Protein AF-A0A9D4HK15-F1 (afdb_monomer)

Foldseek 3Di:
DPPPPVVVVVVVQVVDFDPDQDWFKEWEDEQAQQEDVLLVDPLLLVLLLLQPLVGQKYKYKNHFYPVCPRVVSSLCSNQVPPDLLSRWDKDKAPFFALDPRTMIMMITHGVSQQKDWDDKYFDDQADSPDPVSDQFRGTWTKIWIAGPWFLQGIEMEGEDAGDLQCLLSVLVCCVPPPCVVQVQGKYKYWYQSNDADPSQDPVNLVSRPLSPDPQKDWLQDQQQAFFLDPDRGPRTTIIIGHPSVVQFWDPPFWHFDPSCPPCPRNHHDDSVSVVSRHRGTMTMTITHTDDDPPPPPWPWDWDDDPNWTWTDTPVDIDTPDPPWWDWPDWDDDDPQGWTWTFIDTPDDPCPPVVVVVVVVVVCVVQDLPNDGWDWDKDWDDDDDDDDTGITITTHDDDPVSVVVVVVVVVVVDPDDDDDD

Structure (mmCIF, N/CA/C/O backbone):
data_AF-A0A9D4HK15-F1
#
_entry.id   AF-A0A9D4HK15-F1
#
loop_
_atom_site.group_PDB
_atom_site.id
_atom_site.type_symbol
_atom_site.label_atom_id
_atom_site.label_alt_id
_atom_site.label_comp_id
_atom_site.label_asym_id
_atom_site.label_entity_id
_atom_site.label_seq_id
_atom_site.pdbx_PDB_ins_code
_atom_site.Cartn_x
_atom_site.Cartn_y
_atom_site.Cartn_z
_atom_site.occupancy
_atom_site.B_iso_or_equiv
_atom_site.auth_seq_id
_atom_site.auth_comp_id
_atom_site.auth_asym_id
_atom_site.auth_atom_id
_atom_site.pdbx_PDB_model_num
ATOM 1 N N . MET A 1 1 ? -30.739 -6.383 52.945 1.00 38.38 1 MET A N 1
ATOM 2 C CA . MET A 1 1 ? -29.347 -6.432 52.441 1.00 38.38 1 MET A CA 1
ATOM 3 C C . MET A 1 1 ? -29.290 -7.106 51.064 1.00 38.38 1 MET A C 1
ATOM 5 O O . MET A 1 1 ? -28.618 -8.111 50.910 1.00 38.38 1 MET A O 1
ATOM 9 N N . ALA A 1 2 ? -30.008 -6.583 50.063 1.00 32.16 2 ALA A N 1
ATOM 10 C CA . ALA A 1 2 ? -30.060 -7.185 48.718 1.00 32.16 2 ALA A CA 1
ATOM 11 C C . ALA A 1 2 ? -30.116 -6.140 47.584 1.00 32.16 2 ALA A C 1
ATOM 13 O O . ALA A 1 2 ? -30.475 -6.454 46.460 1.00 32.16 2 ALA A O 1
ATOM 14 N N . THR A 1 3 ? -29.764 -4.885 47.872 1.00 30.75 3 THR A N 1
ATOM 15 C CA . THR A 1 3 ? -29.809 -3.768 46.910 1.00 30.75 3 THR A CA 1
ATOM 16 C C . THR A 1 3 ? -28.427 -3.222 46.546 1.00 30.75 3 THR A C 1
ATOM 18 O O . THR A 1 3 ? -28.321 -2.385 45.657 1.00 30.75 3 THR A O 1
ATOM 21 N N . LEU A 1 4 ? -27.353 -3.721 47.172 1.00 27.62 4 LEU A N 1
ATOM 22 C CA . LEU A 1 4 ? -25.982 -3.249 46.926 1.00 27.62 4 LEU A CA 1
ATOM 23 C C . LEU A 1 4 ? -25.218 -4.020 45.833 1.00 27.62 4 LEU A C 1
ATOM 25 O O . LEU A 1 4 ? -24.141 -3.589 45.443 1.00 27.62 4 LEU A O 1
ATOM 29 N N . TRP A 1 5 ? -25.749 -5.136 45.325 1.00 27.31 5 TRP A N 1
ATOM 30 C CA . TRP A 1 5 ? -25.026 -5.994 44.369 1.00 27.31 5 TRP A CA 1
ATOM 31 C C . TRP A 1 5 ? -25.313 -5.689 42.894 1.00 27.31 5 TRP A C 1
ATOM 33 O O . TRP A 1 5 ? -24.531 -6.076 42.037 1.00 27.31 5 TRP A O 1
ATOM 43 N N . ILE A 1 6 ? -26.383 -4.951 42.585 1.00 30.30 6 ILE A N 1
ATOM 44 C CA . ILE A 1 6 ? -26.770 -4.653 41.193 1.00 30.30 6 ILE A CA 1
ATOM 45 C C . ILE A 1 6 ? -25.958 -3.470 40.628 1.00 30.30 6 ILE A C 1
ATOM 47 O O . ILE A 1 6 ? -25.651 -3.428 39.441 1.00 30.30 6 ILE A O 1
ATOM 51 N N . TRP A 1 7 ? -25.516 -2.543 41.484 1.00 28.22 7 TRP A N 1
ATOM 52 C CA . TRP A 1 7 ? -24.749 -1.364 41.062 1.00 28.22 7 TRP A CA 1
ATOM 53 C C . TRP A 1 7 ? -23.280 -1.669 40.728 1.00 28.22 7 TRP A C 1
ATOM 55 O O . TRP A 1 7 ? -22.681 -0.965 39.917 1.00 28.22 7 TRP A O 1
ATOM 65 N N . GLY A 1 8 ? -22.707 -2.738 41.293 1.00 26.00 8 GLY A N 1
ATOM 66 C CA . GLY A 1 8 ? -21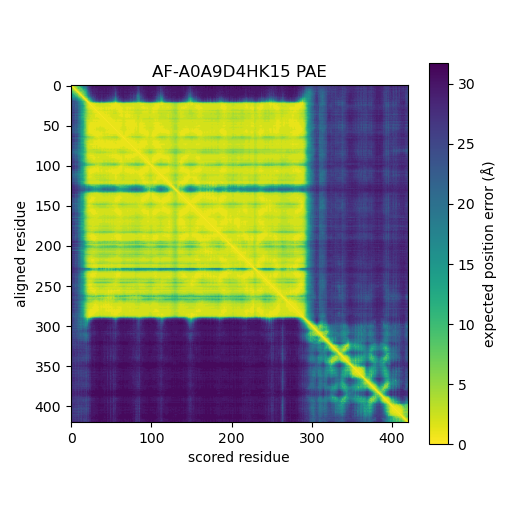.337 -3.166 40.983 1.00 26.00 8 GLY A CA 1
ATOM 67 C C . GLY A 1 8 ? -21.185 -3.735 39.568 1.00 26.00 8 GLY A C 1
ATOM 68 O O . GLY A 1 8 ? -20.152 -3.541 38.935 1.00 26.00 8 GLY A O 1
ATOM 69 N N . SER A 1 9 ? -22.228 -4.382 39.041 1.00 30.70 9 SER A N 1
ATOM 70 C CA . SER A 1 9 ? -22.219 -5.003 37.709 1.00 30.70 9 SER A CA 1
ATOM 71 C C . SER A 1 9 ? -22.412 -3.989 36.575 1.00 30.70 9 SER A C 1
ATOM 73 O O . SER A 1 9 ? -21.850 -4.157 35.497 1.00 30.70 9 SER A O 1
ATOM 75 N N . VAL A 1 10 ? -23.171 -2.914 36.820 1.00 30.55 10 VAL A N 1
ATOM 76 C CA . VAL A 1 10 ? -23.454 -1.865 35.822 1.00 30.55 10 VAL A CA 1
ATOM 77 C C . VAL A 1 10 ? -22.274 -0.896 35.670 1.00 30.55 10 VAL A C 1
ATOM 79 O O . VAL A 1 10 ? -21.970 -0.465 34.560 1.00 30.55 10 VAL A O 1
ATOM 82 N N . LEU A 1 11 ? -21.546 -0.602 36.755 1.00 29.30 11 LEU A N 1
ATOM 83 C CA . LEU A 1 11 ? -20.382 0.294 36.717 1.00 29.30 11 LEU A CA 1
ATOM 84 C C . LEU A 1 11 ? -19.181 -0.318 35.963 1.00 29.30 11 LEU A C 1
ATOM 86 O O . LEU A 1 11 ? -18.379 0.409 35.383 1.00 29.30 11 LEU A O 1
ATOM 90 N N . MET A 1 12 ? -19.080 -1.650 35.911 1.00 27.55 12 MET A N 1
ATOM 91 C CA . MET A 1 12 ? -17.969 -2.357 35.261 1.00 27.55 12 MET A CA 1
ATOM 92 C C . MET A 1 12 ? -18.069 -2.373 33.722 1.00 27.55 12 MET A C 1
ATOM 94 O O . MET A 1 12 ? -17.044 -2.477 33.054 1.00 27.55 12 MET A O 1
ATOM 98 N N . CYS A 1 13 ? -19.266 -2.177 33.149 1.00 30.77 13 CYS A N 1
ATOM 99 C CA . CYS A 1 13 ? -19.455 -2.009 31.698 1.00 30.77 13 CYS A CA 1
ATOM 100 C C . CYS A 1 13 ? -19.170 -0.584 31.190 1.00 30.77 13 CYS A C 1
ATOM 102 O O . CYS A 1 13 ? -19.001 -0.401 29.991 1.00 30.77 13 CYS A O 1
ATOM 104 N N . MET A 1 14 ? -19.089 0.434 32.059 1.00 31.14 14 MET A N 1
ATOM 105 C CA . MET A 1 14 ? -18.817 1.815 31.619 1.00 31.14 14 MET A CA 1
ATOM 106 C C . MET A 1 14 ? -17.328 2.108 31.375 1.00 31.14 14 MET A C 1
ATOM 108 O O . MET A 1 14 ? -16.997 3.144 30.805 1.00 31.14 14 MET A O 1
ATOM 112 N N . LEU A 1 15 ? -16.426 1.219 31.804 1.00 30.61 15 LEU A N 1
ATOM 113 C CA . LEU A 1 15 ? -14.974 1.420 31.697 1.00 30.61 15 LEU A CA 1
ATOM 114 C C . LEU A 1 15 ? -14.356 0.822 30.424 1.00 30.61 15 LEU A C 1
ATOM 116 O O . LEU A 1 15 ? -13.212 1.134 30.103 1.00 30.61 15 LEU A O 1
ATOM 120 N N . PHE A 1 16 ? -15.109 0.013 29.677 1.00 35.22 16 PHE A N 1
ATOM 121 C CA . PHE A 1 16 ? -14.685 -0.549 28.399 1.00 35.22 16 PHE A CA 1
ATOM 122 C C . PHE A 1 16 ? -15.801 -0.313 27.384 1.00 35.22 16 PHE A C 1
ATOM 124 O O . PHE A 1 16 ? -16.840 -0.966 27.436 1.00 35.22 16 PHE A O 1
ATOM 131 N N . GLY A 1 17 ? -15.613 0.664 26.492 1.00 33.91 17 GLY A N 1
ATOM 132 C CA . GLY A 1 17 ? -16.549 0.896 25.392 1.00 33.91 17 GLY A CA 1
ATOM 133 C C . GLY A 1 17 ? -16.729 -0.366 24.528 1.00 33.91 17 GLY A C 1
ATOM 134 O O . GLY A 1 17 ? -15.841 -1.225 24.525 1.00 33.91 17 GLY A O 1
ATOM 135 N N . PRO A 1 18 ? -17.848 -0.496 23.786 1.00 39.16 18 PRO A N 1
ATOM 136 C CA . PRO A 1 18 ? -18.072 -1.628 22.894 1.00 39.16 18 PRO A CA 1
ATOM 137 C C . PRO A 1 18 ? -16.876 -1.821 21.961 1.00 39.16 18 PRO A C 1
ATOM 139 O O . PRO A 1 18 ? -16.487 -0.886 21.256 1.00 39.16 18 PRO A O 1
ATOM 142 N N . VAL A 1 19 ? -16.324 -3.033 21.909 1.00 41.47 19 VAL A N 1
ATOM 143 C CA . VAL A 1 19 ? -15.427 -3.418 20.817 1.00 41.47 19 VAL A CA 1
ATOM 144 C C . VAL A 1 19 ? -16.308 -3.589 19.584 1.00 41.47 19 VAL A C 1
ATOM 146 O O . VAL A 1 19 ? -16.973 -4.607 19.416 1.00 41.47 19 VAL A O 1
ATOM 149 N N . VAL A 1 20 ? -16.376 -2.558 18.747 1.00 47.50 20 VAL A N 1
ATOM 150 C CA . VAL A 1 20 ? -17.032 -2.653 17.442 1.00 47.50 20 VAL A CA 1
ATOM 151 C C . VAL A 1 20 ? -16.060 -3.368 16.506 1.00 47.50 20 VAL A C 1
ATOM 153 O O . VAL A 1 20 ? -15.060 -2.783 16.093 1.00 47.50 20 VAL A O 1
ATOM 156 N N . CYS A 1 21 ? -16.325 -4.638 16.184 1.00 57.00 21 CYS A N 1
ATOM 157 C CA . CYS A 1 21 ? -15.640 -5.300 15.075 1.00 57.00 21 CYS A CA 1
ATOM 158 C C . CYS A 1 21 ? -16.103 -4.624 13.785 1.00 57.00 21 CYS A C 1
ATOM 160 O O . CYS A 1 21 ? -17.255 -4.775 13.385 1.00 57.00 21 CYS A O 1
ATOM 162 N N . ARG A 1 22 ? -15.211 -3.856 13.164 1.00 76.88 22 ARG A N 1
ATOM 163 C CA . ARG A 1 22 ? -15.406 -3.290 11.831 1.00 76.88 22 ARG A CA 1
ATOM 164 C C . ARG A 1 22 ? -14.375 -3.862 10.876 1.00 76.88 22 ARG A C 1
ATOM 166 O O . ARG A 1 22 ? -13.305 -4.295 11.311 1.00 76.88 22 ARG A O 1
ATOM 173 N N . ASP A 1 23 ? -14.706 -3.831 9.594 1.00 88.00 23 ASP A N 1
ATOM 174 C CA . ASP A 1 23 ? -13.768 -4.202 8.547 1.00 88.00 23 ASP A CA 1
ATOM 175 C C . ASP A 1 23 ? -12.533 -3.294 8.608 1.00 88.00 23 ASP A C 1
ATOM 177 O O . ASP A 1 23 ? -12.632 -2.106 8.951 1.00 88.00 23 ASP A O 1
ATOM 181 N N . LEU A 1 24 ? -11.366 -3.865 8.308 1.00 93.75 24 LEU A N 1
ATOM 182 C CA . LEU A 1 24 ? -10.109 -3.117 8.292 1.00 93.75 24 LEU A CA 1
ATOM 183 C C . LEU A 1 24 ? -9.733 -2.761 6.864 1.00 93.75 24 LEU A C 1
ATOM 185 O O . LEU A 1 24 ? -9.571 -3.652 6.032 1.00 93.75 24 LEU A O 1
ATOM 189 N N . ARG A 1 25 ? -9.538 -1.473 6.585 1.00 97.75 25 ARG A N 1
ATOM 190 C CA . ARG A 1 25 ? -9.115 -1.025 5.258 1.00 97.75 25 ARG A CA 1
ATOM 191 C C . ARG A 1 25 ? -7.604 -1.127 5.104 1.00 97.75 25 ARG A C 1
ATOM 193 O O . ARG A 1 25 ? -6.856 -0.503 5.862 1.00 97.75 25 ARG A O 1
ATOM 200 N N . ILE A 1 26 ? -7.169 -1.887 4.103 1.00 98.50 26 ILE A N 1
ATOM 201 C CA . ILE A 1 26 ? -5.763 -2.040 3.725 1.00 98.50 26 ILE A CA 1
ATOM 202 C C . ILE A 1 26 ? -5.528 -1.343 2.391 1.00 98.50 26 ILE A C 1
ATOM 204 O O . ILE A 1 26 ? -6.376 -1.423 1.506 1.00 98.50 26 ILE A O 1
ATOM 208 N N . GLY A 1 27 ? -4.388 -0.673 2.246 1.00 98.81 27 GLY A N 1
ATOM 209 C CA . GLY A 1 27 ? -4.006 -0.044 0.989 1.00 98.81 27 GLY A CA 1
ATOM 210 C C . GLY A 1 27 ? -2.514 -0.091 0.686 1.00 98.81 27 GLY A C 1
ATOM 211 O O . GLY A 1 27 ? -1.691 -0.394 1.557 1.00 98.81 27 GLY A O 1
ATOM 212 N N . ALA A 1 28 ? -2.176 0.284 -0.543 1.00 98.94 28 ALA A N 1
ATOM 213 C CA . ALA A 1 28 ? -0.829 0.671 -0.945 1.00 98.94 28 ALA A CA 1
ATOM 214 C C . ALA A 1 28 ? -0.881 1.965 -1.762 1.00 98.94 28 ALA A C 1
ATOM 216 O O . ALA A 1 28 ? -1.808 2.155 -2.550 1.00 98.94 28 ALA A O 1
ATOM 217 N N . PHE A 1 29 ? 0.086 2.855 -1.546 1.00 98.88 29 PHE A N 1
ATOM 218 C CA . PHE A 1 29 ? 0.135 4.153 -2.201 1.00 98.88 29 PHE A CA 1
ATOM 219 C C . PHE A 1 29 ? 1.574 4.596 -2.490 1.00 98.88 29 PHE A C 1
ATOM 221 O O . PHE A 1 29 ? 2.344 4.911 -1.576 1.00 98.88 29 PHE A O 1
ATOM 228 N N . ASN A 1 30 ? 1.918 4.674 -3.774 1.00 98.75 30 ASN A N 1
ATOM 229 C CA . ASN A 1 30 ? 3.069 5.435 -4.240 1.00 98.75 30 ASN A CA 1
ATOM 230 C C . ASN A 1 30 ? 2.734 6.940 -4.175 1.00 98.75 30 ASN A C 1
ATOM 232 O O . ASN A 1 30 ? 1.812 7.401 -4.844 1.00 98.75 30 ASN A O 1
ATOM 236 N N . ILE A 1 31 ? 3.438 7.710 -3.332 1.00 98.56 31 ILE A N 1
ATOM 237 C CA . ILE A 1 31 ? 3.204 9.162 -3.159 1.00 98.56 31 ILE A CA 1
ATOM 238 C C . ILE A 1 31 ? 4.063 9.998 -4.130 1.00 98.56 31 ILE A C 1
ATOM 240 O O . ILE A 1 31 ? 3.937 11.222 -4.165 1.00 98.56 31 ILE A O 1
ATOM 244 N N . GLN A 1 32 ? 4.905 9.356 -4.943 1.00 97.00 32 GLN A N 1
ATOM 245 C CA . GLN A 1 32 ? 5.794 9.975 -5.921 1.00 97.00 32 GLN A CA 1
ATOM 246 C C . GLN A 1 32 ? 6.777 10.972 -5.291 1.00 97.00 32 GLN A C 1
ATOM 248 O O . GLN A 1 32 ? 6.422 12.110 -4.965 1.00 97.00 32 GLN A O 1
ATOM 253 N N . ILE A 1 33 ? 8.048 10.584 -5.165 1.00 97.25 33 ILE A N 1
ATOM 254 C CA . ILE A 1 33 ? 9.129 11.452 -4.663 1.00 97.25 33 ILE A CA 1
ATOM 255 C C . ILE A 1 33 ? 8.715 12.163 -3.355 1.00 97.25 33 ILE A C 1
ATOM 257 O O . ILE A 1 33 ? 8.781 13.392 -3.216 1.00 97.25 33 ILE A O 1
ATOM 261 N N . PHE A 1 34 ? 8.238 11.398 -2.374 1.00 98.62 34 PHE A N 1
ATOM 262 C CA . PHE A 1 34 ? 7.799 11.964 -1.107 1.00 98.62 34 PHE A CA 1
ATOM 263 C C . PHE A 1 34 ? 9.003 12.350 -0.242 1.00 98.62 34 PHE A C 1
ATOM 265 O O . PHE A 1 34 ? 9.676 11.507 0.345 1.00 98.62 34 PHE A O 1
ATOM 272 N N . GLY A 1 35 ? 9.281 13.648 -0.154 1.00 98.19 35 GLY A N 1
ATOM 273 C CA . GLY A 1 35 ? 10.356 14.198 0.667 1.00 98.19 35 GLY A CA 1
ATOM 274 C C . GLY A 1 35 ? 10.060 15.622 1.122 1.00 98.19 35 GLY A C 1
ATOM 275 O O . GLY A 1 35 ? 8.944 16.117 0.958 1.00 98.19 35 GLY A O 1
ATOM 276 N N . SER A 1 36 ? 11.061 16.309 1.677 1.00 97.56 36 SER A N 1
ATOM 277 C CA . SER A 1 36 ? 10.866 17.601 2.353 1.00 97.56 36 SER A CA 1
ATOM 278 C C . SER A 1 36 ? 10.215 18.672 1.463 1.00 97.56 36 SER A C 1
ATOM 280 O O . SER A 1 36 ? 9.401 19.452 1.947 1.00 97.56 36 SER A O 1
ATOM 282 N N . THR A 1 37 ? 10.509 18.696 0.156 1.00 97.88 37 THR A N 1
ATOM 283 C CA . THR A 1 37 ? 9.878 19.635 -0.791 1.00 97.88 37 THR A CA 1
ATOM 284 C C . THR A 1 37 ? 8.375 19.393 -0.936 1.00 97.88 37 THR A C 1
ATOM 286 O O . THR A 1 37 ? 7.608 20.353 -0.928 1.00 97.88 37 THR A O 1
ATOM 289 N N . LYS A 1 38 ? 7.942 18.129 -1.037 1.00 98.12 38 LYS A N 1
ATOM 290 C CA . LYS A 1 38 ? 6.517 17.775 -1.106 1.00 98.12 38 LYS A CA 1
ATOM 291 C C . LYS A 1 38 ? 5.838 18.001 0.250 1.00 98.12 38 LYS A C 1
ATOM 293 O O . LYS A 1 38 ? 4.762 18.584 0.294 1.00 98.12 38 LYS A O 1
ATOM 298 N N . ALA A 1 39 ? 6.502 17.660 1.355 1.00 98.12 39 ALA A N 1
ATOM 299 C CA . ALA A 1 39 ? 5.986 17.885 2.709 1.00 98.12 39 ALA A CA 1
ATOM 300 C C . ALA A 1 39 ? 5.843 19.374 3.093 1.00 98.12 39 ALA A C 1
ATOM 302 O O . ALA A 1 39 ? 5.021 19.722 3.938 1.00 98.12 39 ALA A O 1
ATOM 303 N N . ALA A 1 40 ? 6.593 20.276 2.451 1.00 98.06 40 ALA A N 1
ATOM 304 C CA . ALA A 1 40 ? 6.445 21.721 2.640 1.00 98.06 40 ALA A CA 1
ATOM 305 C C . ALA A 1 40 ? 5.179 22.304 1.975 1.00 98.06 40 ALA A C 1
ATOM 307 O O . ALA A 1 40 ? 4.808 23.447 2.248 1.00 98.06 40 ALA A O 1
ATOM 308 N N . ARG A 1 41 ? 4.512 21.543 1.098 1.00 98.25 41 ARG A N 1
ATOM 309 C CA . ARG A 1 41 ? 3.290 21.961 0.406 1.00 98.25 41 ARG A CA 1
ATOM 310 C C . ARG A 1 41 ? 2.052 21.632 1.237 1.00 98.25 41 ARG A C 1
ATOM 312 O O . ARG A 1 41 ? 1.635 20.479 1.335 1.00 98.25 41 ARG A O 1
ATOM 319 N N . THR A 1 42 ? 1.452 22.654 1.843 1.00 96.94 42 THR A N 1
ATOM 320 C CA . THR A 1 42 ? 0.316 22.500 2.769 1.00 96.94 42 THR A CA 1
ATOM 321 C C . THR A 1 42 ? -0.955 21.981 2.096 1.00 96.94 42 THR A C 1
ATOM 323 O O . THR A 1 42 ? -1.699 21.214 2.706 1.00 96.94 42 THR A O 1
ATOM 326 N N . ASP A 1 43 ? -1.196 22.358 0.841 1.00 95.19 43 ASP A N 1
ATOM 327 C CA . ASP A 1 43 ? -2.280 21.853 -0.006 1.00 95.19 43 ASP A CA 1
ATOM 328 C C . ASP A 1 43 ? -2.156 20.339 -0.238 1.00 95.19 43 ASP A C 1
ATOM 330 O O . ASP A 1 43 ? -3.111 19.596 0.002 1.00 95.19 43 ASP A O 1
ATOM 334 N N . VAL A 1 44 ? -0.957 19.874 -0.602 1.00 98.06 44 VAL A N 1
ATOM 335 C CA . VAL A 1 44 ? -0.645 18.452 -0.808 1.00 98.06 44 VAL A CA 1
ATOM 336 C C . VAL A 1 44 ? -0.752 17.667 0.498 1.00 98.06 44 VAL A C 1
ATOM 338 O O . VAL A 1 44 ? -1.457 16.659 0.552 1.00 98.06 44 VAL A O 1
ATOM 341 N N . MET A 1 45 ? -0.121 18.142 1.575 1.00 97.94 45 MET A N 1
ATOM 342 C CA . MET A 1 45 ? -0.156 17.468 2.879 1.00 97.94 45 MET A CA 1
ATOM 343 C C . MET A 1 45 ? -1.576 17.355 3.439 1.00 97.94 45 MET A C 1
ATOM 345 O O . MET A 1 45 ? -1.936 16.317 3.990 1.00 97.94 45 MET A O 1
ATOM 349 N N . THR A 1 46 ? -2.422 18.372 3.241 1.00 96.69 46 THR A N 1
ATOM 350 C CA . THR A 1 46 ? -3.836 18.317 3.649 1.00 96.69 46 THR A CA 1
ATOM 351 C C . THR A 1 46 ? -4.577 17.173 2.953 1.00 96.69 46 THR A C 1
ATOM 353 O O . THR A 1 46 ? -5.355 16.462 3.591 1.00 96.69 46 THR A O 1
ATOM 356 N N . ILE A 1 47 ? -4.332 16.968 1.656 1.00 97.06 47 ILE A N 1
ATOM 357 C CA . ILE A 1 47 ? -4.943 15.874 0.892 1.00 97.06 47 ILE A CA 1
ATOM 358 C C . ILE A 1 47 ? -4.360 14.526 1.323 1.00 97.06 47 ILE A C 1
ATOM 360 O O . ILE A 1 47 ? -5.130 13.608 1.598 1.00 97.06 47 ILE A O 1
ATOM 364 N N . LEU A 1 48 ? -3.034 14.414 1.465 1.00 98.62 48 LEU A N 1
ATOM 365 C CA . LEU A 1 48 ? -2.376 13.189 1.934 1.00 98.62 48 LEU A CA 1
ATOM 366 C C . LEU A 1 48 ? -2.906 12.744 3.298 1.00 98.62 48 LEU A C 1
ATOM 368 O O . LEU A 1 48 ? -3.250 11.577 3.467 1.00 98.62 48 LEU A O 1
ATOM 372 N N . VAL A 1 49 ? -3.062 13.668 4.250 1.00 97.94 49 VAL A N 1
ATOM 373 C CA . VAL A 1 49 ? -3.644 13.371 5.566 1.00 97.94 49 VAL A CA 1
ATOM 374 C C . VAL A 1 49 ? -5.051 12.793 5.433 1.00 97.94 49 VAL A C 1
ATOM 376 O O . VAL A 1 49 ? -5.369 11.795 6.083 1.00 97.94 49 VAL A O 1
ATOM 379 N N . LYS A 1 50 ? -5.901 13.384 4.584 1.00 95.44 50 LYS A N 1
ATOM 380 C CA . LYS A 1 50 ? -7.252 12.865 4.341 1.00 95.44 50 LYS A CA 1
ATOM 381 C C . LYS A 1 50 ? -7.219 11.481 3.687 1.00 95.44 50 LYS A C 1
ATOM 383 O O . LYS A 1 50 ? -7.920 10.587 4.150 1.00 95.44 50 LYS A O 1
ATOM 388 N N . ILE A 1 51 ? -6.398 11.277 2.658 1.00 97.38 51 ILE A N 1
ATOM 389 C CA . ILE A 1 51 ? -6.243 9.968 2.009 1.00 97.38 51 ILE A CA 1
ATOM 390 C C . ILE A 1 51 ? -5.841 8.924 3.057 1.00 97.38 51 ILE A C 1
ATOM 392 O O . ILE A 1 51 ? -6.559 7.949 3.256 1.00 97.38 51 ILE A O 1
ATOM 396 N N . ILE A 1 52 ? -4.762 9.169 3.804 1.00 98.38 52 ILE A N 1
ATOM 397 C CA . ILE A 1 52 ? -4.196 8.209 4.759 1.00 98.38 52 ILE A CA 1
ATOM 398 C C . ILE A 1 52 ? -5.184 7.872 5.881 1.00 98.38 52 ILE A C 1
ATOM 400 O O . ILE A 1 52 ? -5.304 6.712 6.270 1.00 98.38 52 ILE A O 1
ATOM 404 N N . ARG A 1 53 ? -5.956 8.849 6.374 1.00 96.81 53 ARG A N 1
ATOM 405 C CA . ARG A 1 53 ? -6.943 8.622 7.445 1.00 96.81 53 ARG A CA 1
ATOM 406 C C . ARG A 1 53 ? -8.058 7.640 7.071 1.00 96.81 53 ARG A C 1
ATOM 408 O O . ARG A 1 53 ? -8.695 7.118 7.985 1.00 96.81 53 ARG A O 1
ATOM 415 N N . ARG A 1 54 ? -8.268 7.341 5.785 1.00 96.19 54 ARG A N 1
ATOM 416 C CA . ARG A 1 54 ? -9.208 6.300 5.335 1.00 96.19 54 ARG A CA 1
ATOM 417 C C . ARG A 1 54 ? -8.772 4.885 5.710 1.00 96.19 54 ARG A C 1
ATOM 419 O O . ARG A 1 54 ? -9.631 4.013 5.786 1.00 96.19 54 ARG A O 1
ATOM 426 N N . TYR A 1 55 ? -7.472 4.656 5.880 1.00 98.38 55 TYR A N 1
ATOM 427 C CA . TYR A 1 55 ? -6.892 3.324 6.028 1.00 98.38 55 TYR A CA 1
ATOM 428 C C . TYR A 1 55 ? -6.722 2.927 7.489 1.00 98.38 55 TYR A C 1
ATOM 430 O O . TYR A 1 55 ? -6.625 3.769 8.382 1.00 98.38 55 TYR A O 1
ATOM 438 N N . ASP A 1 56 ? -6.634 1.623 7.719 1.00 98.12 56 ASP A N 1
ATOM 439 C CA . ASP A 1 56 ? -6.193 1.031 8.981 1.00 98.12 56 ASP A CA 1
ATOM 440 C C . ASP A 1 56 ? -4.763 0.496 8.883 1.00 98.12 56 ASP A C 1
ATOM 442 O O . ASP A 1 56 ? -4.046 0.484 9.884 1.00 98.12 56 ASP A O 1
ATOM 446 N N . LEU A 1 57 ? -4.346 0.097 7.678 1.00 98.81 57 LEU A N 1
ATOM 447 C CA . LEU A 1 57 ? -2.988 -0.304 7.324 1.00 98.81 57 LEU A CA 1
ATOM 448 C C . LEU A 1 57 ? -2.685 0.145 5.891 1.00 98.81 57 LEU A C 1
ATOM 450 O O . LEU A 1 57 ? -3.374 -0.254 4.960 1.00 98.81 57 LEU A O 1
ATOM 454 N N . LEU A 1 58 ? -1.659 0.964 5.703 1.00 98.94 58 LEU A N 1
ATOM 455 C CA . LEU A 1 58 ? -1.288 1.524 4.407 1.00 98.94 58 LEU A CA 1
ATOM 456 C C . LEU A 1 58 ? 0.212 1.353 4.179 1.00 98.94 58 LEU A C 1
ATOM 458 O O . LEU A 1 58 ? 1.010 1.805 5.001 1.00 98.94 58 LEU A O 1
ATOM 462 N N . LEU A 1 59 ? 0.583 0.729 3.061 1.00 98.94 59 LEU A N 1
ATOM 463 C CA . LEU A 1 59 ? 1.938 0.811 2.523 1.00 98.94 59 LEU A CA 1
ATOM 464 C C . LEU A 1 59 ? 2.116 2.154 1.806 1.00 98.94 59 LEU A C 1
ATOM 466 O O . LEU A 1 59 ? 1.324 2.496 0.935 1.00 98.94 59 LEU A O 1
ATOM 470 N N . ILE A 1 60 ? 3.174 2.880 2.143 1.00 98.94 60 ILE A N 1
ATOM 471 C CA . ILE A 1 60 ? 3.609 4.112 1.486 1.00 98.94 60 ILE A CA 1
ATOM 472 C C . ILE A 1 60 ? 4.945 3.842 0.794 1.00 98.94 60 ILE A C 1
ATOM 474 O O . ILE A 1 60 ? 5.841 3.243 1.397 1.00 98.94 60 ILE A O 1
ATOM 478 N N . GLN A 1 61 ? 5.074 4.284 -0.456 1.00 98.88 61 GLN A N 1
ATOM 479 C CA . GLN A 1 61 ? 6.253 4.068 -1.303 1.00 98.88 61 GLN A CA 1
ATOM 480 C C . GLN A 1 61 ? 6.829 5.399 -1.806 1.00 98.88 61 GLN A C 1
ATOM 482 O O . GLN A 1 61 ? 6.216 6.456 -1.634 1.00 98.88 61 GLN A O 1
ATOM 487 N N . GLU A 1 62 ? 8.021 5.335 -2.406 1.00 98.44 62 GLU A N 1
ATOM 488 C CA . GLU A 1 62 ? 8.781 6.489 -2.904 1.00 98.44 62 GLU A CA 1
ATOM 489 C C . GLU A 1 62 ? 9.127 7.552 -1.847 1.00 98.44 62 GLU A C 1
ATOM 491 O O . GLU A 1 62 ? 9.213 8.751 -2.130 1.00 98.44 62 GLU A O 1
ATOM 496 N N . ILE A 1 63 ? 9.390 7.136 -0.608 1.00 98.69 63 ILE A N 1
ATOM 497 C CA . ILE A 1 63 ? 9.878 8.058 0.420 1.00 98.69 63 ILE A CA 1
ATOM 498 C C . ILE A 1 63 ? 11.343 8.396 0.114 1.00 98.69 63 ILE A C 1
ATOM 500 O O . ILE A 1 63 ? 12.232 7.556 0.234 1.00 98.69 63 ILE A O 1
ATOM 504 N N . ARG A 1 64 ? 11.617 9.639 -0.281 1.00 97.50 64 ARG A N 1
ATOM 505 C CA . ARG A 1 64 ? 12.938 10.141 -0.685 1.00 97.50 64 ARG A CA 1
ATOM 506 C C . ARG A 1 64 ? 13.410 11.253 0.254 1.00 97.50 64 ARG A C 1
ATOM 508 O O . ARG A 1 64 ? 13.667 12.379 -0.169 1.00 97.50 64 ARG A O 1
ATOM 515 N N . ASP A 1 65 ? 13.562 10.929 1.538 1.00 95.44 65 ASP A N 1
ATOM 516 C CA . ASP A 1 65 ? 14.072 11.852 2.560 1.00 95.44 65 ASP A CA 1
ATOM 517 C C . ASP A 1 65 ? 15.085 11.169 3.488 1.00 95.44 65 ASP A C 1
ATOM 519 O O . ASP A 1 65 ? 14.727 10.361 4.334 1.00 95.44 65 ASP A O 1
ATOM 523 N N . LYS A 1 66 ? 16.364 11.550 3.369 1.00 94.00 66 LYS A N 1
ATOM 524 C CA . LYS A 1 66 ? 17.461 11.015 4.198 1.00 94.00 66 LYS A CA 1
ATOM 525 C C . LYS A 1 66 ? 17.279 11.251 5.697 1.00 94.00 66 LYS A C 1
ATOM 527 O O . LYS A 1 66 ? 17.886 10.534 6.482 1.00 94.00 66 LYS A O 1
ATOM 532 N N . SER A 1 67 ? 16.556 12.303 6.072 1.00 95.88 67 SER A N 1
ATOM 533 C CA . SER A 1 67 ? 16.368 12.698 7.469 1.00 95.88 67 SER A CA 1
ATOM 534 C C . SER A 1 67 ? 15.144 12.056 8.114 1.00 95.88 67 SER A C 1
ATOM 536 O O . SER A 1 67 ? 14.954 12.220 9.315 1.00 95.88 67 SER A O 1
ATOM 538 N N . GLU A 1 68 ? 14.296 11.398 7.312 1.00 97.44 68 GLU A N 1
ATOM 539 C CA . GLU A 1 68 ? 12.969 10.906 7.705 1.00 97.44 68 GLU A CA 1
ATOM 540 C C . GLU A 1 68 ? 12.041 11.997 8.284 1.00 97.44 68 GLU A C 1
ATOM 54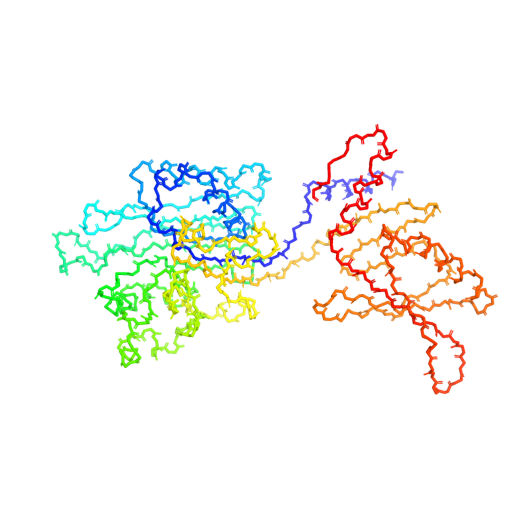2 O O . GLU A 1 68 ? 10.991 11.704 8.864 1.00 97.44 68 GLU A O 1
ATOM 547 N N . GLY A 1 69 ? 12.385 13.276 8.102 1.00 98.31 69 GLY A N 1
ATOM 548 C CA . GLY A 1 69 ? 11.617 14.406 8.612 1.00 98.31 69 GLY A CA 1
ATOM 549 C C . GLY A 1 69 ? 10.242 14.513 7.957 1.00 98.31 69 GLY A C 1
ATOM 550 O O . GLY A 1 69 ? 9.245 14.687 8.654 1.00 98.31 69 GLY A O 1
ATOM 551 N N . ALA A 1 70 ? 10.167 14.342 6.635 1.00 98.50 70 ALA A N 1
ATOM 552 C CA . ALA A 1 70 ? 8.927 14.427 5.866 1.00 98.50 70 ALA A CA 1
ATOM 553 C C . ALA A 1 70 ? 7.910 13.350 6.273 1.00 98.50 70 ALA A C 1
ATOM 555 O O . ALA A 1 70 ? 6.736 13.651 6.489 1.00 98.50 70 ALA A O 1
ATOM 556 N N . ILE A 1 71 ? 8.349 12.096 6.412 1.00 98.69 71 ILE A N 1
ATOM 557 C CA . ILE A 1 71 ? 7.459 10.984 6.780 1.00 98.69 71 ILE A CA 1
ATOM 558 C C . ILE A 1 71 ? 7.047 11.046 8.251 1.00 98.69 71 ILE A C 1
ATOM 560 O O . ILE A 1 71 ? 5.889 10.786 8.577 1.00 98.69 71 ILE A O 1
ATOM 564 N N . THR A 1 72 ? 7.944 11.502 9.129 1.00 98.69 72 THR A N 1
ATOM 565 C CA . THR A 1 72 ? 7.618 11.768 10.535 1.00 98.69 72 THR A CA 1
ATOM 566 C C . THR A 1 72 ? 6.607 12.908 10.666 1.00 98.69 72 THR A C 1
ATOM 568 O O . THR A 1 72 ? 5.647 12.795 11.428 1.00 98.69 72 THR A O 1
ATOM 571 N N . GLN A 1 73 ? 6.772 13.991 9.898 1.00 98.62 73 GLN A N 1
ATOM 572 C CA . GLN A 1 73 ? 5.796 15.079 9.835 1.00 98.62 73 GLN A CA 1
ATOM 573 C C . GLN A 1 73 ? 4.433 14.562 9.363 1.00 98.62 73 GLN A C 1
ATOM 575 O O . GLN A 1 73 ? 3.428 14.833 10.013 1.00 98.62 73 GLN A O 1
ATOM 580 N N . LEU A 1 74 ? 4.395 13.761 8.294 1.00 98.88 74 LEU A N 1
ATOM 581 C CA . LEU A 1 74 ? 3.151 13.188 7.783 1.00 98.88 74 LEU A CA 1
ATOM 582 C C . LEU A 1 74 ? 2.436 12.317 8.820 1.00 98.88 74 LEU A C 1
ATOM 584 O O . LEU A 1 74 ? 1.225 12.445 8.988 1.00 98.88 74 LEU A O 1
ATOM 588 N N . LEU A 1 75 ? 3.168 11.472 9.551 1.00 98.88 75 LEU A N 1
ATOM 589 C CA . LEU A 1 75 ? 2.603 10.676 10.643 1.00 98.88 75 LEU A CA 1
ATOM 590 C C . LEU A 1 75 ? 1.993 11.567 11.735 1.00 98.88 75 LEU A C 1
ATOM 592 O O . LEU A 1 75 ? 0.878 11.310 12.198 1.00 98.88 75 LEU A O 1
ATOM 596 N N . ASN A 1 76 ? 2.702 12.627 12.128 1.00 98.62 76 ASN A N 1
ATOM 597 C CA . ASN A 1 76 ? 2.226 13.579 13.130 1.00 98.62 76 ASN A CA 1
ATOM 598 C C . ASN A 1 76 ? 0.959 14.305 12.662 1.00 98.62 76 ASN A C 1
ATOM 600 O O . ASN A 1 76 ? -0.011 14.375 13.417 1.00 98.62 76 ASN A O 1
ATOM 604 N N . ASP A 1 77 ? 0.930 14.779 11.417 1.00 97.88 77 ASP A N 1
ATOM 605 C CA . ASP A 1 77 ? -0.220 15.477 10.835 1.00 97.88 77 ASP A CA 1
ATOM 606 C C . ASP A 1 77 ? -1.438 14.545 10.719 1.00 97.88 77 ASP A C 1
ATOM 608 O O . ASP A 1 77 ? -2.566 14.917 11.058 1.00 97.88 77 ASP A O 1
ATOM 612 N N . VAL A 1 78 ? -1.219 13.286 10.325 1.00 97.62 78 VAL A N 1
ATOM 613 C CA . VAL A 1 78 ? -2.262 12.253 10.292 1.00 97.62 78 VAL A CA 1
ATOM 614 C C . VAL A 1 78 ? -2.827 11.988 11.690 1.00 97.62 78 VAL A C 1
ATOM 616 O O . VAL A 1 78 ? -4.046 11.857 11.828 1.00 97.62 78 VAL A O 1
ATOM 619 N N . ASN A 1 79 ? -1.991 11.980 12.727 1.00 95.81 79 ASN A N 1
ATOM 620 C CA . ASN A 1 79 ? -2.405 11.744 14.113 1.00 95.81 79 ASN A CA 1
ATOM 621 C C . ASN A 1 79 ? -2.963 12.983 14.825 1.00 95.81 79 ASN A C 1
ATOM 623 O O . ASN A 1 79 ? -3.620 12.852 15.861 1.00 95.81 79 ASN A O 1
ATOM 627 N N . LEU A 1 80 ? -2.741 14.182 14.286 1.00 92.62 80 LEU A N 1
ATOM 628 C CA . LEU A 1 80 ? -3.127 15.428 14.934 1.00 92.62 80 LEU A CA 1
ATOM 629 C C . LEU A 1 80 ? -4.644 15.499 15.168 1.00 92.62 80 LEU A C 1
ATOM 631 O O . LEU A 1 80 ? -5.448 15.435 14.234 1.00 92.62 80 LEU A O 1
ATOM 635 N N . GLY A 1 81 ? -5.032 15.643 16.437 1.00 85.56 81 GLY A N 1
ATOM 636 C CA . GLY A 1 81 ? -6.433 15.704 16.859 1.00 85.56 81 GLY A CA 1
ATOM 637 C C . GLY A 1 81 ? -7.186 14.373 16.759 1.00 85.56 81 GLY A C 1
ATOM 638 O O . GLY A 1 81 ? -8.401 14.365 16.938 1.00 85.56 81 GLY A O 1
ATOM 639 N N . GLN A 1 82 ? -6.504 13.260 16.467 1.00 83.69 82 GLN A N 1
ATOM 640 C CA . GLN A 1 82 ? -7.115 11.933 16.490 1.00 83.69 82 GLN A CA 1
ATOM 641 C C . GLN A 1 82 ? -7.109 11.359 17.914 1.00 83.69 82 GLN A C 1
ATOM 643 O O . GLN A 1 82 ? -6.102 11.483 18.626 1.00 83.69 82 GLN A O 1
ATOM 648 N N . PRO A 1 83 ? -8.200 10.699 18.330 1.00 80.75 83 PRO A N 1
ATOM 649 C CA . PRO A 1 83 ? -8.220 9.951 19.579 1.00 80.75 83 PRO A CA 1
ATOM 650 C C . PRO A 1 83 ? -7.269 8.742 19.484 1.00 80.75 83 PRO A C 1
ATOM 652 O O . PRO A 1 83 ? -6.919 8.304 18.385 1.00 80.75 83 PRO A O 1
ATOM 655 N N . SER A 1 84 ? -6.782 8.235 20.620 1.00 81.44 84 SER A N 1
ATOM 656 C CA . SER A 1 84 ? -5.648 7.293 20.660 1.00 81.44 84 SER A CA 1
ATOM 657 C C . SER A 1 84 ? -5.909 5.981 19.911 1.00 81.44 84 SER A C 1
ATOM 659 O O . SER A 1 84 ? -4.996 5.411 19.318 1.00 81.44 84 SER A O 1
ATOM 661 N N . GLU A 1 85 ? -7.157 5.523 19.866 1.00 83.50 85 GLU A N 1
ATOM 662 C CA . GLU A 1 85 ? -7.597 4.343 19.124 1.00 83.50 85 GLU A CA 1
ATOM 663 C C . GLU A 1 85 ? -7.560 4.524 17.597 1.00 83.50 85 GLU A C 1
ATOM 665 O O . GLU A 1 85 ? -7.515 3.540 16.850 1.00 83.50 85 GLU A O 1
ATOM 670 N N . LEU A 1 86 ? -7.551 5.778 17.139 1.00 85.88 86 LEU A N 1
ATOM 671 C CA . LEU A 1 86 ? -7.407 6.204 15.749 1.00 85.88 86 LEU A CA 1
ATOM 672 C C . LEU A 1 86 ? -6.042 6.865 15.504 1.00 85.88 86 LEU A C 1
ATOM 674 O O . LEU A 1 86 ? -5.887 7.619 14.546 1.00 85.88 86 LEU A O 1
ATOM 678 N N . GLN A 1 87 ? -5.031 6.613 16.329 1.00 93.25 87 GLN A N 1
ATOM 679 C CA . GLN A 1 87 ? -3.669 7.028 15.999 1.00 93.25 87 GLN A CA 1
ATOM 680 C C . GLN A 1 87 ? -2.941 5.921 15.239 1.00 93.25 87 GLN A C 1
ATOM 682 O O . GLN A 1 87 ? -3.082 4.728 15.521 1.00 93.25 87 GLN A O 1
ATOM 687 N N . PHE A 1 88 ? -2.169 6.335 14.245 1.00 98.56 88 PHE A N 1
ATOM 688 C CA . PHE A 1 88 ? -1.252 5.493 13.507 1.00 98.56 88 PHE A CA 1
ATOM 689 C C . PHE A 1 88 ? 0.077 5.358 14.242 1.00 98.56 88 PHE A C 1
ATOM 691 O O . PHE A 1 88 ? 0.582 6.291 14.866 1.00 98.56 88 PHE A O 1
ATOM 698 N N . SER A 1 89 ? 0.667 4.183 14.105 1.00 98.81 89 SER A N 1
ATOM 699 C CA . SER A 1 89 ? 2.086 3.913 14.292 1.00 98.81 89 SER A CA 1
ATOM 700 C C . SER A 1 89 ? 2.723 3.639 12.930 1.00 98.81 89 SER A C 1
ATOM 702 O O . SER A 1 89 ? 2.021 3.396 11.946 1.00 98.81 89 SER A O 1
ATOM 704 N N . MET A 1 90 ? 4.050 3.679 12.877 1.00 98.81 90 MET A N 1
ATOM 705 C CA . MET A 1 90 ? 4.816 3.540 11.643 1.00 98.81 90 MET A CA 1
ATOM 706 C C . MET A 1 90 ? 5.869 2.444 11.786 1.00 98.81 90 MET A C 1
ATOM 708 O O . MET A 1 90 ? 6.582 2.393 12.786 1.00 98.81 90 MET A O 1
ATOM 712 N N . LEU A 1 91 ? 5.974 1.595 10.766 1.00 98.88 91 LEU A N 1
ATOM 713 C CA . LEU A 1 91 ? 7.180 0.824 10.468 1.00 98.88 91 LEU A CA 1
ATOM 714 C C . LEU A 1 91 ? 7.828 1.467 9.245 1.00 98.88 91 LEU A C 1
ATOM 716 O O . LEU A 1 91 ? 7.114 1.736 8.283 1.00 98.88 91 LEU A O 1
ATOM 720 N N . ILE A 1 92 ? 9.132 1.714 9.271 1.00 98.62 92 ILE A N 1
ATOM 721 C CA . ILE A 1 92 ? 9.877 2.300 8.152 1.00 98.62 92 ILE A CA 1
ATOM 722 C C . ILE A 1 92 ? 11.064 1.399 7.797 1.00 98.62 92 ILE A C 1
ATOM 724 O O . ILE A 1 92 ? 11.643 0.764 8.683 1.00 98.62 92 ILE A O 1
ATOM 728 N N . SER A 1 93 ? 11.362 1.262 6.504 1.00 98.56 93 SER A N 1
ATOM 729 C CA . SER A 1 93 ? 12.499 0.481 6.008 1.00 98.56 93 SER A CA 1
ATOM 730 C C . SER A 1 93 ? 13.791 1.296 5.999 1.00 98.56 93 SER A C 1
ATOM 732 O O . SER A 1 93 ? 13.756 2.526 6.035 1.00 98.56 93 SER A O 1
ATOM 734 N N . ASP A 1 94 ? 14.925 0.618 5.824 1.00 96.38 94 ASP A N 1
ATOM 735 C CA . ASP A 1 94 ? 16.160 1.269 5.379 1.00 96.38 94 ASP A CA 1
ATOM 736 C C . ASP A 1 94 ? 15.986 1.910 3.990 1.00 96.38 94 ASP A C 1
ATOM 738 O O . ASP A 1 94 ? 14.995 1.670 3.292 1.00 96.38 94 ASP A O 1
ATOM 742 N N . ARG A 1 95 ? 16.954 2.746 3.591 1.00 96.75 95 ARG A N 1
ATOM 743 C CA . ARG A 1 95 ? 16.996 3.391 2.268 1.00 96.75 95 ARG A CA 1
ATOM 744 C C . ARG A 1 95 ? 17.538 2.425 1.208 1.00 96.75 95 ARG A C 1
ATOM 746 O O . ARG A 1 95 ? 18.727 2.104 1.227 1.00 96.75 95 ARG A O 1
ATOM 753 N N . LEU A 1 96 ? 16.702 2.073 0.238 1.00 96.12 96 LEU A N 1
ATOM 754 C CA . LEU A 1 96 ? 16.936 1.053 -0.791 1.00 96.12 96 LEU A CA 1
ATOM 755 C C . LEU A 1 96 ? 17.094 1.689 -2.177 1.00 96.12 96 LEU A C 1
ATOM 757 O O . LEU A 1 96 ? 16.583 2.786 -2.415 1.00 96.12 96 LEU A O 1
ATOM 761 N N . GLY A 1 97 ? 17.845 1.053 -3.072 1.00 93.50 97 GLY A N 1
ATOM 762 C CA . GLY A 1 97 ? 18.239 1.634 -4.361 1.00 93.50 97 GLY A CA 1
ATOM 763 C C . GLY A 1 97 ? 19.712 1.398 -4.665 1.00 93.50 97 GLY A C 1
ATOM 764 O O . GLY A 1 97 ? 20.560 1.690 -3.810 1.00 93.50 97 GLY A O 1
ATOM 765 N N . ARG A 1 98 ? 20.026 0.980 -5.894 1.00 90.19 98 ARG A N 1
ATOM 766 C CA . ARG A 1 98 ? 21.408 0.786 -6.378 1.00 90.19 98 ARG A CA 1
ATOM 767 C C . ARG A 1 98 ? 22.188 2.082 -6.452 1.00 90.19 98 ARG A C 1
ATOM 769 O O . ARG A 1 98 ? 23.400 2.138 -6.241 1.00 90.19 98 ARG A O 1
ATOM 776 N N . SER A 1 99 ? 21.481 3.154 -6.790 1.00 88.44 99 SER A N 1
ATOM 777 C CA . SER A 1 99 ? 22.068 4.474 -6.980 1.00 88.44 99 SER A CA 1
ATOM 778 C C . SER A 1 99 ? 22.107 5.298 -5.683 1.00 88.44 99 SER A C 1
ATOM 780 O O . SER A 1 99 ? 21.651 4.897 -4.613 1.00 88.44 99 SER A O 1
ATOM 782 N N . ASN A 1 100 ? 22.623 6.527 -5.776 1.00 88.06 100 ASN A N 1
ATOM 783 C CA . ASN A 1 100 ? 22.531 7.504 -4.683 1.00 88.06 100 ASN A CA 1
ATOM 784 C C . ASN A 1 100 ? 21.096 8.020 -4.451 1.00 88.06 100 ASN A C 1
ATOM 786 O O . ASN A 1 100 ? 20.808 8.608 -3.399 1.00 88.06 100 ASN A O 1
ATOM 790 N N . ILE A 1 101 ? 20.210 7.827 -5.432 1.00 89.62 101 ILE A N 1
ATOM 791 C CA . ILE A 1 101 ? 18.780 8.107 -5.336 1.00 89.62 101 ILE A CA 1
ATOM 792 C C . ILE A 1 101 ? 18.141 6.855 -4.745 1.00 89.62 101 ILE A C 1
ATOM 794 O O . ILE A 1 101 ? 17.924 5.870 -5.438 1.00 89.62 101 ILE A O 1
ATOM 798 N N . LYS A 1 102 ? 17.905 6.910 -3.434 1.00 95.81 102 LYS A N 1
ATOM 799 C CA . LYS A 1 102 ? 17.326 5.816 -2.655 1.00 95.81 102 LYS A CA 1
ATOM 800 C C . LYS A 1 102 ? 15.954 6.192 -2.121 1.00 95.81 102 LYS A C 1
ATOM 802 O O . LYS A 1 102 ? 15.737 7.359 -1.761 1.00 95.81 102 LYS A O 1
ATOM 807 N N . GLU A 1 103 ? 15.108 5.186 -2.001 1.00 97.94 103 GLU A N 1
ATOM 808 C CA . GLU A 1 103 ? 13.730 5.252 -1.524 1.00 97.94 103 GLU A CA 1
ATOM 809 C C . GLU A 1 103 ? 13.557 4.461 -0.226 1.00 97.94 103 GLU A C 1
ATOM 811 O O . GLU A 1 103 ? 14.385 3.619 0.110 1.00 97.94 103 GLU A O 1
ATOM 816 N N . GLN A 1 104 ? 12.483 4.729 0.509 1.00 98.44 104 GLN A N 1
ATOM 817 C CA . GLN A 1 104 ? 12.047 3.924 1.646 1.00 98.44 104 GLN A CA 1
ATOM 818 C C . GLN A 1 104 ? 10.587 3.525 1.467 1.00 98.44 104 GLN A C 1
ATOM 820 O O . GLN A 1 104 ? 9.809 4.191 0.775 1.00 98.44 104 GLN A O 1
ATOM 825 N N . TYR A 1 105 ? 10.229 2.458 2.166 1.00 98.88 105 TYR A N 1
ATOM 826 C CA . TYR A 1 105 ? 8.864 2.026 2.384 1.00 98.88 105 TYR A CA 1
ATOM 827 C C . TYR A 1 105 ? 8.444 2.362 3.812 1.00 98.88 105 TYR A C 1
ATOM 829 O O . TYR A 1 105 ? 9.249 2.271 4.742 1.00 98.88 105 TYR A O 1
ATOM 837 N N . ALA A 1 106 ? 7.166 2.677 4.009 1.00 98.88 106 ALA A N 1
ATOM 838 C CA . ALA A 1 106 ? 6.588 2.747 5.344 1.00 98.88 106 ALA A CA 1
ATOM 839 C C . ALA A 1 106 ? 5.240 2.030 5.412 1.00 98.88 106 ALA A C 1
ATOM 841 O O . ALA A 1 106 ? 4.410 2.171 4.521 1.00 98.88 106 ALA A O 1
ATOM 842 N N . TYR A 1 107 ? 4.997 1.303 6.500 1.00 98.94 107 TYR A N 1
ATOM 843 C CA . TYR A 1 107 ? 3.661 0.852 6.871 1.00 98.94 107 TYR A CA 1
ATOM 844 C C . TYR A 1 107 ? 3.105 1.778 7.940 1.00 98.94 107 TYR A C 1
ATOM 846 O O . TYR A 1 107 ? 3.577 1.770 9.079 1.00 98.94 107 TYR A O 1
ATOM 854 N N . PHE A 1 108 ? 2.075 2.542 7.594 1.00 98.94 108 PHE A N 1
ATOM 855 C CA . PHE A 1 108 ? 1.258 3.251 8.573 1.00 98.94 108 PHE A CA 1
ATOM 856 C C . PHE A 1 108 ? 0.138 2.314 8.998 1.00 98.94 108 PHE A C 1
ATOM 858 O O . PHE A 1 108 ? -0.625 1.846 8.160 1.00 98.94 108 PHE A O 1
ATOM 865 N N . TYR A 1 109 ? 0.027 2.021 10.289 1.00 98.81 109 TYR A N 1
ATOM 866 C CA . TYR A 1 109 ? -0.987 1.100 10.804 1.00 98.81 109 TYR A CA 1
ATOM 867 C C . TYR A 1 109 ? -1.623 1.617 12.088 1.00 98.81 109 TYR A C 1
ATOM 869 O O . TYR A 1 109 ? -0.976 2.342 12.834 1.00 98.81 109 TYR A O 1
ATOM 877 N N . ARG A 1 110 ? -2.870 1.237 12.382 1.00 97.62 110 ARG A N 1
ATOM 878 C CA . ARG A 1 110 ? -3.587 1.657 13.601 1.00 97.62 110 ARG A CA 1
ATOM 879 C C . ARG A 1 110 ? -3.581 0.559 14.674 1.00 97.62 110 ARG A C 1
ATOM 881 O O . ARG A 1 110 ? -4.409 -0.355 14.600 1.00 97.62 110 ARG A O 1
ATOM 888 N N . PRO A 1 111 ? -2.735 0.639 15.722 1.00 95.94 111 PRO A N 1
ATOM 889 C CA . PRO A 1 111 ? -2.729 -0.364 16.788 1.00 95.94 111 PRO A CA 1
ATOM 890 C C . PRO A 1 111 ? -4.072 -0.462 17.520 1.00 95.94 111 PRO A C 1
ATOM 892 O O . PRO A 1 111 ? -4.514 -1.557 17.865 1.00 95.94 111 PRO A O 1
ATOM 895 N N . GLY A 1 112 ? -4.751 0.678 17.704 1.00 89.25 112 GLY A N 1
ATOM 896 C CA . GLY A 1 112 ? -6.063 0.755 18.351 1.00 89.25 112 GLY A CA 1
ATOM 897 C C . GLY A 1 112 ? -7.183 0.022 17.607 1.00 89.25 112 GLY A C 1
ATOM 898 O O . GLY A 1 112 ? -8.203 -0.297 18.206 1.00 89.25 112 GLY A O 1
ATOM 899 N N . GLN A 1 113 ? -6.972 -0.317 16.332 1.00 87.88 113 GLN A N 1
ATOM 900 C CA . GLN A 1 113 ? -7.896 -1.120 15.526 1.00 87.88 113 GLN A CA 1
ATOM 901 C C . GLN A 1 113 ? -7.558 -2.619 15.557 1.00 87.88 113 GLN A C 1
ATOM 903 O O . GLN A 1 113 ? -8.059 -3.392 14.743 1.00 87.88 113 GLN A O 1
ATOM 908 N N . GLY A 1 114 ? -6.720 -3.051 16.506 1.00 91.19 114 GLY A N 1
ATOM 909 C CA . GLY A 1 114 ? -6.387 -4.459 16.718 1.00 91.19 114 GLY A CA 1
ATOM 910 C C . GLY A 1 114 ? -5.237 -4.978 15.855 1.00 91.19 114 GLY A C 1
ATOM 911 O O . GLY A 1 114 ? -4.983 -6.185 15.854 1.00 91.19 114 GLY A O 1
ATOM 912 N N . LEU A 1 115 ? -4.532 -4.095 15.138 1.00 96.75 115 LEU A N 1
ATOM 913 C CA . LEU A 1 115 ? -3.367 -4.440 14.325 1.00 96.75 115 LEU A CA 1
ATOM 914 C C . LEU A 1 115 ? -2.097 -4.456 15.172 1.00 96.75 115 LEU A C 1
ATOM 916 O O . LEU A 1 115 ? -1.701 -3.457 15.768 1.00 96.75 115 LEU A O 1
ATOM 920 N N . LYS A 1 116 ? -1.413 -5.597 15.187 1.00 98.19 116 LYS A N 1
ATOM 921 C CA . LYS A 1 116 ? -0.128 -5.759 15.863 1.00 98.19 116 LYS A CA 1
ATOM 922 C C . LYS A 1 116 ? 0.919 -6.299 14.889 1.00 98.19 116 LYS A C 1
ATOM 924 O O . LYS A 1 116 ? 0.753 -7.433 14.431 1.00 98.19 116 LYS A O 1
ATOM 929 N N . PRO A 1 117 ? 2.013 -5.571 14.616 1.00 98.50 117 PRO A N 1
ATOM 930 C CA . PRO A 1 117 ? 3.132 -6.138 13.881 1.00 98.50 117 PRO A CA 1
ATOM 931 C C . PRO A 1 117 ? 3.801 -7.230 14.724 1.00 98.50 117 PRO A C 1
ATOM 933 O O . PRO A 1 117 ? 3.989 -7.088 15.935 1.00 98.50 117 PRO A O 1
ATOM 936 N N . LEU A 1 118 ? 4.106 -8.357 14.089 1.00 98.44 118 LEU A N 1
ATOM 937 C CA . LEU A 1 118 ? 4.781 -9.498 14.706 1.00 98.44 118 LEU A CA 1
ATOM 938 C C . LEU A 1 118 ? 6.258 -9.564 14.324 1.00 98.44 118 LEU A C 1
ATOM 940 O O . LEU A 1 118 ? 7.077 -9.958 15.146 1.00 98.44 118 LEU A O 1
ATOM 944 N N . ASN A 1 119 ? 6.570 -9.230 13.075 1.00 97.94 119 ASN A N 1
ATOM 945 C CA . ASN A 1 119 ? 7.920 -9.205 12.526 1.00 97.94 119 ASN A CA 1
ATOM 946 C C . ASN A 1 119 ? 7.929 -8.322 11.275 1.00 97.94 119 ASN A C 1
ATOM 948 O O . ASN A 1 119 ? 6.951 -8.353 10.524 1.00 97.94 119 ASN A O 1
ATOM 952 N N . TRP A 1 120 ? 9.008 -7.584 11.038 1.00 98.62 120 TRP A N 1
ATOM 953 C CA . TRP A 1 120 ? 9.201 -6.794 9.825 1.00 98.62 120 TRP A CA 1
ATOM 954 C C . TRP A 1 120 ? 10.687 -6.672 9.496 1.00 98.62 120 TRP A C 1
ATOM 956 O O . TRP A 1 120 ? 11.512 -6.579 10.401 1.00 98.62 120 TRP A O 1
ATOM 966 N N . TYR A 1 121 ? 11.025 -6.722 8.213 1.00 98.62 121 TYR A N 1
ATOM 967 C CA . TYR A 1 121 ? 12.402 -6.675 7.728 1.00 98.62 121 TYR A CA 1
ATOM 968 C C . TYR A 1 121 ? 12.429 -6.380 6.225 1.00 98.62 121 TYR A C 1
ATOM 970 O O . TYR A 1 121 ? 11.453 -6.632 5.515 1.00 98.62 121 TYR A O 1
ATOM 978 N N . VAL A 1 122 ? 13.553 -5.858 5.741 1.00 98.31 122 VAL A N 1
ATOM 979 C CA . VAL A 1 122 ? 13.859 -5.799 4.307 1.00 98.31 122 VAL A CA 1
ATOM 980 C C . VAL A 1 122 ? 14.402 -7.160 3.882 1.00 98.31 122 VAL A C 1
ATOM 982 O O . VAL A 1 122 ? 15.208 -7.754 4.599 1.00 98.31 122 VAL A O 1
ATOM 985 N N . PHE A 1 123 ? 13.906 -7.703 2.771 1.00 97.50 123 PHE A N 1
ATOM 986 C CA . PHE A 1 123 ? 14.402 -8.966 2.241 1.00 97.50 123 PHE A CA 1
ATOM 987 C C . PHE A 1 123 ? 15.869 -8.827 1.830 1.00 97.50 123 PHE A C 1
ATOM 989 O O . PHE A 1 123 ? 16.177 -8.081 0.919 1.00 97.50 123 PHE A O 1
ATOM 996 N N . ASP A 1 124 ? 16.741 -9.587 2.479 1.00 93.38 124 ASP A N 1
ATOM 997 C CA . ASP A 1 124 ? 18.144 -9.718 2.088 1.00 93.38 124 ASP A CA 1
ATOM 998 C C . ASP A 1 124 ? 18.253 -10.676 0.889 1.00 93.38 124 ASP A C 1
ATOM 1000 O O . ASP A 1 124 ? 17.891 -11.863 1.000 1.00 93.38 124 ASP A O 1
ATOM 1004 N N . ASP A 1 125 ? 18.672 -10.145 -0.261 1.00 87.62 125 ASP A N 1
ATOM 1005 C CA . ASP A 1 125 ? 18.840 -10.892 -1.507 1.00 87.62 125 ASP A CA 1
ATOM 1006 C C . ASP A 1 125 ? 20.292 -11.318 -1.792 1.00 87.62 125 ASP A C 1
ATOM 1008 O O . ASP A 1 125 ? 20.509 -12.158 -2.678 1.00 87.62 125 ASP A O 1
ATOM 1012 N N . GLY A 1 126 ? 21.245 -10.889 -0.958 1.00 85.12 126 GLY A N 1
ATOM 1013 C CA . GLY A 1 126 ? 22.648 -11.259 -1.052 1.00 85.12 126 GLY A CA 1
ATOM 1014 C C . GLY A 1 126 ? 23.608 -10.090 -0.845 1.00 85.12 126 GLY A C 1
ATOM 1015 O O . GLY A 1 126 ? 23.394 -9.190 -0.042 1.00 85.12 126 GLY A O 1
ATOM 1016 N N . GLU A 1 127 ? 24.759 -10.163 -1.515 1.00 81.38 127 GLU A N 1
ATOM 1017 C CA . GLU A 1 127 ? 25.744 -9.085 -1.461 1.00 81.38 127 GLU A CA 1
ATOM 1018 C C . GLU A 1 127 ? 25.362 -7.943 -2.408 1.00 81.38 127 GLU A C 1
ATOM 1020 O O . GLU A 1 127 ? 25.221 -8.148 -3.607 1.00 81.38 127 GLU A O 1
ATOM 1025 N N . GLU A 1 128 ? 25.361 -6.716 -1.896 1.00 80.12 128 GLU A N 1
ATOM 1026 C CA . GLU A 1 128 ? 25.090 -5.487 -2.664 1.00 80.12 128 GLU A CA 1
ATOM 1027 C C . GLU A 1 128 ? 26.327 -4.951 -3.420 1.00 80.12 128 GLU A C 1
ATOM 1029 O O . GLU A 1 128 ? 26.487 -3.747 -3.639 1.00 80.12 128 GLU A O 1
ATOM 1034 N N . THR A 1 129 ? 27.302 -5.816 -3.723 1.00 72.94 129 THR A N 1
ATOM 1035 C CA . THR A 1 129 ? 28.619 -5.394 -4.229 1.00 72.94 129 THR A CA 1
ATOM 1036 C C . THR A 1 129 ? 28.630 -5.127 -5.733 1.00 72.94 129 THR A C 1
ATOM 1038 O O . THR A 1 129 ? 29.404 -4.278 -6.188 1.00 72.94 129 THR A O 1
ATOM 1041 N N . ASP A 1 130 ? 27.772 -5.799 -6.508 1.00 71.12 130 ASP A N 1
ATOM 1042 C CA . ASP A 1 130 ? 27.535 -5.504 -7.918 1.00 71.12 130 ASP A CA 1
ATOM 1043 C C . ASP A 1 130 ? 26.114 -5.886 -8.384 1.00 71.12 130 ASP A C 1
ATOM 1045 O O . ASP A 1 130 ? 25.385 -6.622 -7.726 1.00 71.12 130 ASP A O 1
ATOM 1049 N N . ALA A 1 131 ? 25.724 -5.396 -9.566 1.00 66.81 131 ALA A N 1
ATOM 1050 C CA . ALA A 1 131 ? 24.393 -5.615 -10.147 1.00 66.81 131 ALA A CA 1
ATOM 1051 C C . ALA A 1 131 ? 24.104 -7.072 -10.579 1.00 66.81 131 ALA A C 1
ATOM 1053 O O . ALA A 1 131 ? 23.073 -7.334 -11.194 1.00 66.81 131 ALA A O 1
ATOM 1054 N N . LYS A 1 132 ? 25.032 -8.019 -10.374 1.00 69.00 132 LYS A N 1
ATOM 1055 C CA . LYS A 1 132 ? 24.772 -9.453 -10.583 1.00 69.00 132 LYS A CA 1
ATOM 1056 C C . LYS A 1 132 ? 24.366 -10.146 -9.290 1.00 69.00 132 LYS A C 1
ATOM 1058 O O . LYS A 1 132 ? 23.760 -11.216 -9.368 1.00 69.00 132 LYS A O 1
ATOM 1063 N N . THR A 1 133 ? 24.768 -9.605 -8.144 1.00 78.06 133 THR A N 1
ATOM 1064 C CA . THR A 1 133 ? 24.472 -10.163 -6.824 1.00 78.06 133 THR A CA 1
ATOM 1065 C C . THR A 1 133 ? 23.292 -9.466 -6.159 1.00 78.06 133 THR A C 1
ATOM 1067 O O . THR A 1 133 ? 22.503 -10.168 -5.537 1.00 78.06 133 THR A O 1
ATOM 1070 N N . ASP A 1 134 ? 23.128 -8.163 -6.392 1.00 85.50 134 ASP A N 1
ATOM 1071 C CA . ASP A 1 134 ? 21.918 -7.394 -6.087 1.00 85.50 134 ASP A CA 1
ATOM 1072 C C . ASP A 1 134 ? 20.819 -7.762 -7.104 1.00 85.50 134 ASP A C 1
ATOM 1074 O O . ASP A 1 134 ? 20.976 -7.568 -8.318 1.00 85.50 134 ASP A O 1
ATOM 1078 N N . LEU A 1 135 ? 19.718 -8.343 -6.622 1.00 91.75 135 LEU A N 1
ATOM 1079 C CA . LEU A 1 135 ? 18.638 -8.862 -7.463 1.00 91.75 135 LEU A CA 1
ATOM 1080 C C . LEU A 1 135 ? 17.504 -7.847 -7.649 1.00 91.75 135 LEU A C 1
ATOM 1082 O O . LEU A 1 135 ? 16.889 -7.823 -8.719 1.00 91.75 135 LEU A O 1
ATOM 1086 N N . PHE A 1 136 ? 17.218 -7.017 -6.646 1.00 95.62 136 PHE A N 1
ATOM 1087 C CA . PHE A 1 136 ? 16.137 -6.029 -6.674 1.00 95.62 136 PHE A CA 1
ATOM 1088 C C . PHE A 1 136 ? 16.675 -4.601 -6.624 1.00 95.62 136 PHE A C 1
ATOM 1090 O O . PHE A 1 136 ? 17.446 -4.261 -5.745 1.00 95.62 136 PHE A O 1
ATOM 1097 N N . GLU A 1 137 ? 16.172 -3.707 -7.482 1.00 95.06 137 GLU A N 1
ATOM 1098 C CA . GLU A 1 137 ? 16.504 -2.278 -7.367 1.00 95.06 137 GLU A CA 1
ATOM 1099 C C . GLU A 1 137 ? 16.130 -1.734 -5.985 1.00 95.06 137 GLU A C 1
ATOM 1101 O O . GLU A 1 137 ? 16.831 -0.896 -5.423 1.00 95.06 137 GLU A O 1
ATOM 1106 N N . ARG A 1 138 ? 14.997 -2.201 -5.450 1.00 96.81 138 ARG A N 1
ATOM 1107 C CA . ARG A 1 138 ? 14.538 -1.926 -4.089 1.00 96.81 138 ARG A CA 1
ATOM 1108 C C . ARG A 1 138 ? 13.952 -3.199 -3.504 1.00 96.81 138 ARG A C 1
ATOM 1110 O O . ARG A 1 138 ? 12.843 -3.609 -3.856 1.00 96.81 138 ARG A O 1
ATOM 1117 N N . GLU A 1 139 ? 14.683 -3.793 -2.585 1.00 97.75 139 GLU A N 1
ATOM 1118 C CA . GLU A 1 139 ? 14.367 -5.065 -1.965 1.00 97.75 139 GLU A CA 1
ATOM 1119 C C . GLU A 1 139 ? 12.998 -5.020 -1.251 1.00 97.75 139 GLU A C 1
ATOM 1121 O O . GLU A 1 139 ? 12.628 -4.008 -0.643 1.00 97.75 139 GLU A O 1
ATOM 1126 N N . PRO A 1 140 ? 12.201 -6.105 -1.297 1.00 98.62 140 PRO A N 1
ATOM 1127 C CA . PRO A 1 140 ? 10.870 -6.106 -0.701 1.00 98.62 140 PRO A CA 1
ATOM 1128 C C . PRO A 1 140 ? 10.880 -5.805 0.806 1.00 98.62 140 PRO A C 1
ATOM 1130 O O . PRO A 1 140 ? 11.585 -6.462 1.578 1.00 98.62 140 PRO A O 1
ATOM 1133 N N . TYR A 1 141 ? 10.010 -4.895 1.254 1.00 98.81 141 TYR A N 1
ATOM 1134 C CA . TYR A 1 141 ? 9.793 -4.619 2.674 1.00 98.81 141 TYR A CA 1
ATOM 1135 C C . TYR A 1 141 ? 8.648 -5.456 3.235 1.00 98.81 141 TYR A C 1
ATOM 1137 O O . TYR A 1 141 ? 7.462 -5.248 2.954 1.00 98.81 141 TYR A O 1
ATOM 1145 N N . ILE A 1 142 ? 9.017 -6.436 4.051 1.00 98.88 142 ILE A N 1
ATOM 1146 C CA . ILE A 1 142 ? 8.126 -7.488 4.514 1.00 98.88 142 ILE A CA 1
ATOM 1147 C C . ILE A 1 142 ? 7.662 -7.166 5.927 1.00 98.88 142 ILE A C 1
ATOM 1149 O O . ILE A 1 142 ? 8.482 -6.951 6.813 1.00 98.88 142 ILE A O 1
ATOM 1153 N N . ALA A 1 143 ? 6.353 -7.213 6.169 1.00 98.88 143 ALA A N 1
ATOM 1154 C CA . ALA A 1 143 ? 5.779 -7.073 7.503 1.00 98.88 143 ALA A CA 1
ATOM 1155 C C . ALA A 1 143 ? 4.669 -8.101 7.737 1.00 98.88 143 ALA A C 1
ATOM 1157 O O . ALA A 1 143 ? 3.725 -8.228 6.964 1.00 98.88 143 ALA A O 1
ATOM 1158 N N . THR A 1 144 ? 4.766 -8.851 8.832 1.00 98.88 144 THR A N 1
ATOM 1159 C CA . THR A 1 144 ? 3.720 -9.780 9.271 1.00 98.88 144 THR A CA 1
ATOM 1160 C C . THR A 1 144 ? 2.891 -9.136 10.363 1.00 98.88 144 THR A C 1
ATOM 1162 O O . THR A 1 144 ? 3.420 -8.791 11.421 1.00 98.88 144 THR A O 1
ATOM 1165 N N . PHE A 1 145 ? 1.586 -9.041 10.141 1.00 98.75 145 PHE A N 1
ATOM 1166 C CA . PHE A 1 145 ? 0.632 -8.500 11.096 1.00 98.75 145 PHE A CA 1
ATOM 1167 C C . PHE A 1 145 ? -0.230 -9.602 11.697 1.00 98.75 145 PHE A C 1
ATOM 1169 O O . PHE A 1 145 ? -0.544 -10.617 11.072 1.00 98.75 145 PHE A O 1
ATOM 1176 N N . ARG A 1 146 ? -0.636 -9.372 12.943 1.00 98.00 146 ARG A N 1
ATOM 1177 C CA . ARG A 1 146 ? -1.756 -10.046 13.582 1.00 98.00 146 ARG A CA 1
ATOM 1178 C C . ARG A 1 146 ? -2.893 -9.051 13.737 1.00 98.00 146 ARG A C 1
ATOM 1180 O O . ARG A 1 146 ? -2.661 -7.952 14.234 1.00 98.00 146 ARG A O 1
ATOM 1187 N N . SER A 1 147 ? -4.100 -9.467 13.390 1.00 94.81 147 SER A N 1
ATOM 1188 C CA . SER A 1 147 ? -5.325 -8.714 13.635 1.00 94.81 147 SER A CA 1
ATOM 1189 C C . SER A 1 147 ? -6.192 -9.452 14.649 1.00 94.81 147 SER A C 1
ATOM 1191 O O . SER A 1 147 ? -6.462 -10.646 14.497 1.00 94.81 147 SER A O 1
ATOM 1193 N N . SER A 1 148 ? -6.634 -8.762 15.701 1.00 90.75 148 SER A N 1
ATOM 1194 C CA . SER A 1 148 ? -7.638 -9.310 16.625 1.00 90.75 148 SER A CA 1
ATOM 1195 C C . SER A 1 148 ? -9.054 -9.248 16.052 1.00 90.75 148 SER A C 1
ATOM 1197 O O . SER A 1 148 ? -9.885 -10.082 16.411 1.00 90.75 148 SER A O 1
ATOM 1199 N N . ASN A 1 149 ? -9.310 -8.322 15.124 1.00 85.69 149 ASN A N 1
ATOM 1200 C CA . ASN A 1 149 ? -10.661 -7.885 14.771 1.00 85.69 149 ASN A CA 1
ATOM 1201 C C . ASN A 1 149 ? -11.175 -8.440 13.437 1.00 85.69 149 ASN A C 1
ATOM 1203 O O . ASN A 1 149 ? -12.365 -8.331 13.179 1.00 85.69 149 ASN A O 1
ATOM 1207 N N . THR A 1 150 ? -10.329 -9.065 12.613 1.00 90.12 150 THR A N 1
ATOM 1208 C CA . THR A 1 150 ? -10.700 -9.611 11.287 1.00 90.12 150 THR A CA 1
ATOM 1209 C C . THR A 1 150 ? -10.803 -11.135 11.296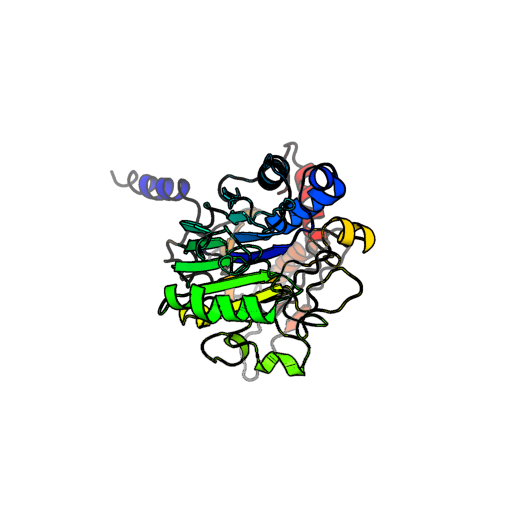 1.00 90.12 150 THR A C 1
ATOM 1211 O O . THR A 1 150 ? -10.308 -11.776 12.225 1.00 90.12 150 THR A O 1
ATOM 1214 N N . LEU A 1 151 ? -11.428 -11.742 10.282 1.00 90.06 151 LEU A N 1
ATOM 1215 C CA . LEU A 1 151 ? -11.398 -13.200 10.078 1.00 90.06 151 LEU A CA 1
ATOM 1216 C C . LEU A 1 151 ? -9.973 -13.689 9.801 1.00 90.06 151 LEU A C 1
ATOM 1218 O O . LEU A 1 151 ? -9.504 -14.644 10.421 1.00 90.06 151 LEU A O 1
ATOM 1222 N N . LEU A 1 152 ? -9.247 -12.973 8.940 1.00 94.00 152 LEU A N 1
ATOM 1223 C CA . LEU A 1 152 ? -7.836 -13.221 8.676 1.00 94.00 152 LEU A CA 1
ATOM 1224 C C . LEU A 1 152 ? -6.981 -12.735 9.856 1.00 94.00 152 LEU A C 1
ATOM 1226 O O . LEU A 1 152 ? -6.669 -11.550 9.972 1.00 94.00 152 LEU A O 1
ATOM 1230 N N . LYS A 1 153 ? -6.631 -13.652 10.766 1.00 94.44 153 LYS A N 1
ATOM 1231 C CA . LYS A 1 153 ? -5.957 -13.317 12.035 1.00 94.44 153 LYS A CA 1
ATOM 1232 C C . LYS A 1 153 ? -4.472 -13.013 11.898 1.00 94.44 153 LYS A C 1
ATOM 1234 O O . LYS A 1 153 ? -3.942 -12.262 12.715 1.00 94.44 153 LYS A O 1
ATOM 1239 N N . LYS A 1 154 ? -3.782 -13.605 10.927 1.00 97.75 154 LYS A N 1
ATOM 1240 C CA . LYS A 1 154 ? -2.348 -13.408 10.698 1.00 97.75 154 LYS A CA 1
ATOM 1241 C C . LYS A 1 154 ? -2.087 -13.394 9.202 1.00 97.75 154 LYS A C 1
ATOM 1243 O O . LYS A 1 154 ? -2.486 -14.328 8.522 1.00 97.75 154 LYS A O 1
ATOM 1248 N N . PHE A 1 155 ? -1.398 -12.369 8.728 1.00 98.62 155 PHE A N 1
ATOM 1249 C CA . PHE A 1 155 ? -1.065 -12.220 7.318 1.00 98.62 155 PHE A CA 1
ATOM 1250 C C . PHE A 1 155 ? 0.266 -11.491 7.153 1.00 98.62 155 PHE A C 1
ATOM 1252 O O . PHE A 1 155 ? 0.677 -10.716 8.022 1.00 98.62 155 PHE A O 1
ATOM 1259 N N . THR A 1 156 ? 0.945 -11.756 6.045 1.00 98.88 156 THR A N 1
ATOM 1260 C CA . THR A 1 156 ? 2.210 -11.115 5.684 1.00 98.88 156 THR A CA 1
ATOM 1261 C C . THR A 1 156 ? 2.013 -10.222 4.471 1.00 98.88 156 THR A C 1
ATOM 1263 O O . THR A 1 156 ? 1.460 -10.652 3.464 1.00 98.88 156 THR A O 1
ATOM 1266 N N . LEU A 1 157 ? 2.491 -8.987 4.566 1.00 98.94 157 LEU A N 1
ATOM 1267 C CA . LEU A 1 157 ? 2.574 -8.036 3.470 1.00 98.94 157 LEU A CA 1
ATOM 1268 C C . LEU A 1 157 ? 4.008 -8.006 2.939 1.00 98.94 157 LEU A C 1
ATOM 1270 O O . LEU A 1 157 ? 4.953 -7.907 3.722 1.00 98.94 157 LEU A O 1
ATOM 1274 N N . VAL A 1 158 ? 4.157 -8.115 1.623 1.00 98.94 158 VAL A N 1
ATOM 1275 C CA . VAL A 1 158 ? 5.409 -7.980 0.875 1.00 98.94 158 VAL A CA 1
ATOM 1276 C C . VAL A 1 158 ? 5.283 -6.705 0.049 1.00 98.94 158 VAL A C 1
ATOM 1278 O O . VAL A 1 158 ? 4.757 -6.726 -1.063 1.00 98.94 158 VAL A O 1
ATOM 1281 N N . GLY A 1 159 ? 5.690 -5.588 0.647 1.00 98.88 159 GLY A N 1
ATOM 1282 C CA . GLY A 1 159 ? 5.644 -4.271 0.024 1.00 98.88 159 GLY A CA 1
ATOM 1283 C C . GLY A 1 159 ? 6.790 -4.108 -0.958 1.00 98.88 159 GLY A C 1
ATOM 1284 O O . GLY A 1 159 ? 7.938 -4.347 -0.586 1.00 98.88 159 GLY A O 1
ATOM 1285 N N . ILE A 1 160 ? 6.493 -3.734 -2.200 1.00 98.81 160 ILE A N 1
ATOM 1286 C CA . ILE A 1 160 ? 7.521 -3.591 -3.234 1.00 98.81 160 ILE A CA 1
ATOM 1287 C C . ILE A 1 160 ? 7.141 -2.551 -4.287 1.00 98.81 160 ILE A C 1
ATOM 1289 O O . ILE A 1 160 ? 5.995 -2.493 -4.728 1.00 98.81 160 ILE A O 1
ATOM 1293 N N . HIS A 1 161 ? 8.119 -1.725 -4.657 1.00 98.69 161 HIS A N 1
ATOM 1294 C CA . HIS A 1 161 ? 8.090 -0.810 -5.793 1.00 98.69 161 HIS A CA 1
ATOM 1295 C C . HIS A 1 161 ? 9.047 -1.346 -6.861 1.00 98.69 161 HIS A C 1
ATOM 1297 O O . HIS A 1 161 ? 10.262 -1.192 -6.723 1.00 98.69 161 HIS A O 1
ATOM 1303 N N . ILE A 1 162 ? 8.506 -1.983 -7.895 1.00 98.19 162 ILE A N 1
ATOM 1304 C CA . ILE A 1 162 ? 9.290 -2.702 -8.911 1.00 98.19 162 ILE A CA 1
ATOM 1305 C C . ILE A 1 162 ? 9.945 -1.736 -9.896 1.00 98.19 162 ILE A C 1
ATOM 1307 O O . ILE A 1 162 ? 9.319 -0.761 -10.303 1.00 98.19 162 ILE A O 1
ATOM 1311 N N . ASP A 1 163 ? 11.182 -2.009 -10.308 1.00 97.06 163 ASP A N 1
ATOM 1312 C CA . ASP A 1 163 ? 11.838 -1.248 -11.375 1.00 97.06 163 ASP A CA 1
ATOM 1313 C C . ASP A 1 163 ? 11.104 -1.444 -12.722 1.00 97.06 163 ASP A C 1
ATOM 1315 O O . ASP A 1 163 ? 11.030 -2.576 -13.225 1.00 97.06 163 ASP A O 1
ATOM 1319 N N . PRO A 1 164 ? 10.560 -0.372 -13.335 1.00 96.19 164 PRO A N 1
ATOM 1320 C CA . PRO A 1 164 ? 9.848 -0.471 -14.606 1.00 96.19 164 PRO A CA 1
ATOM 1321 C C . PRO A 1 164 ? 10.698 -1.049 -15.748 1.00 96.19 164 PRO A C 1
ATOM 1323 O O . PRO A 1 164 ? 10.147 -1.729 -16.620 1.00 96.19 164 PRO A O 1
ATOM 1326 N N . ASP A 1 165 ? 12.019 -0.837 -15.748 1.00 95.31 165 ASP A N 1
ATOM 1327 C CA . ASP A 1 165 ? 12.905 -1.296 -16.826 1.00 95.31 165 ASP A CA 1
ATOM 1328 C C . ASP A 1 165 ? 13.082 -2.824 -16.825 1.00 95.31 165 ASP A C 1
ATOM 1330 O O . ASP A 1 165 ? 13.361 -3.437 -17.863 1.00 95.31 165 ASP A O 1
ATOM 1334 N N . VAL A 1 166 ? 12.872 -3.463 -15.670 1.00 95.38 166 VAL A N 1
ATOM 1335 C CA . VAL A 1 166 ? 13.051 -4.908 -15.468 1.00 95.38 166 VAL A CA 1
ATOM 13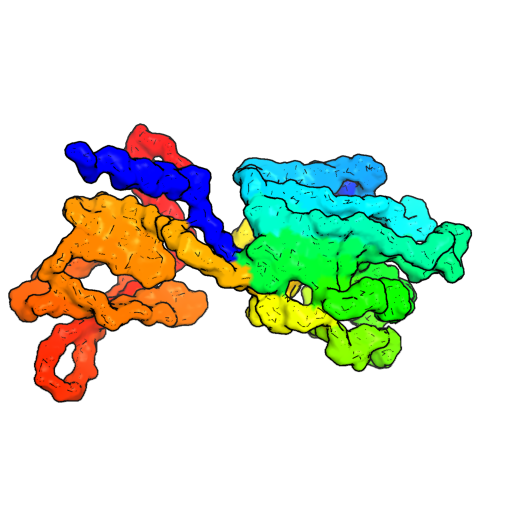36 C C . VAL A 1 166 ? 11.857 -5.562 -14.764 1.00 95.38 166 VAL A C 1
ATOM 1338 O O . VAL A 1 166 ? 12.001 -6.609 -14.132 1.00 95.38 166 VAL A O 1
ATOM 1341 N N . ALA A 1 167 ? 10.647 -5.019 -14.936 1.00 97.38 167 ALA A N 1
ATOM 1342 C CA . ALA A 1 167 ? 9.470 -5.418 -14.159 1.00 97.38 167 ALA A CA 1
ATOM 1343 C C . ALA A 1 167 ? 9.173 -6.932 -14.164 1.00 97.38 167 ALA A C 1
ATOM 1345 O O . ALA A 1 167 ? 8.915 -7.540 -13.124 1.00 97.38 167 ALA A O 1
ATOM 1346 N N . ILE A 1 168 ? 9.270 -7.587 -15.327 1.00 97.62 168 ILE A N 1
ATOM 1347 C CA . ILE A 1 168 ? 9.070 -9.046 -15.451 1.00 97.62 168 ILE A CA 1
ATOM 1348 C C . ILE A 1 168 ? 10.130 -9.825 -14.658 1.00 97.62 168 ILE A C 1
ATOM 1350 O O . ILE A 1 168 ? 9.829 -10.877 -14.087 1.00 97.62 168 ILE A O 1
ATOM 1354 N N . HIS A 1 169 ? 11.370 -9.333 -14.628 1.00 96.88 169 HIS A N 1
ATOM 1355 C CA . HIS A 1 169 ? 12.464 -9.976 -13.912 1.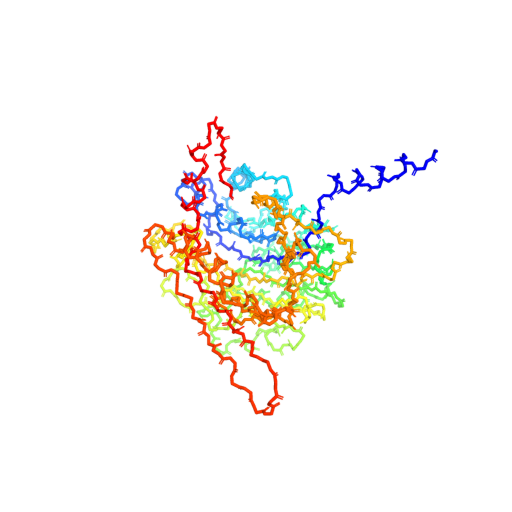00 96.88 169 HIS A CA 1
ATOM 1356 C C . HIS A 1 169 ? 12.220 -9.946 -12.401 1.00 96.88 169 HIS A C 1
ATOM 1358 O O . HIS A 1 169 ? 12.191 -11.009 -11.781 1.00 96.88 169 HIS A O 1
ATOM 1364 N N . GLU A 1 170 ? 11.945 -8.774 -11.825 1.00 97.94 170 GLU A N 1
ATOM 1365 C CA . GLU A 1 170 ? 11.696 -8.635 -10.384 1.00 97.94 170 GLU A CA 1
ATOM 1366 C C . GLU A 1 170 ? 10.422 -9.365 -9.931 1.00 97.94 170 GLU A C 1
ATOM 1368 O O . GLU A 1 170 ? 10.434 -10.047 -8.904 1.00 97.94 170 GLU A O 1
ATOM 1373 N N . LEU A 1 171 ? 9.347 -9.358 -10.732 1.00 98.38 171 LEU A N 1
ATOM 1374 C CA . LEU A 1 171 ? 8.159 -10.185 -10.462 1.00 98.38 171 LEU A CA 1
ATOM 1375 C C . LEU A 1 171 ? 8.500 -11.684 -10.393 1.00 98.38 171 LEU A C 1
ATOM 1377 O O . LEU A 1 171 ? 7.980 -12.426 -9.554 1.00 98.38 171 LEU A O 1
ATOM 1381 N N . ASN A 1 172 ? 9.393 -12.154 -11.262 1.00 98.12 172 ASN A N 1
ATOM 1382 C CA . ASN A 1 172 ? 9.842 -13.544 -11.256 1.00 98.12 172 ASN A CA 1
ATOM 1383 C C . ASN A 1 172 ? 10.827 -13.845 -10.111 1.00 98.12 172 ASN A C 1
ATOM 1385 O O . ASN A 1 172 ? 10.871 -14.980 -9.619 1.00 98.12 172 ASN A O 1
ATOM 1389 N N . LEU A 1 173 ? 11.571 -12.851 -9.627 1.00 97.69 173 LEU A N 1
ATOM 1390 C CA . LEU A 1 173 ? 12.367 -12.962 -8.404 1.00 97.69 173 LEU A CA 1
ATOM 1391 C C . LEU A 1 173 ? 11.477 -13.059 -7.160 1.00 97.69 173 LEU A C 1
ATOM 1393 O O . LEU A 1 173 ? 11.729 -13.916 -6.311 1.00 97.69 173 LEU A O 1
ATOM 1397 N N . LEU A 1 174 ? 10.381 -12.295 -7.077 1.00 98.25 174 LEU A N 1
ATOM 1398 C CA . LEU A 1 174 ? 9.385 -12.460 -6.009 1.00 98.25 174 LEU A CA 1
ATOM 1399 C C . LEU A 1 174 ? 8.871 -13.905 -5.952 1.00 98.25 174 LEU A C 1
ATOM 1401 O O . LEU A 1 174 ? 8.873 -14.521 -4.882 1.00 98.25 174 LEU A O 1
ATOM 1405 N N . HIS A 1 175 ? 8.493 -14.471 -7.106 1.00 97.88 175 HIS A N 1
ATOM 1406 C CA . HIS A 1 175 ? 8.026 -15.861 -7.224 1.00 97.88 175 HIS A CA 1
ATOM 1407 C C . HIS A 1 175 ? 9.053 -16.886 -6.739 1.00 97.88 175 HIS A C 1
ATOM 1409 O O . HIS A 1 175 ? 8.696 -17.824 -6.027 1.00 97.88 175 HIS A O 1
ATOM 1415 N N . SER A 1 176 ? 10.318 -16.715 -7.124 1.00 96.81 176 SER A N 1
ATOM 1416 C CA . SER A 1 176 ? 11.354 -17.741 -6.962 1.00 96.81 176 SER A CA 1
ATOM 1417 C C . SER A 1 176 ? 12.200 -17.602 -5.693 1.00 96.81 176 SER A C 1
ATOM 1419 O O . SER A 1 176 ? 12.745 -18.600 -5.219 1.00 96.81 176 SER A O 1
ATOM 1421 N N . ARG A 1 177 ? 12.318 -16.396 -5.125 1.00 96.31 177 ARG A N 1
ATOM 1422 C CA . ARG A 1 177 ? 13.210 -16.095 -3.989 1.00 96.31 177 ARG A CA 1
ATOM 1423 C C . ARG A 1 177 ? 12.469 -15.701 -2.716 1.00 96.31 177 ARG A C 1
ATOM 1425 O O . ARG A 1 177 ? 12.892 -16.079 -1.622 1.00 96.31 177 ARG A O 1
ATOM 1432 N N . VAL A 1 178 ? 11.365 -14.966 -2.851 1.00 97.69 178 VAL A N 1
ATOM 1433 C CA . VAL A 1 178 ? 10.677 -14.337 -1.714 1.00 97.69 178 VAL A CA 1
ATOM 1434 C C . VAL A 1 178 ? 9.498 -15.187 -1.252 1.00 97.69 178 VAL A C 1
ATOM 1436 O O . VAL A 1 178 ? 9.471 -15.673 -0.122 1.00 97.69 178 VAL A O 1
ATOM 1439 N N . LEU A 1 179 ? 8.544 -15.442 -2.146 1.00 97.69 179 LEU A N 1
ATOM 1440 C CA . LEU A 1 179 ? 7.286 -16.126 -1.837 1.00 97.69 179 LEU A CA 1
ATOM 1441 C C . LEU A 1 179 ? 7.418 -17.583 -1.351 1.00 97.69 179 LEU A C 1
ATOM 1443 O O . LEU A 1 179 ? 6.580 -17.996 -0.541 1.00 97.69 179 LEU A O 1
ATOM 1447 N N . PRO A 1 180 ? 8.450 -18.373 -1.723 1.00 96.75 180 PRO A N 1
ATOM 1448 C CA . PRO A 1 180 ? 8.644 -19.709 -1.159 1.00 96.75 180 PRO A CA 1
ATOM 1449 C C . PRO A 1 180 ? 8.831 -19.705 0.365 1.00 96.75 180 PRO A C 1
ATOM 1451 O O . PRO A 1 180 ? 8.426 -20.670 1.020 1.00 96.75 180 PRO A O 1
ATOM 1454 N N . LYS A 1 181 ? 9.349 -18.607 0.944 1.00 96.44 181 LYS A N 1
ATOM 1455 C CA . LYS A 1 181 ? 9.517 -18.430 2.400 1.00 96.44 181 LYS A CA 1
ATOM 1456 C C . LYS A 1 181 ? 8.181 -18.356 3.157 1.00 96.44 181 LYS A C 1
ATOM 1458 O O . LYS A 1 181 ? 8.161 -18.555 4.367 1.00 96.44 181 LYS A O 1
ATOM 1463 N N . PHE A 1 182 ? 7.069 -18.132 2.452 1.00 96.56 182 PHE A N 1
ATOM 1464 C CA . PHE A 1 182 ? 5.717 -18.012 3.014 1.00 96.56 182 PHE A CA 1
ATOM 1465 C C . PHE A 1 182 ? 4.795 -19.166 2.600 1.00 96.56 182 PHE A C 1
ATOM 1467 O O . PHE A 1 182 ? 3.570 -19.048 2.635 1.00 96.56 182 PHE A O 1
ATOM 1474 N N . THR A 1 183 ? 5.362 -20.306 2.195 1.00 93.75 183 THR A N 1
ATOM 1475 C CA . THR A 1 183 ? 4.572 -21.488 1.829 1.00 93.75 183 THR A CA 1
ATOM 1476 C C . THR A 1 183 ? 3.683 -21.930 2.995 1.00 93.75 183 THR A C 1
ATOM 1478 O O . THR A 1 183 ? 4.158 -22.146 4.106 1.00 93.75 183 THR A O 1
ATOM 1481 N N . GLY A 1 184 ? 2.377 -22.057 2.739 1.00 92.38 184 GLY A N 1
ATOM 1482 C CA . GLY A 1 184 ? 1.383 -22.418 3.756 1.00 92.38 184 GLY A CA 1
ATOM 1483 C C . GLY A 1 184 ? 0.920 -21.261 4.650 1.00 92.38 184 GLY A C 1
ATOM 1484 O O . GLY A 1 184 ? 0.143 -21.503 5.568 1.00 92.38 184 GLY A O 1
ATOM 1485 N N . SER A 1 185 ? 1.371 -20.030 4.391 1.00 96.50 185 SER A N 1
ATOM 1486 C CA . SER A 1 185 ? 0.929 -18.815 5.086 1.00 96.50 185 SER A CA 1
ATOM 1487 C C . SER A 1 185 ? 0.090 -17.923 4.167 1.00 96.50 185 SER A C 1
ATOM 1489 O O . SER A 1 185 ? 0.164 -18.040 2.942 1.00 96.50 185 SER A O 1
ATOM 1491 N N . ASP A 1 186 ? -0.678 -17.014 4.765 1.00 98.44 186 ASP A N 1
ATOM 1492 C CA . ASP A 1 186 ? -1.427 -15.985 4.047 1.00 98.44 186 ASP A CA 1
ATOM 1493 C C . ASP A 1 186 ? -0.516 -14.784 3.774 1.00 98.44 186 ASP A C 1
ATOM 1495 O O . ASP A 1 186 ? -0.118 -14.057 4.687 1.00 98.44 186 ASP A O 1
ATOM 1499 N N . VAL A 1 187 ? -0.153 -14.604 2.506 1.00 98.69 187 VAL A N 1
ATOM 1500 C CA . VAL A 1 187 ? 0.764 -13.560 2.039 1.00 98.69 187 VAL A CA 1
ATOM 1501 C C . VAL A 1 187 ? 0.122 -12.722 0.939 1.00 98.69 187 VAL A C 1
ATOM 1503 O O . VAL A 1 187 ? -0.594 -13.250 0.090 1.00 98.69 187 VAL A O 1
ATOM 1506 N N . MET A 1 188 ? 0.394 -11.423 0.959 1.00 98.88 188 MET A N 1
ATOM 1507 C CA . MET A 1 188 ? -0.001 -10.460 -0.059 1.00 98.88 188 MET A CA 1
ATOM 1508 C C . MET A 1 188 ? 1.229 -9.689 -0.526 1.00 98.88 188 MET A C 1
ATOM 1510 O O . MET A 1 188 ? 1.920 -9.082 0.288 1.00 98.88 188 MET A O 1
ATOM 1514 N N . VAL A 1 189 ? 1.483 -9.691 -1.831 1.00 98.94 189 VAL A N 1
ATOM 1515 C CA . VAL A 1 189 ? 2.356 -8.714 -2.488 1.00 98.94 189 VAL A CA 1
ATOM 1516 C C . VAL A 1 189 ? 1.514 -7.487 -2.811 1.00 98.94 189 VAL A C 1
ATOM 1518 O O . VAL A 1 189 ? 0.411 -7.634 -3.343 1.00 98.94 189 VAL A O 1
ATOM 1521 N N . LEU A 1 190 ? 2.008 -6.302 -2.461 1.00 98.88 190 LEU A N 1
ATOM 1522 C CA . LEU A 1 190 ? 1.298 -5.043 -2.671 1.00 98.88 190 LEU A CA 1
ATOM 1523 C C . LEU A 1 190 ? 2.244 -3.881 -2.984 1.00 98.88 190 LEU A C 1
ATOM 1525 O O . LEU A 1 190 ? 3.361 -3.835 -2.468 1.00 98.88 190 LEU A O 1
ATOM 1529 N N . GLY A 1 191 ? 1.762 -2.933 -3.783 1.00 98.75 191 GLY A N 1
ATOM 1530 C CA . GLY A 1 191 ? 2.481 -1.711 -4.145 1.00 98.75 191 GLY A CA 1
ATOM 1531 C C . GLY A 1 191 ? 2.406 -1.401 -5.634 1.00 98.75 191 GLY A C 1
ATOM 1532 O O . GLY A 1 191 ? 1.655 -2.048 -6.367 1.00 98.75 191 GLY A O 1
ATOM 1533 N N . ASP A 1 192 ? 3.211 -0.437 -6.060 1.00 98.75 192 ASP A N 1
ATOM 1534 C CA . ASP A 1 192 ? 3.503 -0.143 -7.458 1.00 98.75 192 ASP A CA 1
ATOM 1535 C C . ASP A 1 192 ? 4.409 -1.228 -8.061 1.00 98.75 192 ASP A C 1
ATOM 1537 O O . ASP A 1 192 ? 5.628 -1.260 -7.874 1.00 98.75 192 ASP A O 1
ATOM 1541 N N . LEU A 1 193 ? 3.795 -2.173 -8.768 1.00 98.56 193 LEU A N 1
ATOM 1542 C CA . LEU A 1 193 ? 4.501 -3.295 -9.376 1.00 98.56 193 LEU A CA 1
ATOM 1543 C C . LEU A 1 193 ? 4.931 -2.990 -10.818 1.00 98.56 193 LEU A C 1
ATOM 1545 O O . LEU A 1 193 ? 5.465 -3.886 -11.478 1.00 98.56 193 LEU A O 1
ATOM 1549 N N . ASN A 1 194 ? 4.652 -1.785 -11.337 1.00 97.88 194 ASN A N 1
ATOM 1550 C CA . ASN A 1 194 ? 4.823 -1.444 -12.751 1.00 97.88 194 ASN A CA 1
ATOM 1551 C C . ASN A 1 194 ? 4.235 -2.518 -13.699 1.00 97.88 194 ASN A C 1
ATOM 1553 O O . ASN A 1 194 ? 4.704 -2.748 -14.815 1.00 97.88 194 ASN A O 1
ATOM 1557 N N . ALA A 1 195 ? 3.177 -3.210 -13.258 1.00 93.06 195 ALA A N 1
ATOM 1558 C CA . ALA A 1 195 ? 2.698 -4.440 -13.877 1.00 93.06 195 ALA A CA 1
ATOM 1559 C C . ALA A 1 195 ? 1.611 -4.184 -14.930 1.00 93.06 195 ALA A C 1
ATOM 1561 O O . ALA A 1 195 ? 0.475 -4.640 -14.803 1.00 93.06 195 ALA A O 1
ATOM 1562 N N . GLY A 1 196 ? 1.947 -3.457 -15.994 1.00 91.69 196 GLY A N 1
ATOM 1563 C CA . GLY A 1 196 ? 1.007 -3.171 -17.077 1.00 91.69 196 GLY A CA 1
ATOM 1564 C C . GLY A 1 196 ? 1.595 -2.320 -18.196 1.00 91.69 196 GLY A C 1
ATOM 1565 O O . GLY A 1 196 ? 2.788 -2.015 -18.210 1.00 91.69 196 GLY A O 1
ATOM 1566 N N . CYS A 1 197 ? 0.738 -1.929 -19.141 1.00 92.75 197 CYS A N 1
ATOM 1567 C CA . CYS A 1 197 ? 1.052 -0.982 -20.213 1.00 92.75 197 CYS A CA 1
ATOM 1568 C C . CYS A 1 197 ? 2.389 -1.252 -20.933 1.00 92.75 197 CYS A C 1
ATOM 1570 O O . CYS A 1 197 ? 2.606 -2.341 -21.466 1.00 92.75 197 CYS A O 1
ATOM 1572 N N . GLY A 1 198 ? 3.258 -0.238 -21.014 1.00 91.69 198 GLY A N 1
ATOM 1573 C CA . GLY A 1 198 ? 4.522 -0.298 -21.744 1.00 91.69 198 GLY A CA 1
ATOM 1574 C C . GLY A 1 198 ? 5.564 -1.196 -21.082 1.00 91.69 198 GLY A C 1
ATOM 1575 O O . GLY A 1 198 ? 6.416 -1.737 -21.784 1.00 91.69 198 GLY A O 1
ATOM 1576 N N . TYR A 1 199 ? 5.469 -1.401 -19.766 1.00 92.44 199 TYR A N 1
ATOM 1577 C CA . TYR A 1 199 ? 6.416 -2.214 -19.002 1.00 92.44 199 TYR A CA 1
ATOM 1578 C C . TYR A 1 199 ? 6.124 -3.711 -19.168 1.00 92.44 199 TYR A C 1
ATOM 1580 O O . TYR A 1 199 ? 7.034 -4.504 -19.422 1.00 92.44 199 TYR A O 1
ATOM 1588 N N . ILE A 1 200 ? 4.842 -4.104 -19.149 1.00 94.00 200 ILE A N 1
ATOM 1589 C CA . ILE A 1 200 ? 4.401 -5.479 -19.432 1.00 94.00 200 ILE A CA 1
ATOM 1590 C C . ILE A 1 200 ? 3.313 -5.473 -20.508 1.00 94.00 200 ILE A C 1
ATOM 1592 O O . ILE A 1 200 ? 2.113 -5.417 -20.234 1.00 94.00 200 ILE A O 1
ATOM 1596 N N . GLY A 1 201 ? 3.750 -5.569 -21.765 1.00 88.81 201 GLY A N 1
ATOM 1597 C CA . GLY A 1 201 ? 2.845 -5.689 -22.906 1.00 88.81 201 GLY A CA 1
ATOM 1598 C C . GLY A 1 201 ? 2.032 -6.990 -22.887 1.00 88.81 201 GLY A C 1
ATOM 1599 O O . GLY A 1 201 ? 2.466 -8.003 -22.338 1.00 88.81 201 GLY A O 1
ATOM 1600 N N . VAL A 1 202 ? 0.874 -6.986 -23.561 1.00 88.19 202 VAL A N 1
ATOM 1601 C CA . VAL A 1 202 ? -0.109 -8.094 -23.580 1.00 88.19 202 VAL A CA 1
ATOM 1602 C C . VAL A 1 202 ? 0.529 -9.467 -23.847 1.00 88.19 202 VAL A C 1
ATOM 1604 O O . VAL A 1 202 ? 0.181 -10.451 -23.202 1.00 88.19 202 VAL A O 1
ATOM 1607 N N . THR A 1 203 ? 1.501 -9.542 -24.759 1.00 90.44 203 THR A N 1
ATOM 1608 C CA . THR A 1 203 ? 2.171 -10.799 -25.132 1.00 90.44 203 THR A CA 1
ATOM 1609 C C . THR A 1 203 ? 3.199 -11.283 -24.111 1.00 90.44 203 THR A C 1
ATOM 1611 O O . THR A 1 203 ? 3.530 -12.465 -24.107 1.00 90.44 203 THR A O 1
ATOM 1614 N N . LYS A 1 204 ? 3.717 -10.393 -23.257 1.00 94.12 204 LYS A N 1
ATOM 1615 C CA . LYS A 1 204 ? 4.768 -10.704 -22.279 1.00 94.12 204 LYS A CA 1
ATOM 1616 C C . LYS A 1 204 ? 4.221 -11.206 -20.942 1.00 94.12 204 LYS A C 1
ATOM 1618 O O . LYS A 1 204 ? 4.975 -11.754 -20.147 1.00 94.12 204 LYS A O 1
ATOM 1623 N N . TRP A 1 205 ? 2.913 -11.099 -20.696 1.00 94.38 205 TRP A N 1
ATOM 1624 C CA . TRP A 1 205 ? 2.293 -11.622 -19.471 1.00 94.38 205 TRP A CA 1
ATOM 1625 C C . TRP A 1 205 ? 2.516 -13.123 -19.253 1.00 94.38 205 TRP A C 1
ATOM 1627 O O . TRP A 1 205 ? 2.586 -13.564 -18.109 1.00 94.38 205 TRP A O 1
ATOM 1637 N N . ALA A 1 206 ? 2.692 -13.901 -20.326 1.00 94.25 206 ALA A N 1
ATOM 1638 C CA . ALA A 1 206 ? 3.049 -15.319 -20.247 1.00 94.25 206 ALA A CA 1
ATOM 1639 C C . ALA A 1 206 ? 4.428 -15.579 -19.599 1.00 94.25 206 ALA A C 1
ATOM 1641 O O . ALA A 1 206 ? 4.694 -16.697 -19.158 1.00 94.25 206 ALA A O 1
ATOM 1642 N N . GLU A 1 207 ? 5.299 -14.570 -19.520 1.00 96.44 207 GLU A N 1
ATOM 1643 C CA . GLU A 1 207 ? 6.612 -14.662 -18.873 1.00 96.44 207 GLU A CA 1
ATOM 1644 C C . GLU A 1 207 ? 6.540 -14.423 -17.356 1.00 96.44 207 GLU A C 1
ATOM 1646 O O . GLU A 1 207 ? 7.457 -14.812 -16.629 1.00 96.44 207 GLU A O 1
ATOM 1651 N N . VAL A 1 208 ? 5.454 -13.821 -16.857 1.00 97.38 208 VAL A N 1
ATOM 1652 C CA . VAL A 1 208 ? 5.253 -13.531 -15.431 1.00 97.38 208 VAL A CA 1
ATOM 1653 C C . VAL A 1 208 ? 4.734 -14.783 -14.724 1.00 97.38 208 VAL A C 1
ATOM 1655 O O . VAL A 1 208 ? 3.555 -15.134 -14.809 1.00 97.38 208 VAL A O 1
ATOM 1658 N N . ARG A 1 209 ? 5.604 -15.461 -13.967 1.00 97.31 209 ARG A N 1
ATOM 1659 C CA . ARG A 1 209 ? 5.292 -16.749 -13.319 1.00 97.31 209 ARG A CA 1
ATOM 1660 C C . ARG A 1 209 ? 4.085 -16.663 -12.391 1.00 97.31 209 ARG A C 1
ATOM 1662 O O . ARG A 1 209 ? 3.198 -17.511 -12.477 1.00 97.31 209 ARG A O 1
ATOM 1669 N N . MET A 1 210 ? 4.003 -15.604 -11.583 1.00 96.25 210 MET A N 1
ATOM 1670 C CA . MET A 1 210 ? 2.873 -15.359 -10.674 1.00 96.25 210 MET A CA 1
ATOM 1671 C C . MET A 1 210 ? 1.540 -15.124 -11.390 1.00 96.25 210 MET A C 1
ATOM 1673 O O . MET A 1 210 ? 0.501 -15.256 -10.759 1.00 96.25 210 MET A O 1
ATOM 1677 N N . LYS A 1 211 ? 1.534 -14.744 -12.674 1.00 95.50 211 LYS A N 1
ATOM 1678 C CA . LYS A 1 211 ? 0.293 -14.563 -13.444 1.00 95.50 211 LYS A CA 1
ATOM 1679 C C . LYS A 1 211 ? -0.265 -15.903 -13.929 1.00 95.50 211 LYS A C 1
ATOM 1681 O O . LYS A 1 211 ? -1.474 -16.082 -13.982 1.00 95.50 211 LYS A O 1
ATOM 1686 N N . SER A 1 212 ? 0.620 -16.842 -14.272 1.00 92.69 212 SER A N 1
ATOM 1687 C CA . SER A 1 212 ? 0.257 -18.181 -14.761 1.00 92.69 212 SER A CA 1
ATOM 1688 C C . SER A 1 212 ? 0.002 -19.218 -13.661 1.00 92.69 212 SER A C 1
ATOM 1690 O O . SER A 1 212 ? -0.614 -20.250 -13.917 1.00 92.69 212 SER A O 1
ATOM 1692 N N . ASP A 1 213 ? 0.511 -18.980 -12.453 1.00 95.44 213 ASP A N 1
ATOM 1693 C CA . ASP A 1 213 ? 0.433 -19.919 -11.336 1.00 95.44 213 ASP A CA 1
ATOM 1694 C C . ASP A 1 213 ? -0.877 -19.700 -10.547 1.00 95.44 213 ASP A C 1
ATOM 1696 O O . ASP A 1 213 ? -1.039 -18.649 -9.923 1.00 95.44 213 ASP A O 1
ATOM 1700 N N . PRO A 1 214 ? -1.813 -20.676 -10.534 1.00 94.12 214 PRO A N 1
ATOM 1701 C CA . PRO A 1 214 ? -3.147 -20.521 -9.940 1.00 94.12 214 PRO A CA 1
ATOM 1702 C C . PRO A 1 214 ? -3.127 -20.368 -8.415 1.00 94.12 214 PRO A C 1
ATOM 1704 O O . PRO A 1 214 ? -4.163 -20.104 -7.806 1.00 94.12 214 PRO A O 1
ATOM 1707 N N . LYS A 1 215 ? -1.964 -20.547 -7.778 1.00 94.69 215 LYS A N 1
ATOM 1708 C CA . LYS A 1 215 ? -1.763 -20.242 -6.360 1.00 94.69 215 LYS A CA 1
ATOM 1709 C C . LYS A 1 215 ? -1.928 -18.748 -6.057 1.00 94.69 215 LYS A C 1
ATOM 1711 O O . LYS A 1 215 ? -2.238 -18.408 -4.914 1.00 94.69 215 LYS A O 1
ATOM 1716 N N . TYR A 1 216 ? -1.685 -17.878 -7.037 1.00 97.31 216 TYR A N 1
ATOM 1717 C CA . TYR A 1 216 ? -1.711 -16.431 -6.856 1.00 97.31 216 TYR A CA 1
ATOM 1718 C C . TYR A 1 216 ? -2.963 -15.822 -7.481 1.00 97.31 216 TYR A C 1
ATOM 1720 O O . TYR A 1 216 ? -3.225 -15.993 -8.670 1.00 97.31 216 TYR A O 1
ATOM 1728 N N . ALA A 1 217 ? -3.711 -15.061 -6.687 1.00 97.00 217 ALA A N 1
ATOM 1729 C CA . ALA A 1 217 ? -4.837 -14.275 -7.169 1.00 97.00 217 ALA A CA 1
ATOM 1730 C C . ALA A 1 217 ? -4.425 -12.805 -7.289 1.00 97.00 217 ALA A C 1
ATOM 1732 O O . ALA A 1 217 ? -4.029 -12.183 -6.304 1.00 97.00 217 ALA A O 1
ATOM 1733 N N . TRP A 1 218 ? -4.518 -12.259 -8.500 1.00 97.81 218 TRP A N 1
ATOM 1734 C CA . TRP A 1 218 ? -4.322 -10.837 -8.779 1.00 97.81 218 TRP A CA 1
ATOM 1735 C C . TRP A 1 218 ? -5.659 -10.131 -8.579 1.00 97.81 218 TRP A C 1
ATOM 1737 O O . TRP A 1 218 ? -6.590 -10.373 -9.343 1.00 97.81 218 TRP A O 1
ATOM 1747 N N . LEU A 1 219 ? -5.769 -9.316 -7.532 1.00 97.44 219 LEU A N 1
ATOM 1748 C CA . LEU A 1 219 ? -7.055 -8.742 -7.127 1.00 97.44 219 LEU A CA 1
ATOM 1749 C C . LEU A 1 219 ? -7.373 -7.431 -7.855 1.00 97.44 219 LEU A C 1
ATOM 1751 O O . LEU A 1 219 ? -8.537 -7.142 -8.103 1.00 97.44 219 LEU A O 1
ATOM 1755 N N . ILE A 1 220 ? -6.347 -6.660 -8.224 1.00 97.12 220 ILE A N 1
ATOM 1756 C CA . ILE A 1 220 ? -6.498 -5.504 -9.115 1.00 97.12 220 ILE A CA 1
ATOM 1757 C C . ILE A 1 220 ? -6.422 -6.011 -10.556 1.00 97.12 220 ILE A C 1
ATOM 1759 O O . ILE A 1 220 ? -5.408 -6.601 -10.950 1.00 97.12 220 ILE A O 1
ATOM 1763 N N . GLY A 1 221 ? -7.501 -5.806 -11.317 1.00 93.56 221 GLY A N 1
ATOM 1764 C CA . GLY A 1 221 ? -7.632 -6.222 -12.715 1.00 93.56 221 GLY A CA 1
ATOM 1765 C C . GLY A 1 221 ? -6.646 -5.520 -13.653 1.00 93.56 221 GLY A C 1
ATOM 1766 O O . GLY A 1 221 ? -6.115 -4.459 -13.339 1.00 93.56 221 GLY A O 1
ATOM 1767 N N . ASP A 1 222 ? -6.381 -6.124 -14.815 1.00 93.06 222 ASP A N 1
ATOM 1768 C CA . ASP A 1 222 ? -5.486 -5.540 -15.832 1.00 93.06 222 ASP A CA 1
ATOM 1769 C C . ASP A 1 222 ? -6.103 -4.318 -16.541 1.00 93.06 222 ASP A C 1
ATOM 1771 O O . ASP A 1 222 ? -5.394 -3.579 -17.218 1.00 93.06 222 ASP A O 1
ATOM 1775 N N . ASP A 1 223 ? -7.414 -4.126 -16.395 1.00 91.94 223 ASP A N 1
ATOM 1776 C CA . ASP A 1 223 ? -8.218 -3.018 -16.912 1.00 91.94 223 ASP A CA 1
ATOM 1777 C C . ASP A 1 223 ? -8.362 -1.846 -15.927 1.00 91.94 223 ASP A C 1
ATOM 1779 O O . ASP A 1 223 ? -8.955 -0.823 -16.275 1.00 91.94 223 ASP A O 1
ATOM 1783 N N . ALA A 1 224 ? -7.829 -1.979 -14.709 1.00 95.44 224 ALA A N 1
ATOM 1784 C CA . ALA A 1 224 ? -7.826 -0.906 -13.726 1.00 95.44 224 ALA A CA 1
ATOM 1785 C C . ALA A 1 224 ? -6.896 0.245 -14.150 1.00 95.44 224 ALA A C 1
ATOM 1787 O O . ALA A 1 224 ? -5.815 0.028 -14.695 1.00 95.44 224 ALA A O 1
ATOM 1788 N N . ASP A 1 225 ? -7.290 1.474 -13.824 1.00 96.31 225 ASP A N 1
ATOM 1789 C CA . ASP A 1 225 ? -6.442 2.658 -13.970 1.00 96.31 225 ASP A CA 1
ATOM 1790 C C . ASP A 1 225 ? -5.935 3.097 -12.596 1.00 96.31 225 ASP A C 1
ATOM 1792 O O . ASP A 1 225 ? -6.685 3.717 -11.837 1.00 96.31 225 ASP A O 1
ATOM 1796 N N . THR A 1 226 ? -4.678 2.782 -12.279 1.00 97.50 226 THR A N 1
ATOM 1797 C CA . THR A 1 226 ? -4.036 3.174 -11.016 1.00 97.50 226 THR A CA 1
ATOM 1798 C C . THR A 1 226 ? -3.222 4.461 -11.147 1.00 97.50 226 THR A C 1
ATOM 1800 O O . THR A 1 226 ? -2.534 4.843 -10.208 1.00 97.50 226 THR A O 1
ATOM 1803 N N . THR A 1 227 ? -3.329 5.179 -12.274 1.00 96.56 227 THR A N 1
ATOM 1804 C CA . THR A 1 227 ? -2.519 6.370 -12.566 1.00 96.56 227 THR A CA 1
ATOM 1805 C C . THR A 1 227 ? -3.344 7.655 -12.593 1.00 96.56 227 THR A C 1
ATOM 1807 O O . THR A 1 227 ? -4.367 7.741 -13.260 1.00 96.56 227 THR A O 1
ATOM 1810 N N . VAL A 1 228 ? -2.871 8.705 -11.924 1.00 93.31 228 VAL A N 1
ATOM 1811 C CA . VAL A 1 228 ? -3.459 10.062 -11.968 1.00 93.31 228 VAL A CA 1
ATOM 1812 C C . VAL A 1 228 ? -3.115 10.776 -13.282 1.00 93.31 228 VAL A C 1
ATOM 1814 O O . VAL A 1 228 ? -3.806 11.710 -13.702 1.00 93.31 228 VAL A O 1
ATOM 1817 N N . ALA A 1 229 ? -2.045 10.343 -13.955 1.00 77.38 229 ALA A N 1
ATOM 1818 C CA . ALA A 1 229 ? -1.582 10.878 -15.231 1.00 77.38 229 ALA A CA 1
ATOM 1819 C C . ALA A 1 229 ? -2.611 10.702 -16.379 1.00 77.38 229 ALA A C 1
ATOM 1821 O O . ALA A 1 229 ? -3.779 10.372 -16.191 1.00 77.38 229 ALA A O 1
ATOM 1822 N N . ASN A 1 230 ? -2.228 11.032 -17.615 1.00 76.06 230 ASN A N 1
ATOM 1823 C CA . ASN A 1 230 ? -3.082 10.800 -18.796 1.00 76.06 230 ASN A CA 1
ATOM 1824 C C . ASN A 1 230 ? -2.968 9.362 -19.343 1.00 76.06 230 ASN A C 1
ATOM 1826 O O . ASN A 1 230 ? -3.487 9.076 -20.421 1.00 76.06 230 ASN A O 1
ATOM 1830 N N . SER A 1 231 ? -2.266 8.481 -18.633 1.00 83.25 231 SER A N 1
ATOM 1831 C CA . SER A 1 231 ? -2.230 7.046 -18.896 1.00 83.25 231 SER A CA 1
ATOM 1832 C C . SER A 1 231 ? -3.480 6.346 -18.352 1.00 83.25 231 SER A C 1
ATOM 1834 O O . SER A 1 231 ? -4.247 6.928 -17.597 1.00 83.25 231 SER A O 1
ATOM 1836 N N . ASN A 1 232 ? -3.685 5.100 -18.775 1.00 91.25 232 ASN A N 1
ATOM 1837 C CA . ASN A 1 232 ? -4.650 4.176 -18.186 1.00 91.25 232 ASN A CA 1
ATOM 1838 C C . ASN A 1 232 ? -3.911 2.853 -17.976 1.00 91.25 232 ASN A C 1
ATOM 1840 O O . ASN A 1 232 ? -3.781 2.069 -18.921 1.00 91.25 232 ASN A O 1
ATOM 1844 N N . CYS A 1 233 ? -3.318 2.691 -16.793 1.00 95.50 233 CYS A N 1
ATOM 1845 C CA . CYS A 1 233 ? -2.392 1.601 -16.504 1.00 95.50 233 CYS A CA 1
ATOM 1846 C C . CYS A 1 233 ? -2.628 1.007 -15.118 1.00 95.50 233 CYS A C 1
ATOM 1848 O O . CYS A 1 233 ? -2.678 1.734 -14.131 1.00 95.50 233 CYS A O 1
ATOM 1850 N N . ALA A 1 234 ? -2.697 -0.323 -15.050 1.00 96.12 234 ALA A N 1
ATOM 1851 C CA . ALA A 1 234 ? -2.790 -1.087 -13.809 1.00 96.12 234 ALA A CA 1
ATOM 1852 C C . ALA A 1 234 ? -1.389 -1.385 -13.244 1.00 96.12 234 ALA A C 1
ATOM 1854 O O . ALA A 1 234 ? -0.946 -2.539 -13.257 1.00 96.12 234 ALA A O 1
ATOM 1855 N N . TYR A 1 235 ? -0.651 -0.357 -12.822 1.00 98.12 235 TYR A N 1
ATOM 1856 C CA . TYR A 1 235 ? 0.702 -0.539 -12.281 1.00 98.12 235 TYR A CA 1
ATOM 1857 C C . TYR A 1 235 ? 0.684 -1.069 -10.850 1.00 98.12 235 TYR A C 1
ATOM 1859 O O . TYR A 1 235 ? 1.402 -2.024 -10.537 1.00 98.12 235 TYR A O 1
ATOM 1867 N N . ASP A 1 236 ? -0.197 -0.519 -10.022 1.00 98.69 236 ASP A N 1
ATOM 1868 C CA . ASP A 1 236 ? -0.340 -0.873 -8.617 1.00 98.69 236 ASP A CA 1
ATOM 1869 C C . ASP A 1 236 ? -1.204 -2.125 -8.466 1.00 98.69 236 ASP A C 1
ATOM 1871 O O . ASP A 1 236 ? -2.293 -2.225 -9.038 1.00 98.69 236 ASP A O 1
ATOM 1875 N N . ARG A 1 237 ? -0.734 -3.116 -7.702 1.00 98.62 237 ARG A N 1
ATOM 1876 C CA . ARG A 1 237 ? -1.397 -4.426 -7.617 1.00 98.62 237 ARG A CA 1
ATOM 1877 C C . ARG A 1 237 ? -1.484 -4.959 -6.200 1.00 98.62 237 ARG A C 1
ATOM 1879 O O . ARG A 1 237 ? -0.573 -4.786 -5.402 1.00 98.62 237 ARG A O 1
ATOM 1886 N N . PHE A 1 238 ? -2.545 -5.724 -5.949 1.00 98.75 238 PHE A N 1
ATOM 1887 C CA . PHE A 1 238 ? -2.594 -6.720 -4.881 1.00 98.75 238 PHE A CA 1
ATOM 1888 C C . PHE A 1 238 ? -2.495 -8.115 -5.486 1.00 98.75 238 PHE A C 1
ATOM 1890 O O . PHE A 1 238 ? -3.299 -8.473 -6.352 1.00 98.75 238 PHE A O 1
ATOM 1897 N N . ILE A 1 239 ? -1.548 -8.917 -5.004 1.00 98.62 239 ILE A N 1
ATOM 1898 C CA . ILE A 1 239 ? -1.425 -10.325 -5.379 1.00 98.62 239 ILE A CA 1
ATOM 1899 C C . ILE A 1 239 ? -1.386 -11.171 -4.117 1.00 98.62 239 ILE A C 1
ATOM 1901 O O . ILE A 1 239 ? -0.449 -11.071 -3.327 1.00 98.62 239 ILE A O 1
ATOM 1905 N N . VAL A 1 240 ? -2.391 -12.019 -3.922 1.00 98.50 240 VAL A N 1
ATOM 1906 C CA . VAL A 1 240 ? -2.534 -12.823 -2.703 1.00 98.50 240 VAL A CA 1
ATOM 1907 C C . VAL A 1 240 ? -2.265 -14.299 -2.954 1.00 98.50 240 VAL A C 1
ATOM 1909 O O . VAL A 1 240 ? -2.555 -14.834 -4.021 1.00 98.50 240 VAL A O 1
ATOM 1912 N N . SER A 1 241 ? -1.720 -14.968 -1.943 1.00 97.50 241 SER A N 1
ATOM 1913 C CA . SER A 1 241 ? -1.594 -16.423 -1.861 1.00 97.50 241 SER A CA 1
ATOM 1914 C C . SER A 1 241 ? -1.896 -16.861 -0.432 1.00 97.50 241 SER A C 1
ATOM 1916 O O . SER A 1 241 ? -1.375 -16.282 0.520 1.00 97.50 241 SER A O 1
ATOM 1918 N N . GLY A 1 242 ? -2.678 -17.927 -0.284 1.00 96.44 242 GLY A N 1
ATOM 1919 C CA . GLY A 1 242 ? -3.111 -18.452 1.013 1.00 96.44 242 GLY A CA 1
ATOM 1920 C C . GLY A 1 242 ? -4.633 -18.485 1.119 1.00 96.44 242 GLY A C 1
ATOM 1921 O O . GLY A 1 242 ? -5.327 -17.650 0.547 1.00 96.44 242 GLY A O 1
ATOM 1922 N N . LYS A 1 243 ? -5.163 -19.502 1.803 1.00 92.94 243 LYS A N 1
ATOM 1923 C CA . LYS A 1 243 ? -6.611 -19.759 1.850 1.00 92.94 243 LYS A CA 1
ATOM 1924 C C . LYS A 1 243 ? -7.364 -18.746 2.709 1.00 92.94 243 LYS A C 1
ATOM 1926 O O . LYS A 1 243 ? -8.554 -18.559 2.489 1.00 92.94 243 LYS A O 1
ATOM 1931 N N . GLY A 1 244 ? -6.694 -18.107 3.666 1.00 93.81 244 GLY A N 1
ATOM 1932 C CA . GLY A 1 244 ? -7.303 -17.119 4.547 1.00 93.81 244 GLY A CA 1
ATOM 1933 C C . GLY A 1 244 ? -7.773 -15.866 3.809 1.00 93.81 244 GLY A C 1
ATOM 1934 O O . GLY A 1 244 ? -8.665 -15.183 4.300 1.00 93.81 244 GLY A O 1
ATOM 1935 N N . TRP A 1 245 ? -7.240 -15.588 2.615 1.00 94.25 245 TRP A N 1
ATOM 1936 C CA . TRP A 1 245 ? -7.692 -14.476 1.775 1.00 94.25 245 TRP A CA 1
ATOM 1937 C C . TRP A 1 245 ? -9.052 -14.715 1.113 1.00 94.25 245 TRP A C 1
ATOM 1939 O O . TRP A 1 245 ? -9.745 -13.742 0.840 1.00 94.25 245 TRP A O 1
ATOM 1949 N N . ASN A 1 246 ? -9.455 -15.974 0.900 1.00 87.62 246 ASN A N 1
ATOM 1950 C CA . ASN A 1 246 ? -10.714 -16.305 0.219 1.00 87.62 246 ASN A CA 1
ATOM 1951 C C . ASN A 1 246 ? -11.937 -15.768 0.973 1.00 87.62 246 ASN A C 1
ATOM 1953 O O . ASN A 1 246 ? -12.829 -15.199 0.357 1.00 87.62 246 ASN A O 1
ATOM 1957 N N . ASP A 1 247 ? -11.939 -15.922 2.300 1.00 85.31 247 ASP A N 1
ATOM 1958 C CA . ASP A 1 247 ? -13.020 -15.454 3.179 1.00 85.31 247 ASP A CA 1
ATOM 1959 C C . ASP A 1 247 ? -12.604 -14.211 3.988 1.00 85.31 247 ASP A C 1
ATOM 1961 O O . ASP A 1 247 ? -13.391 -13.640 4.741 1.00 85.31 247 ASP A O 1
ATOM 1965 N N . GLY A 1 248 ? -11.333 -13.814 3.887 1.00 90.38 248 GLY A N 1
ATOM 1966 C CA . GLY A 1 248 ? -10.758 -12.707 4.643 1.00 90.38 248 GLY A CA 1
ATOM 1967 C C . GLY A 1 248 ? -10.972 -11.340 4.005 1.00 90.38 248 GLY A C 1
ATOM 1968 O O . GLY A 1 248 ? -10.804 -10.342 4.700 1.00 90.38 248 GLY A O 1
ATOM 1969 N N . ILE A 1 249 ? -11.324 -11.283 2.720 1.00 91.19 249 ILE A N 1
ATOM 1970 C CA . ILE A 1 249 ? -11.562 -10.046 1.969 1.00 91.19 249 ILE A CA 1
ATOM 1971 C C . ILE A 1 249 ? -13.070 -9.851 1.815 1.00 91.19 249 ILE A C 1
ATOM 1973 O O . ILE A 1 249 ? -13.776 -10.775 1.417 1.00 91.19 249 ILE A O 1
ATOM 1977 N N . VAL A 1 250 ? -13.562 -8.645 2.101 1.00 88.38 250 VAL A N 1
ATOM 1978 C CA . VAL A 1 250 ? -14.964 -8.293 1.843 1.00 88.38 250 VAL A CA 1
ATOM 1979 C C . VAL A 1 250 ? -15.198 -8.332 0.325 1.00 88.38 250 VAL A C 1
ATOM 1981 O O . VAL A 1 250 ? -14.451 -7.667 -0.408 1.00 88.38 250 VAL A O 1
ATOM 1984 N N . PRO A 1 251 ? -16.202 -9.074 -0.176 1.00 84.56 251 PRO A N 1
ATOM 1985 C CA . PRO A 1 251 ? -16.510 -9.118 -1.602 1.00 84.56 251 PRO A CA 1
ATOM 1986 C C . PRO A 1 251 ? -16.678 -7.717 -2.196 1.00 84.56 251 PRO A C 1
ATOM 1988 O O . PRO A 1 251 ? -17.240 -6.838 -1.551 1.00 84.56 251 PRO A O 1
ATOM 1991 N N . GLU A 1 252 ? -16.174 -7.518 -3.416 1.00 86.69 252 GLU A N 1
ATOM 1992 C CA . GLU A 1 252 ? -16.272 -6.251 -4.167 1.00 86.69 252 GLU A CA 1
ATOM 1993 C C . GLU A 1 252 ? -15.583 -5.036 -3.512 1.00 86.69 252 GLU A C 1
ATOM 1995 O O . GLU A 1 252 ? -15.687 -3.928 -4.024 1.00 86.69 252 GLU A O 1
ATOM 2000 N N . SER A 1 253 ? -14.830 -5.223 -2.422 1.00 93.44 253 SER A N 1
ATOM 2001 C CA . SER A 1 253 ? -14.124 -4.118 -1.752 1.00 93.44 253 SER A CA 1
ATOM 2002 C C . SER A 1 253 ? -12.798 -3.719 -2.396 1.00 93.44 253 SER A C 1
ATOM 2004 O O . SER A 1 253 ? -12.222 -2.710 -2.003 1.00 93.44 253 SER A O 1
ATOM 2006 N N . VAL A 1 254 ? -12.278 -4.526 -3.324 1.00 95.06 254 VAL A N 1
ATOM 2007 C CA . VAL A 1 254 ? -10.994 -4.265 -3.980 1.00 95.06 254 VAL A CA 1
ATOM 2008 C C . VAL A 1 254 ? -11.190 -3.185 -5.039 1.00 95.06 254 VAL A C 1
ATOM 2010 O O . VAL A 1 254 ? -11.858 -3.420 -6.044 1.00 95.06 254 VAL A O 1
ATOM 2013 N N . GLU A 1 255 ? -10.592 -2.016 -4.832 1.00 95.25 255 GLU A N 1
ATOM 2014 C CA . GLU A 1 255 ? -10.807 -0.850 -5.687 1.00 95.25 255 GLU A CA 1
ATOM 2015 C C . GLU A 1 255 ? -9.559 0.034 -5.825 1.00 95.25 255 GLU A C 1
ATOM 2017 O O . GLU A 1 255 ? -8.581 -0.084 -5.083 1.00 95.25 255 GLU A O 1
ATOM 2022 N N . VAL A 1 256 ? -9.604 0.941 -6.803 1.00 97.81 256 VAL A N 1
ATOM 2023 C CA . VAL A 1 256 ? -8.658 2.054 -6.926 1.00 97.81 256 VAL A CA 1
ATOM 2024 C C . VAL A 1 256 ? -9.311 3.298 -6.340 1.00 97.81 256 VAL A C 1
ATOM 2026 O O . VAL A 1 256 ? -10.367 3.730 -6.809 1.00 97.81 256 VAL A O 1
ATOM 2029 N N . TYR A 1 257 ? -8.674 3.923 -5.355 1.00 96.94 257 TYR A N 1
ATOM 2030 C CA . TYR A 1 257 ? -9.214 5.123 -4.737 1.00 96.94 257 TYR A CA 1
ATOM 2031 C C . TYR A 1 257 ? -8.880 6.385 -5.541 1.00 96.94 257 TYR A C 1
ATOM 2033 O O . TYR A 1 257 ? -7.828 7.011 -5.394 1.00 96.94 257 TYR A O 1
ATOM 2041 N N . ARG A 1 258 ? -9.837 6.797 -6.375 1.00 95.25 258 ARG A N 1
ATOM 2042 C CA . ARG A 1 258 ? -9.795 8.016 -7.197 1.00 95.25 258 ARG A CA 1
ATOM 2043 C C . ARG A 1 258 ? -10.033 9.270 -6.354 1.00 95.25 258 ARG A C 1
ATOM 2045 O O . ARG A 1 258 ? -11.102 9.877 -6.397 1.00 95.25 258 ARG A O 1
ATOM 2052 N N . TYR A 1 259 ? -9.035 9.655 -5.559 1.00 92.75 259 TYR A N 1
ATOM 2053 C CA . TYR A 1 259 ? -9.133 10.789 -4.630 1.00 92.75 259 TYR A CA 1
ATOM 2054 C C . TYR A 1 259 ? -9.402 12.139 -5.316 1.00 92.75 259 TYR A C 1
ATOM 2056 O O . TYR A 1 259 ? -9.889 13.068 -4.677 1.00 92.75 259 TYR A O 1
ATOM 2064 N N . ASP A 1 260 ? -9.121 12.255 -6.613 1.00 92.00 260 ASP A N 1
ATOM 2065 C CA . ASP A 1 260 ? -9.435 13.426 -7.429 1.00 92.00 260 ASP A CA 1
ATOM 2066 C C . ASP A 1 260 ? -10.928 13.566 -7.759 1.00 92.00 260 ASP A C 1
ATOM 2068 O O . ASP A 1 260 ? -11.425 14.675 -7.977 1.00 92.00 260 ASP A O 1
ATOM 2072 N N . ALA A 1 261 ? -11.652 12.447 -7.747 1.00 88.00 261 ALA A N 1
ATOM 2073 C CA . ALA A 1 261 ? -13.082 12.358 -8.009 1.00 88.00 261 ALA A CA 1
ATOM 2074 C C . ALA A 1 261 ? -13.931 12.176 -6.733 1.00 88.00 261 ALA A C 1
ATOM 2076 O O . ALA A 1 261 ? -15.153 12.047 -6.837 1.00 88.00 261 ALA A O 1
ATOM 2077 N N . ASP A 1 262 ? -13.323 12.182 -5.540 1.00 82.38 262 ASP A N 1
ATOM 2078 C CA . ASP A 1 262 ? -14.052 12.055 -4.274 1.00 82.38 262 ASP A CA 1
ATOM 2079 C C . ASP A 1 262 ? -14.891 13.312 -3.991 1.00 82.38 262 ASP A C 1
ATOM 2081 O O . ASP A 1 262 ? -14.385 14.359 -3.593 1.00 82.38 262 ASP A O 1
ATOM 2085 N N . ASN A 1 263 ? -16.208 13.202 -4.166 1.00 75.25 263 ASN A N 1
ATOM 2086 C CA . ASN A 1 263 ? -17.152 14.292 -3.912 1.00 75.25 263 ASN A CA 1
ATOM 2087 C C . ASN A 1 263 ? -17.551 14.423 -2.429 1.00 75.25 263 ASN A C 1
ATOM 2089 O O . ASN A 1 263 ? -18.382 15.272 -2.107 1.00 75.25 263 ASN A O 1
ATOM 2093 N N . GLY A 1 264 ? -16.998 13.588 -1.544 1.00 78.31 264 GLY A N 1
ATOM 2094 C CA . GLY A 1 264 ? -17.297 13.586 -0.117 1.00 78.31 264 GLY A CA 1
ATOM 2095 C C . GLY A 1 264 ? -16.167 14.167 0.727 1.00 78.31 264 GLY A C 1
ATOM 2096 O O . GLY A 1 264 ? -16.105 15.368 0.983 1.00 78.31 264 GLY A O 1
ATOM 2097 N N . TYR A 1 265 ? -15.297 13.291 1.225 1.00 75.81 265 TYR A N 1
ATOM 2098 C CA . TYR A 1 265 ? -14.380 13.594 2.326 1.00 75.81 265 TYR A CA 1
ATOM 2099 C C . TYR A 1 265 ? -13.237 14.541 1.922 1.00 75.81 265 TYR A C 1
ATOM 2101 O O . TYR A 1 265 ? -12.885 15.489 2.641 1.00 75.81 265 TYR A O 1
ATOM 2109 N N . ILE A 1 266 ? -12.651 14.301 0.753 1.00 76.81 266 ILE A N 1
ATOM 2110 C CA . ILE A 1 266 ? -11.615 15.147 0.162 1.00 76.81 266 ILE A CA 1
ATOM 2111 C C . ILE A 1 266 ? -12.264 16.356 -0.507 1.00 76.81 266 ILE A C 1
ATOM 2113 O O . ILE A 1 266 ? -11.798 17.478 -0.280 1.00 76.81 266 ILE A O 1
ATOM 2117 N N . GLY A 1 267 ? -13.379 16.132 -1.207 1.00 73.81 267 GLY A N 1
ATOM 2118 C CA . GLY A 1 267 ? -13.984 17.089 -2.124 1.00 73.81 267 GLY A CA 1
ATOM 2119 C C . GLY A 1 267 ? -13.256 17.059 -3.468 1.00 73.81 267 GLY A C 1
ATOM 2120 O O . GLY A 1 267 ? -12.049 16.833 -3.521 1.00 73.81 267 GLY A O 1
ATOM 2121 N N . ARG A 1 268 ? -13.983 17.288 -4.566 1.00 81.38 268 ARG A N 1
ATOM 2122 C CA . ARG A 1 268 ? -13.410 17.192 -5.913 1.00 81.38 268 ARG A CA 1
ATOM 2123 C C . ARG A 1 268 ? -12.238 18.160 -6.074 1.00 81.38 268 ARG A C 1
ATOM 2125 O O . ARG A 1 268 ? -12.418 19.375 -5.956 1.00 81.38 268 ARG A O 1
ATOM 2132 N N . ILE A 1 269 ? -11.063 17.631 -6.403 1.00 90.19 269 ILE A N 1
ATOM 2133 C CA . ILE A 1 269 ? -9.865 18.432 -6.673 1.00 90.19 269 ILE A CA 1
ATOM 2134 C C . ILE A 1 269 ? -9.564 18.467 -8.169 1.00 90.19 269 ILE A C 1
ATOM 2136 O O . ILE A 1 269 ? -10.001 17.621 -8.949 1.00 90.19 269 ILE A O 1
ATOM 2140 N N . LYS A 1 270 ? -8.841 19.504 -8.593 1.00 92.19 270 LYS A N 1
ATOM 2141 C CA . LYS A 1 270 ? -8.405 19.628 -9.985 1.00 92.19 270 LYS A CA 1
ATOM 2142 C C . LYS A 1 270 ? -7.286 18.633 -10.280 1.00 92.19 270 LYS A C 1
ATOM 2144 O O . LYS A 1 270 ? -6.500 18.312 -9.390 1.00 92.19 270 LYS A O 1
ATOM 2149 N N . LYS A 1 271 ? -7.182 18.211 -11.542 1.00 91.44 271 LYS A N 1
ATOM 2150 C CA . LYS A 1 271 ? -6.192 17.223 -11.986 1.00 91.44 271 LYS A CA 1
ATOM 2151 C C . LYS A 1 271 ? -4.752 17.668 -11.709 1.00 91.44 271 LYS A C 1
ATOM 2153 O O . LYS A 1 271 ? -3.923 16.838 -11.369 1.00 91.44 271 LYS A O 1
ATOM 2158 N N . GLU A 1 272 ? -4.467 18.966 -11.794 1.00 94.50 272 GLU A N 1
ATOM 2159 C CA . GLU A 1 272 ? -3.135 19.513 -11.516 1.00 94.50 272 GLU A CA 1
ATOM 2160 C C . GLU A 1 272 ? -2.751 19.331 -10.043 1.00 94.50 272 GLU A C 1
ATOM 2162 O O . GLU A 1 272 ? -1.659 18.864 -9.744 1.00 94.50 272 GLU A O 1
ATOM 2167 N N . LEU A 1 273 ? -3.681 19.620 -9.127 1.00 95.06 273 LEU A N 1
ATOM 2168 C CA . LEU A 1 273 ? -3.457 19.414 -7.696 1.00 95.06 273 LEU A CA 1
ATOM 2169 C C . LEU A 1 273 ? -3.398 17.923 -7.345 1.00 95.06 273 LEU A C 1
ATOM 2171 O O . LEU A 1 273 ? -2.658 17.538 -6.448 1.00 95.06 273 LEU A O 1
ATOM 2175 N N . ALA A 1 274 ? -4.150 17.073 -8.049 1.00 96.12 274 ALA A N 1
ATOM 2176 C CA . ALA A 1 274 ? -4.027 15.631 -7.881 1.00 96.12 274 ALA A CA 1
ATOM 2177 C C . ALA A 1 274 ? -2.627 15.142 -8.287 1.00 96.12 274 ALA A C 1
ATOM 2179 O O . ALA A 1 274 ? -1.977 14.461 -7.506 1.00 96.12 274 ALA A O 1
ATOM 2180 N N . ALA A 1 275 ? -2.122 15.580 -9.444 1.00 96.38 275 ALA A N 1
ATOM 2181 C CA . ALA A 1 275 ? -0.773 15.248 -9.905 1.00 96.38 275 ALA A CA 1
ATOM 2182 C C . ALA A 1 275 ? 0.334 15.784 -8.976 1.00 96.38 275 ALA A C 1
ATOM 2184 O O . ALA A 1 275 ? 1.399 15.185 -8.874 1.00 96.38 275 ALA A O 1
ATOM 2185 N N . ASP A 1 276 ? 0.087 16.892 -8.272 1.00 96.94 276 ASP A N 1
ATOM 2186 C CA . ASP A 1 276 ? 0.988 17.392 -7.229 1.00 96.94 276 ASP A CA 1
ATOM 2187 C C . ASP A 1 276 ? 1.036 16.480 -5.987 1.00 96.94 276 ASP A C 1
ATOM 2189 O O . ASP A 1 276 ? 2.064 16.410 -5.302 1.00 96.94 276 ASP A O 1
ATOM 2193 N N . VAL A 1 277 ? -0.072 15.792 -5.684 1.00 97.81 277 VAL A N 1
ATOM 2194 C CA . VAL A 1 277 ? -0.156 14.807 -4.598 1.00 97.81 277 VAL A CA 1
ATOM 2195 C C . VAL A 1 277 ? 0.611 13.551 -4.987 1.00 97.81 277 VAL A C 1
ATOM 2197 O O . VAL A 1 277 ? 1.558 13.199 -4.284 1.00 97.81 277 VAL A O 1
ATOM 2200 N N . SER A 1 278 ? 0.249 12.918 -6.101 1.00 97.88 278 SER A N 1
ATOM 2201 C CA . SER A 1 278 ? 0.960 11.779 -6.688 1.00 97.88 278 SER A CA 1
ATOM 2202 C C . SER A 1 278 ? 0.527 11.575 -8.144 1.00 97.88 278 SER A C 1
ATOM 2204 O O . SER A 1 278 ? -0.573 11.967 -8.530 1.00 97.88 278 SER A O 1
ATOM 2206 N N . ASP A 1 279 ? 1.356 10.919 -8.952 1.00 97.25 279 ASP A N 1
ATOM 2207 C CA . ASP A 1 279 ? 0.972 10.372 -10.257 1.00 97.25 279 ASP A CA 1
ATOM 2208 C C . ASP A 1 279 ? 0.298 8.990 -10.172 1.00 97.25 279 ASP A C 1
ATOM 2210 O O . ASP A 1 279 ? -0.205 8.507 -11.189 1.00 97.25 279 ASP A O 1
ATOM 2214 N N . HIS A 1 280 ? 0.182 8.408 -8.976 1.00 98.25 280 HIS A N 1
ATOM 2215 C CA . HIS A 1 280 ? -0.556 7.173 -8.702 1.00 98.25 280 HIS A CA 1
ATOM 2216 C C . HIS A 1 280 ? -1.810 7.428 -7.856 1.00 98.25 280 HIS A C 1
ATOM 2218 O O . HIS A 1 280 ? -1.903 8.392 -7.089 1.00 98.25 280 HIS A O 1
ATOM 2224 N N . TYR A 1 281 ? -2.788 6.535 -7.980 1.00 98.56 281 TYR A N 1
ATOM 2225 C CA . TYR A 1 281 ? -3.890 6.400 -7.035 1.00 98.56 281 TYR A CA 1
ATOM 2226 C C . TYR A 1 281 ? -3.581 5.289 -6.027 1.00 98.56 281 TYR A C 1
ATOM 2228 O O . TYR A 1 281 ? -3.012 4.268 -6.409 1.00 98.56 281 TYR A O 1
ATOM 2236 N N . PRO A 1 282 ? -4.001 5.424 -4.758 1.00 98.69 282 PRO A N 1
ATOM 2237 C CA . PRO A 1 282 ? -3.987 4.299 -3.841 1.00 98.69 282 PRO A CA 1
ATOM 2238 C C . PRO A 1 282 ? -4.852 3.150 -4.367 1.00 98.69 282 PRO A C 1
ATOM 2240 O O . PRO A 1 282 ? -5.964 3.372 -4.852 1.00 98.69 282 PRO A O 1
ATOM 2243 N N . ILE A 1 283 ? -4.383 1.922 -4.188 1.00 98.81 283 ILE A N 1
ATOM 2244 C CA . ILE A 1 283 ? -5.222 0.722 -4.283 1.00 98.81 283 ILE A CA 1
ATOM 2245 C C . ILE A 1 283 ? -5.681 0.326 -2.885 1.00 98.81 283 ILE A C 1
ATOM 2247 O O . ILE A 1 283 ? -4.917 0.448 -1.923 1.00 98.81 283 ILE A O 1
ATOM 2251 N N . GLU A 1 284 ? -6.922 -0.138 -2.749 1.00 98.56 284 GLU A N 1
ATOM 2252 C CA . GLU A 1 284 ? -7.502 -0.466 -1.449 1.00 98.56 284 GLU A CA 1
ATOM 2253 C C . GLU A 1 284 ? -8.392 -1.705 -1.455 1.00 98.56 284 GLU A C 1
ATOM 2255 O O . GLU A 1 284 ? -8.889 -2.130 -2.493 1.00 98.56 284 GLU A O 1
ATOM 2260 N N . LEU A 1 285 ? -8.537 -2.316 -0.280 1.00 97.88 285 LEU A N 1
ATOM 2261 C CA . LEU A 1 285 ? -9.502 -3.378 -0.007 1.00 97.88 285 LEU A CA 1
ATOM 2262 C C . LEU A 1 285 ? -9.922 -3.372 1.460 1.00 97.88 285 LEU A C 1
ATOM 2264 O O . LEU A 1 285 ? -9.264 -2.766 2.313 1.00 97.88 285 LEU A O 1
ATOM 2268 N N . LEU A 1 286 ? -10.999 -4.088 1.772 1.00 96.00 286 LEU A N 1
ATOM 2269 C CA . LEU A 1 286 ? -11.459 -4.303 3.139 1.00 96.00 286 LEU A CA 1
ATOM 2270 C C . LEU A 1 286 ? -11.192 -5.746 3.573 1.00 96.00 286 LEU A C 1
ATOM 2272 O O . LEU A 1 286 ? -11.571 -6.700 2.894 1.00 96.00 286 LEU A O 1
ATOM 2276 N N . LEU A 1 287 ? -10.577 -5.908 4.743 1.00 94.56 287 LEU A N 1
ATOM 2277 C CA . LEU A 1 287 ? -10.555 -7.179 5.451 1.00 94.56 287 LEU A CA 1
ATOM 2278 C C . LEU A 1 287 ? -11.837 -7.360 6.248 1.00 94.56 287 LEU A C 1
ATOM 2280 O O . LEU A 1 287 ? -12.165 -6.521 7.087 1.00 94.56 287 LEU A O 1
ATOM 2284 N N . GLN A 1 288 ? -12.478 -8.506 6.052 1.00 87.88 288 GLN A N 1
ATOM 2285 C CA . GLN A 1 288 ? -13.707 -8.890 6.724 1.00 87.88 288 GLN A CA 1
ATOM 2286 C C . GLN A 1 288 ? -13.509 -8.932 8.243 1.00 87.88 288 GLN A C 1
ATOM 2288 O O . GLN A 1 288 ? -12.632 -9.639 8.763 1.00 87.88 288 GLN A O 1
ATOM 2293 N N . ALA A 1 289 ? -14.354 -8.199 8.962 1.00 85.56 289 ALA A N 1
ATOM 2294 C CA . ALA A 1 289 ? -14.466 -8.254 10.408 1.00 85.56 289 ALA A CA 1
ATOM 2295 C C . ALA A 1 289 ? -14.746 -9.692 10.863 1.00 85.56 289 ALA A C 1
ATOM 2297 O O . ALA A 1 289 ? -15.563 -10.408 10.284 1.00 85.56 289 ALA A O 1
ATOM 2298 N N . GLY A 1 290 ? -14.062 -10.123 11.918 1.00 74.88 290 GLY A N 1
ATOM 2299 C CA . GLY A 1 290 ? -14.343 -11.393 12.566 1.00 74.88 290 GLY A CA 1
ATOM 2300 C C . GLY A 1 290 ? -15.667 -11.354 13.325 1.00 74.88 290 GLY A C 1
ATOM 2301 O O . GLY A 1 290 ? -16.216 -10.285 13.593 1.00 74.88 290 GLY A O 1
ATOM 2302 N N . SER A 1 291 ? -16.156 -12.525 13.738 1.00 56.12 291 SER A N 1
ATOM 2303 C CA . SER A 1 291 ? -17.261 -12.595 14.691 1.00 56.12 291 SER A CA 1
ATOM 2304 C C . SER A 1 291 ? -16.824 -11.945 16.003 1.00 56.12 291 SER A C 1
ATOM 2306 O O . SER A 1 291 ? -15.992 -12.491 16.730 1.00 56.12 291 SER A O 1
ATOM 2308 N N . CYS A 1 292 ? -17.377 -10.777 16.306 1.00 46.34 292 CYS A N 1
ATOM 2309 C CA . CYS A 1 292 ? -17.375 -10.269 17.665 1.00 46.34 292 CYS A CA 1
ATOM 2310 C C . CYS A 1 292 ? -18.128 -11.296 18.520 1.00 46.34 292 CYS A C 1
ATOM 2312 O O . CYS A 1 292 ? -19.323 -11.506 18.306 1.00 46.34 292 CYS A O 1
ATOM 2314 N N . GLU A 1 293 ? -17.450 -11.961 19.464 1.00 37.59 293 GLU A N 1
ATOM 2315 C CA . GLU A 1 293 ? -18.172 -12.579 20.574 1.00 37.59 293 GLU A CA 1
ATOM 2316 C C . GLU A 1 293 ? -18.980 -11.454 21.206 1.00 37.59 293 GLU A C 1
ATOM 2318 O O . GLU A 1 293 ? -18.431 -10.452 21.664 1.00 37.59 293 GLU A O 1
ATOM 2323 N N . SER A 1 294 ? -20.297 -11.575 21.121 1.00 33.66 294 SER A N 1
ATOM 2324 C CA . SER A 1 294 ? -21.244 -10.615 21.645 1.00 33.66 294 SER A CA 1
ATOM 2325 C C . SER A 1 294 ? -21.135 -10.569 23.169 1.00 33.66 294 SER A C 1
ATOM 2327 O O . SER A 1 294 ? -21.969 -11.115 23.884 1.00 33.66 294 SER A O 1
ATOM 2329 N N . GLY A 1 295 ? -20.135 -9.866 23.688 1.00 31.98 295 GLY A N 1
ATOM 2330 C CA . GLY A 1 295 ? -20.381 -8.987 24.814 1.00 31.98 295 GLY A CA 1
ATOM 2331 C C . GLY A 1 295 ? -21.235 -7.857 24.263 1.00 31.98 295 GLY A C 1
ATOM 2332 O O . GLY A 1 295 ? -20.705 -6.896 23.714 1.00 31.98 295 GLY A O 1
ATOM 2333 N N . THR A 1 296 ? -22.558 -8.022 24.302 1.00 25.69 296 THR A N 1
ATOM 2334 C CA . THR A 1 296 ? -23.524 -6.988 23.923 1.00 25.69 296 THR A CA 1
ATOM 2335 C C . THR A 1 296 ? -23.234 -5.725 24.724 1.00 25.69 296 THR A C 1
ATOM 2337 O O . THR A 1 296 ? -23.670 -5.585 25.862 1.00 25.69 296 THR A O 1
ATOM 2340 N N . CYS A 1 297 ? -22.486 -4.801 24.135 1.00 26.03 297 CYS A N 1
ATOM 2341 C CA . CYS A 1 297 ? -22.450 -3.422 24.571 1.00 26.03 297 CYS A CA 1
ATOM 2342 C C . CYS A 1 297 ? -23.184 -2.634 23.485 1.00 26.03 297 CYS A C 1
ATOM 2344 O O . CYS A 1 297 ? -22.621 -2.198 22.482 1.00 26.03 297 CYS A O 1
ATOM 2346 N N . THR A 1 298 ? -24.504 -2.585 23.632 1.00 26.17 298 THR A N 1
ATOM 2347 C CA . THR A 1 298 ? -25.405 -1.775 22.820 1.00 26.17 298 THR A CA 1
ATOM 2348 C C . THR A 1 298 ? -25.049 -0.305 23.033 1.00 26.17 298 THR A C 1
ATOM 2350 O O . THR A 1 298 ? -25.127 0.203 24.148 1.00 26.17 298 THR A O 1
ATOM 2353 N N . ARG A 1 299 ? -24.664 0.409 21.968 1.00 27.97 299 ARG A N 1
ATOM 2354 C CA . ARG A 1 299 ? -24.708 1.877 21.979 1.00 27.97 299 ARG A CA 1
ATOM 2355 C C . ARG A 1 299 ? -26.178 2.283 21.931 1.00 27.97 299 ARG A C 1
ATOM 2357 O O . ARG A 1 299 ? -26.805 2.205 20.881 1.00 27.97 299 ARG A O 1
ATOM 2364 N N . SER A 1 300 ? -26.712 2.680 23.074 1.00 27.59 300 SER A N 1
ATOM 2365 C CA . SER A 1 300 ? -28.036 3.270 23.217 1.00 27.59 300 SER A CA 1
ATOM 2366 C C . SER A 1 300 ? -27.907 4.791 23.151 1.00 27.59 300 SER A C 1
ATOM 2368 O O . SER A 1 300 ? -27.268 5.393 24.017 1.00 27.59 300 SER A O 1
ATOM 2370 N N . ILE A 1 301 ? -28.500 5.427 22.141 1.00 29.14 301 ILE A N 1
ATOM 2371 C CA . ILE A 1 301 ? -28.760 6.869 22.193 1.00 29.14 301 ILE A CA 1
ATOM 2372 C C . ILE A 1 301 ? -30.172 7.025 22.752 1.00 29.14 301 ILE A C 1
ATOM 2374 O O . ILE A 1 301 ? -31.140 6.625 22.107 1.00 29.14 301 ILE A O 1
ATOM 2378 N N . GLN A 1 302 ? -30.277 7.552 23.972 1.00 27.28 302 GLN A N 1
ATOM 2379 C CA . GLN A 1 302 ? -31.557 7.840 24.614 1.00 27.28 302 GLN A CA 1
ATOM 2380 C C . GLN A 1 302 ? -31.955 9.288 24.343 1.00 27.28 302 GLN A C 1
ATOM 2382 O O . GLN A 1 302 ? -31.226 10.216 24.695 1.00 27.28 302 GLN A O 1
ATOM 2387 N N . TYR A 1 303 ? -33.144 9.470 23.775 1.00 28.50 303 TYR A N 1
ATOM 2388 C CA . TYR A 1 303 ? -33.835 10.754 23.775 1.00 28.50 303 TYR A CA 1
ATOM 2389 C C . TYR A 1 303 ? -35.077 10.642 24.656 1.00 28.50 303 TYR A C 1
ATOM 2391 O O . TYR A 1 303 ? -35.837 9.677 24.553 1.00 28.50 303 TYR A O 1
ATOM 2399 N N . VAL A 1 304 ? -35.273 11.636 25.521 1.00 25.52 304 VAL A N 1
ATOM 2400 C CA . VAL A 1 304 ? -36.477 11.775 26.344 1.00 25.52 304 VAL A CA 1
ATOM 2401 C C . VAL A 1 304 ? -37.334 12.862 25.709 1.00 25.52 304 VAL A C 1
ATOM 2403 O O . VAL A 1 304 ? -36.924 14.020 25.652 1.00 25.52 304 VAL A O 1
ATOM 2406 N N . LEU A 1 305 ? -38.505 12.476 25.209 1.00 27.59 305 LEU A N 1
ATOM 2407 C CA . LEU A 1 305 ? -39.514 13.381 24.663 1.00 27.59 305 LEU A CA 1
ATOM 2408 C C . LEU A 1 305 ? -40.794 13.180 25.469 1.00 27.59 305 LEU A C 1
ATOM 2410 O O . LEU A 1 305 ? -41.378 12.105 25.385 1.00 27.59 305 LEU A O 1
ATOM 2414 N N . ASP A 1 306 ? -41.197 14.188 26.246 1.00 28.20 306 ASP A N 1
ATOM 2415 C CA . ASP A 1 306 ? -42.479 14.248 26.970 1.00 28.20 306 ASP A CA 1
ATOM 2416 C C . ASP A 1 306 ? -42.940 12.886 27.538 1.00 28.20 306 ASP A C 1
ATOM 2418 O O . ASP A 1 306 ? -43.970 12.330 27.150 1.00 28.20 306 ASP A O 1
ATOM 2422 N N . ASP A 1 307 ? -42.126 12.336 28.446 1.00 30.41 307 ASP A N 1
ATOM 2423 C CA . ASP A 1 307 ? -42.339 11.074 29.175 1.00 30.41 307 ASP A CA 1
ATOM 2424 C C . ASP A 1 307 ? -42.323 9.778 28.340 1.00 30.41 307 ASP A C 1
ATOM 2426 O O . ASP A 1 307 ? -42.759 8.725 28.814 1.00 30.41 307 ASP A O 1
ATOM 2430 N N . VAL A 1 308 ? -41.793 9.815 27.114 1.00 30.20 308 VAL A N 1
ATOM 2431 C CA . VAL A 1 308 ? -41.517 8.624 26.298 1.00 30.20 308 VAL A CA 1
ATOM 2432 C C . VAL A 1 308 ? -40.025 8.540 25.996 1.00 30.20 308 VAL A C 1
ATOM 2434 O O . VAL A 1 308 ? -39.431 9.451 25.412 1.00 30.20 308 VAL A O 1
ATOM 2437 N N . THR A 1 309 ? -39.422 7.419 26.386 1.00 28.86 309 THR A N 1
ATOM 2438 C CA . THR A 1 309 ? -38.023 7.111 26.088 1.00 28.86 309 THR A CA 1
ATOM 2439 C C . THR A 1 309 ? -37.957 6.364 24.765 1.00 28.86 309 THR A C 1
ATOM 2441 O O . THR A 1 309 ? -38.575 5.309 24.604 1.00 28.86 309 THR A O 1
ATOM 2444 N N . VAL A 1 310 ? -37.208 6.912 23.811 1.00 32.53 310 VAL A N 1
ATOM 2445 C CA . VAL A 1 310 ? -36.934 6.249 22.533 1.00 32.53 310 VAL A CA 1
ATOM 2446 C C . VAL A 1 310 ? -35.489 5.785 22.541 1.00 32.53 310 VAL A C 1
ATOM 2448 O O . VAL A 1 310 ? -34.576 6.597 22.708 1.00 32.53 310 VAL A O 1
ATOM 2451 N N . GLU A 1 311 ? -35.295 4.481 22.365 1.00 31.20 311 GLU A N 1
ATOM 2452 C CA . GLU A 1 311 ? -33.975 3.865 22.296 1.00 31.20 311 GLU A CA 1
ATOM 2453 C C . GLU A 1 311 ? -33.733 3.327 20.885 1.00 31.20 311 GLU A C 1
ATOM 2455 O O . GLU A 1 311 ? -34.478 2.485 20.372 1.00 31.20 311 GLU A O 1
ATOM 2460 N N . LEU A 1 312 ? -32.695 3.862 20.245 1.00 31.27 312 LEU A N 1
ATOM 2461 C CA . LEU A 1 312 ? -32.273 3.478 18.904 1.00 31.27 312 LEU A CA 1
ATOM 2462 C C . LEU A 1 312 ? -31.030 2.599 19.012 1.00 31.27 312 LEU A C 1
ATOM 2464 O O . LEU A 1 312 ? -29.993 3.050 19.504 1.00 31.27 312 LEU A O 1
ATOM 2468 N N . THR A 1 313 ? -31.125 1.361 18.527 1.00 29.94 313 THR A N 1
ATOM 2469 C CA . THR A 1 313 ? -29.970 0.476 18.335 1.00 29.94 313 THR A CA 1
ATOM 2470 C C . THR A 1 313 ? -29.854 0.088 1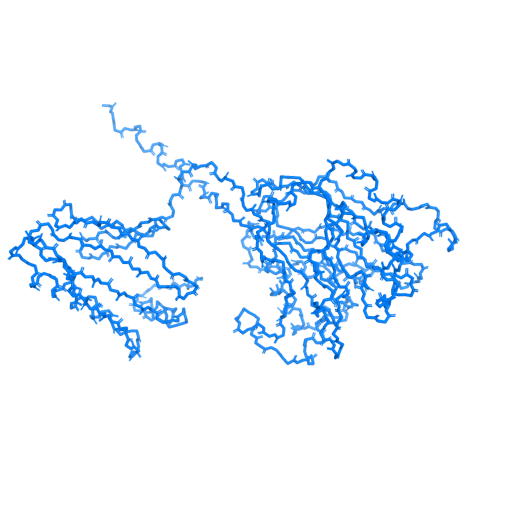6.863 1.00 29.94 313 THR A C 1
ATOM 2472 O O . THR A 1 313 ? -30.827 0.148 16.114 1.00 29.94 313 THR A O 1
ATOM 2475 N N . ALA A 1 314 ? -28.666 -0.353 16.437 1.00 28.52 314 ALA A N 1
ATOM 2476 C CA . ALA A 1 314 ? -28.422 -0.798 15.060 1.00 28.52 314 ALA A CA 1
ATOM 2477 C C . ALA A 1 314 ? -29.280 -2.012 14.627 1.00 28.52 314 ALA A C 1
ATOM 2479 O O . ALA A 1 314 ? -29.258 -2.377 13.457 1.00 28.52 314 ALA A O 1
ATOM 2480 N N . ALA A 1 315 ? -30.031 -2.628 15.550 1.00 25.30 315 ALA A N 1
ATOM 2481 C CA . ALA A 1 315 ? -30.859 -3.805 15.294 1.00 25.30 315 ALA A CA 1
ATOM 2482 C C . ALA A 1 315 ? -32.355 -3.625 15.633 1.00 25.30 315 ALA A C 1
ATOM 2484 O O . ALA A 1 315 ? -33.149 -4.497 15.292 1.00 25.30 315 ALA A O 1
ATOM 2485 N N . SER A 1 316 ? -32.779 -2.532 16.286 1.00 29.55 316 SER A N 1
ATOM 2486 C CA . SER A 1 316 ? -34.195 -2.319 16.634 1.00 29.55 316 SER A CA 1
ATOM 2487 C C . SER A 1 316 ? -34.487 -0.896 17.120 1.00 29.55 316 SER A C 1
ATOM 2489 O O . SER A 1 316 ? -33.634 -0.254 17.732 1.00 29.55 316 SER A O 1
ATOM 2491 N N . VAL A 1 317 ? -35.733 -0.451 16.935 1.00 31.59 317 VAL A N 1
ATOM 2492 C CA . VAL A 1 317 ? -36.303 0.723 17.615 1.00 31.59 317 VAL A CA 1
ATOM 2493 C C . VAL A 1 317 ? -37.241 0.222 18.710 1.00 31.59 317 VAL A C 1
ATOM 2495 O O . VAL A 1 317 ? -38.235 -0.435 18.402 1.00 31.59 317 VAL A O 1
ATOM 2498 N N . VAL A 1 318 ? -36.944 0.521 19.975 1.00 31.23 318 VAL A N 1
ATOM 2499 C CA . VAL A 1 318 ? -37.822 0.175 21.104 1.00 31.23 318 VAL A CA 1
ATOM 2500 C C . VAL A 1 318 ? -38.510 1.446 21.599 1.00 31.23 318 VAL A C 1
ATOM 2502 O O . VAL A 1 318 ? -37.856 2.420 21.969 1.00 31.23 318 VAL A O 1
ATOM 2505 N N . LEU A 1 319 ? -39.846 1.440 21.582 1.00 32.88 319 LEU A N 1
ATOM 2506 C CA . LEU A 1 319 ? -40.690 2.507 22.123 1.00 32.88 319 LEU A CA 1
ATOM 2507 C C . LEU A 1 319 ? -41.311 2.015 23.430 1.00 32.88 319 LEU A C 1
ATOM 2509 O O . LEU A 1 319 ? -42.150 1.114 23.410 1.00 32.88 319 LEU A O 1
ATOM 2513 N N . SER A 1 320 ? -40.931 2.598 24.566 1.00 32.56 320 SER A N 1
ATOM 2514 C CA . SER A 1 320 ? -41.523 2.230 25.852 1.00 32.56 320 SER A CA 1
ATOM 2515 C C . SER A 1 320 ? -42.739 3.102 26.177 1.00 32.56 320 SER A C 1
ATOM 2517 O O . SER A 1 320 ? -42.662 4.181 26.757 1.00 32.56 320 SER A O 1
ATOM 2519 N N . LYS A 1 321 ? -43.914 2.582 25.821 1.00 33.56 321 L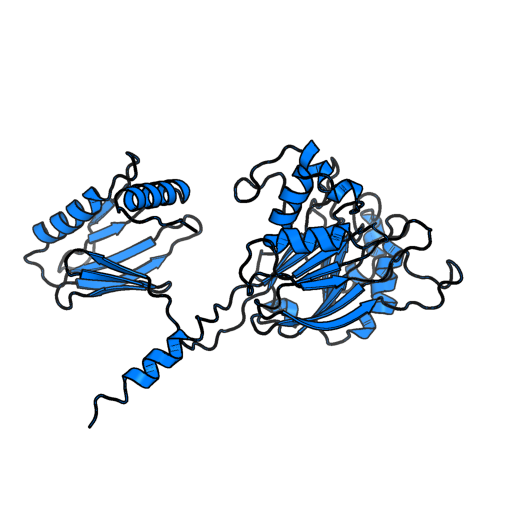YS A N 1
ATOM 2520 C CA . LYS A 1 321 ? -45.125 2.704 26.642 1.00 33.56 321 LYS A CA 1
ATOM 2521 C C . LYS A 1 321 ? -45.914 1.416 26.425 1.00 33.56 321 LYS A C 1
ATOM 2523 O O . LYS A 1 321 ? -46.506 1.230 25.366 1.00 33.56 321 LYS A O 1
ATOM 2528 N N . GLU A 1 322 ? -45.820 0.505 27.388 1.00 37.78 322 GLU A N 1
ATOM 2529 C CA . GLU A 1 322 ? -46.051 -0.947 27.264 1.00 37.78 322 GLU A CA 1
ATOM 2530 C C . GLU A 1 322 ? -47.452 -1.419 26.805 1.00 37.78 322 GLU A C 1
ATOM 2532 O O . GLU A 1 322 ? -47.702 -2.619 26.801 1.00 37.78 322 GLU A O 1
ATOM 2537 N N . GLU A 1 323 ? -48.377 -0.560 26.358 1.00 41.28 323 GLU A N 1
ATOM 2538 C CA . GLU A 1 323 ? -49.787 -0.973 26.221 1.00 41.28 323 GLU A CA 1
ATOM 2539 C C . GLU A 1 323 ? -50.516 -0.661 24.897 1.00 41.28 323 GLU A C 1
ATOM 2541 O O . GLU A 1 323 ? -51.710 -0.937 24.814 1.00 41.28 323 GLU A O 1
ATOM 2546 N N . LEU A 1 324 ? -49.884 -0.140 23.829 1.00 38.28 324 LEU A N 1
ATOM 2547 C CA . LEU A 1 324 ? -50.658 0.309 22.640 1.00 38.28 324 LEU A CA 1
ATOM 2548 C C . LEU A 1 324 ? -50.288 -0.287 21.265 1.00 38.28 324 LEU A C 1
ATOM 2550 O O . LEU A 1 324 ? -51.143 -0.293 20.372 1.00 38.28 324 LEU A O 1
ATOM 2554 N N . TYR A 1 325 ? -49.078 -0.818 21.060 1.00 40.16 325 TYR A N 1
ATOM 2555 C CA . TYR A 1 325 ? -48.605 -1.215 19.721 1.00 40.16 325 TYR A CA 1
ATOM 2556 C C . TYR A 1 325 ? -47.735 -2.474 19.745 1.00 40.16 325 TYR A C 1
ATOM 2558 O O . TYR A 1 325 ? -47.122 -2.795 20.758 1.00 40.16 325 TYR A O 1
ATOM 2566 N N . GLU A 1 326 ? -47.663 -3.163 18.608 1.00 40.22 326 GLU A N 1
ATOM 2567 C CA . GLU A 1 326 ? -46.783 -4.306 18.369 1.00 40.22 326 GLU A CA 1
ATOM 2568 C C . GLU A 1 326 ? -46.120 -4.156 16.995 1.00 40.22 326 GLU A C 1
ATOM 2570 O O . GLU A 1 326 ? -46.789 -3.889 15.995 1.00 40.22 326 GLU A O 1
ATOM 2575 N N . ILE A 1 327 ? -44.794 -4.279 16.940 1.00 40.78 327 ILE A N 1
ATOM 2576 C CA . ILE A 1 327 ? -44.030 -4.222 15.688 1.00 40.78 327 ILE A CA 1
ATOM 2577 C C . ILE A 1 327 ? -44.013 -5.631 15.102 1.00 40.78 327 ILE A C 1
ATOM 2579 O O . ILE A 1 327 ? -43.581 -6.567 15.767 1.00 40.78 327 ILE A O 1
ATOM 2583 N N . GLU A 1 328 ? -44.495 -5.786 13.870 1.00 34.44 328 GLU A N 1
ATOM 2584 C CA . GLU A 1 328 ? -44.601 -7.108 13.234 1.00 34.44 328 GLU A CA 1
ATOM 2585 C C . GLU A 1 328 ? -43.372 -7.468 12.395 1.00 34.44 328 GLU A C 1
ATOM 2587 O O . GLU A 1 328 ? -43.151 -8.641 12.107 1.00 34.44 328 GLU A O 1
ATOM 2592 N N . GLY A 1 329 ? -42.580 -6.470 11.998 1.00 35.81 329 GLY A N 1
ATOM 2593 C CA . GLY A 1 329 ? -41.361 -6.660 11.217 1.00 35.81 329 GLY A CA 1
ATOM 2594 C C . GLY A 1 329 ? -40.759 -5.339 10.739 1.00 35.81 329 GLY A C 1
ATOM 2595 O O . GLY A 1 329 ? -41.449 -4.321 10.651 1.00 35.81 329 GLY A O 1
ATOM 2596 N N . ILE A 1 330 ? -39.462 -5.351 10.444 1.00 36.69 330 ILE A N 1
ATOM 2597 C CA . ILE A 1 330 ? -38.720 -4.227 9.863 1.00 36.69 330 ILE A CA 1
ATOM 2598 C C . ILE A 1 330 ? -37.921 -4.796 8.697 1.00 36.69 330 ILE A C 1
ATOM 2600 O O . ILE A 1 330 ? -37.116 -5.700 8.909 1.00 36.69 330 ILE A O 1
ATOM 2604 N N . ASP A 1 331 ? -38.132 -4.251 7.502 1.00 36.41 331 ASP A N 1
ATOM 2605 C CA . ASP A 1 331 ? -37.384 -4.632 6.307 1.00 36.41 331 ASP A CA 1
ATOM 2606 C C . ASP A 1 331 ? -36.512 -3.446 5.869 1.00 36.41 331 ASP A C 1
ATOM 2608 O O . ASP A 1 331 ? -36.992 -2.320 5.691 1.00 36.41 331 ASP A O 1
ATOM 2612 N N . ALA A 1 332 ? -35.215 -3.696 5.697 1.00 33.97 332 ALA A N 1
ATOM 2613 C CA . ALA A 1 332 ? -34.281 -2.750 5.098 1.00 33.97 332 ALA A CA 1
ATOM 2614 C C . ALA A 1 332 ? -34.130 -3.083 3.610 1.00 33.97 332 ALA A C 1
ATOM 2616 O O . ALA A 1 332 ? -33.870 -4.237 3.269 1.00 33.97 332 ALA A O 1
ATOM 2617 N N . TYR A 1 333 ? -34.268 -2.087 2.732 1.00 32.09 333 TYR A N 1
ATOM 2618 C CA . TYR A 1 333 ? -34.001 -2.271 1.305 1.00 32.09 333 TYR A CA 1
ATOM 2619 C C . TYR A 1 333 ? -32.916 -1.313 0.813 1.00 32.09 333 TYR A C 1
ATOM 2621 O O . TYR A 1 333 ? -33.047 -0.102 0.969 1.00 32.09 333 TYR A O 1
ATOM 2629 N N . ASP A 1 334 ? -31.897 -1.948 0.222 1.00 33.72 334 ASP A N 1
ATOM 2630 C CA . ASP A 1 334 ? -30.802 -1.482 -0.642 1.00 33.72 334 ASP A CA 1
ATOM 2631 C C . ASP A 1 334 ? -30.101 -0.134 -0.356 1.00 33.72 334 ASP A C 1
ATOM 2633 O O . ASP A 1 334 ? -30.365 0.587 0.606 1.00 33.72 334 ASP A O 1
ATOM 2637 N N . SER A 1 335 ? -29.089 0.159 -1.181 1.00 29.64 335 SER A N 1
ATOM 2638 C CA . SER A 1 335 ? -28.080 1.222 -1.045 1.00 29.64 335 SER A CA 1
ATOM 2639 C C . SER A 1 335 ? -28.625 2.659 -1.081 1.00 29.64 335 SER A C 1
ATOM 2641 O O . SER A 1 335 ? -27.853 3.616 -1.083 1.00 29.64 335 SER A O 1
ATOM 2643 N N . SER A 1 336 ? -29.947 2.828 -1.064 1.00 33.19 336 SER A N 1
ATOM 2644 C CA . SER A 1 336 ? -30.639 4.114 -1.004 1.00 33.19 336 SER A CA 1
ATOM 2645 C C . SER A 1 336 ? -31.031 4.558 0.418 1.00 33.19 336 SER A C 1
ATOM 2647 O O . SER A 1 336 ? -31.566 5.656 0.585 1.00 33.19 336 SER A O 1
ATOM 2649 N N . GLY A 1 337 ? -30.744 3.752 1.451 1.00 36.28 337 GLY A N 1
ATOM 2650 C CA . GLY A 1 337 ? -30.922 4.139 2.860 1.00 36.28 337 GLY A CA 1
ATOM 2651 C C . GLY A 1 337 ? -32.385 4.210 3.315 1.00 36.28 337 GLY A C 1
ATOM 2652 O O . GLY A 1 337 ? -32.719 4.956 4.237 1.00 36.28 337 GLY A O 1
ATOM 2653 N N . ILE A 1 338 ? -33.274 3.458 2.662 1.00 32.19 338 ILE A N 1
ATOM 2654 C CA . ILE A 1 338 ? -34.706 3.437 2.970 1.00 32.19 338 ILE A CA 1
ATOM 2655 C C . ILE A 1 338 ? -34.979 2.431 4.098 1.00 32.19 338 ILE A C 1
ATOM 2657 O O . ILE A 1 338 ? -34.677 1.245 3.980 1.00 32.19 338 ILE A O 1
ATOM 2661 N N . ILE A 1 339 ? -35.614 2.899 5.177 1.00 37.00 339 ILE A N 1
ATOM 2662 C CA . ILE A 1 339 ? -36.051 2.056 6.300 1.00 37.00 339 ILE A CA 1
ATOM 2663 C C . ILE A 1 339 ? -37.575 1.918 6.250 1.00 37.00 339 ILE A C 1
ATOM 2665 O O . ILE A 1 339 ? -38.300 2.916 6.319 1.00 37.00 339 ILE A O 1
ATOM 2669 N N . VAL A 1 340 ? -38.073 0.681 6.150 1.00 35.81 340 VAL A N 1
ATOM 2670 C CA . VAL A 1 340 ? -39.511 0.378 6.159 1.00 35.81 340 VAL A CA 1
ATOM 2671 C C . VAL A 1 340 ? -39.861 -0.383 7.437 1.00 35.81 340 VAL A C 1
ATOM 2673 O O . VAL A 1 340 ? -39.314 -1.447 7.712 1.00 35.81 340 VAL A O 1
ATOM 2676 N N . ALA A 1 341 ? -40.791 0.158 8.228 1.00 39.97 341 ALA A N 1
ATOM 2677 C CA . ALA A 1 341 ? -41.250 -0.465 9.469 1.00 39.97 341 ALA A CA 1
ATOM 2678 C C . ALA A 1 341 ? -42.726 -0.875 9.369 1.00 39.97 341 ALA A C 1
ATOM 2680 O O . ALA A 1 341 ? -43.590 -0.068 9.011 1.00 39.97 341 ALA A O 1
ATOM 2681 N N . HIS A 1 342 ? -43.028 -2.123 9.733 1.00 38.50 342 HIS A N 1
ATOM 2682 C CA . HIS A 1 342 ? -44.384 -2.661 9.788 1.00 38.50 342 HIS A CA 1
ATOM 2683 C C . HIS A 1 342 ? -44.895 -2.655 11.232 1.00 38.50 342 HIS A C 1
ATOM 2685 O O . HIS A 1 342 ? -44.415 -3.403 12.085 1.00 38.50 342 HIS A O 1
ATOM 2691 N N . VAL A 1 343 ? -45.893 -1.813 11.512 1.00 40.12 343 VAL A N 1
ATOM 2692 C CA . VAL A 1 343 ? -46.440 -1.627 12.865 1.00 40.12 343 VAL A CA 1
ATOM 2693 C C . VAL A 1 343 ? -47.918 -2.015 12.903 1.00 40.12 343 VAL A C 1
ATOM 2695 O O . VAL A 1 343 ? -48.711 -1.552 12.080 1.00 40.12 343 VAL A O 1
ATOM 2698 N N . ARG A 1 344 ? -48.306 -2.832 13.887 1.00 40.06 344 ARG A N 1
ATOM 2699 C CA . ARG A 1 344 ? -49.696 -3.185 14.198 1.00 40.06 344 ARG A CA 1
ATOM 2700 C C . ARG A 1 344 ? -50.153 -2.448 15.459 1.00 40.06 344 ARG A C 1
ATOM 2702 O O . ARG A 1 344 ? -49.496 -2.468 16.496 1.00 40.06 344 ARG A O 1
ATOM 2709 N N . VAL A 1 345 ? -51.320 -1.813 15.386 1.00 41.69 345 VAL A N 1
ATOM 2710 C CA . VAL A 1 345 ? -51.987 -1.195 16.545 1.00 41.69 345 VAL A CA 1
ATOM 2711 C C . VAL A 1 345 ? -52.897 -2.238 17.193 1.00 41.69 345 VAL A C 1
ATOM 2713 O O . VAL A 1 345 ? -53.700 -2.851 16.490 1.00 41.69 345 VAL A O 1
ATOM 2716 N N . ARG A 1 346 ? -52.775 -2.466 18.509 1.00 41.47 346 ARG A N 1
ATOM 2717 C CA . ARG A 1 346 ? -53.494 -3.563 19.189 1.00 41.47 346 ARG A CA 1
ATOM 2718 C C . ARG A 1 346 ? -54.975 -3.281 19.471 1.00 41.47 346 ARG A C 1
ATOM 2720 O O . ARG A 1 346 ? -55.711 -4.239 19.680 1.00 41.47 346 ARG A O 1
ATOM 2727 N N . ASP A 1 347 ? -55.438 -2.028 19.425 1.00 40.72 347 ASP A N 1
ATOM 2728 C CA . ASP A 1 347 ? -56.824 -1.691 19.782 1.00 40.72 347 ASP A CA 1
ATOM 2729 C C . ASP A 1 347 ? -57.574 -0.915 18.678 1.00 40.72 347 ASP A C 1
ATOM 2731 O O . ASP A 1 347 ? -57.233 0.213 18.310 1.00 40.72 347 ASP A O 1
ATOM 2735 N N . GLY A 1 348 ? -58.615 -1.549 18.132 1.00 38.78 348 GLY A N 1
ATOM 2736 C CA . GLY A 1 348 ? -59.328 -1.149 16.913 1.00 38.78 348 GLY A CA 1
ATOM 2737 C C . GLY A 1 348 ? -60.282 0.043 17.044 1.00 38.78 348 GLY A C 1
ATOM 2738 O O . GLY A 1 348 ? -60.923 0.392 16.059 1.00 38.78 348 GLY A O 1
ATOM 2739 N N . ASN A 1 349 ? -60.386 0.676 18.218 1.00 39.78 349 ASN A N 1
ATOM 2740 C CA . ASN A 1 349 ? -61.357 1.755 18.470 1.00 39.78 349 ASN A CA 1
ATOM 2741 C C . ASN A 1 349 ? -60.748 3.146 18.716 1.00 39.78 349 ASN A C 1
ATOM 2743 O O . ASN A 1 349 ? -61.486 4.115 18.892 1.00 39.78 349 ASN A O 1
ATOM 2747 N N . LYS A 1 350 ? -59.417 3.289 18.697 1.00 42.91 350 LYS A N 1
ATOM 2748 C CA . LYS A 1 350 ? -58.728 4.598 18.799 1.00 42.91 350 LYS A CA 1
ATOM 2749 C C . LYS A 1 350 ? -57.794 4.880 17.617 1.00 42.91 350 LYS A C 1
ATOM 2751 O O . LYS A 1 350 ? -56.974 5.798 17.666 1.00 42.91 350 LYS A O 1
ATOM 2756 N N . SER A 1 351 ? -57.944 4.101 16.548 1.00 43.00 351 SER A N 1
ATOM 2757 C CA . SER A 1 351 ? -56.970 3.956 15.466 1.00 43.00 351 SER A CA 1
ATOM 2758 C C . SER A 1 351 ? -56.816 5.171 14.559 1.00 43.00 351 SER A C 1
ATOM 2760 O O . SER A 1 351 ? -55.850 5.206 13.818 1.00 43.00 351 SER A O 1
ATOM 2762 N N . ASP A 1 352 ? -57.723 6.151 14.585 1.00 40.12 352 ASP A N 1
ATOM 2763 C CA . ASP A 1 352 ? -57.677 7.262 13.622 1.00 40.12 352 ASP A CA 1
ATOM 2764 C C . ASP A 1 352 ? -57.204 8.574 14.261 1.00 40.12 352 ASP A C 1
ATOM 2766 O O . ASP A 1 352 ? -56.351 9.255 13.705 1.00 40.12 352 ASP A O 1
ATOM 2770 N N . ALA A 1 353 ? -57.668 8.918 15.467 1.00 39.22 353 ALA A N 1
ATOM 2771 C CA . ALA A 1 353 ? -57.257 10.150 16.152 1.00 39.22 353 ALA A CA 1
ATOM 2772 C C . ALA A 1 353 ? -55.847 10.054 16.758 1.00 39.22 353 ALA A C 1
ATOM 2774 O O . ALA A 1 353 ? -55.087 11.020 16.714 1.00 39.22 353 ALA A O 1
ATOM 2775 N N . VAL A 1 354 ? -55.481 8.887 17.299 1.00 38.88 354 VAL A N 1
ATOM 2776 C CA . VAL A 1 354 ? -54.154 8.667 17.893 1.00 38.88 354 VAL A CA 1
ATOM 2777 C C . VAL A 1 354 ? -53.100 8.520 16.799 1.00 38.88 354 VAL A C 1
ATOM 2779 O O . VAL A 1 354 ? -52.053 9.155 16.885 1.00 38.88 354 VAL A O 1
ATOM 2782 N N . LEU A 1 355 ? -53.408 7.792 15.719 1.00 41.34 355 LEU A N 1
ATOM 2783 C CA . LEU A 1 355 ? -52.535 7.709 14.545 1.00 41.34 355 LEU A CA 1
ATOM 2784 C C . LEU A 1 355 ? -52.403 9.078 13.877 1.00 41.34 355 LEU A C 1
ATOM 2786 O O . LEU A 1 355 ? -51.288 9.475 13.579 1.00 41.34 355 LEU A O 1
ATOM 2790 N N . ARG A 1 356 ? -53.491 9.855 13.735 1.00 40.56 356 ARG A N 1
ATOM 2791 C CA . ARG A 1 356 ? -53.419 11.249 13.260 1.00 40.56 356 ARG A CA 1
ATOM 2792 C C . ARG A 1 356 ? -52.585 12.139 14.170 1.00 40.56 356 ARG A C 1
ATOM 2794 O O . ARG A 1 356 ? -51.891 12.982 13.634 1.00 40.56 356 ARG A O 1
ATOM 2801 N N . ASN A 1 357 ? -52.603 11.976 15.493 1.00 40.62 357 ASN A N 1
ATOM 2802 C CA . ASN A 1 357 ? -51.759 12.775 16.393 1.00 40.62 357 ASN A CA 1
ATOM 2803 C C . ASN A 1 357 ? -50.283 12.372 16.335 1.00 40.62 357 ASN A C 1
ATOM 2805 O O . ASN A 1 357 ? -49.420 13.242 16.338 1.00 40.62 357 ASN A O 1
ATOM 2809 N N . VAL A 1 358 ? -49.984 11.076 16.229 1.00 40.88 358 VAL A N 1
ATOM 2810 C CA . VAL A 1 358 ? -48.617 10.587 16.000 1.00 40.88 358 VAL A CA 1
ATOM 2811 C C . VAL A 1 358 ? -48.117 11.059 14.631 1.00 40.88 358 VAL A C 1
ATOM 2813 O O . VAL A 1 358 ? -47.023 11.601 14.536 1.00 40.88 358 VAL A O 1
ATOM 2816 N N . ILE A 1 359 ? -48.955 10.979 13.594 1.00 39.91 359 ILE A N 1
ATOM 2817 C CA . ILE A 1 359 ? -48.686 11.507 12.251 1.00 39.91 359 ILE A CA 1
ATOM 2818 C C . ILE A 1 359 ? -48.527 13.030 12.280 1.00 39.91 359 ILE A C 1
ATOM 2820 O O . ILE A 1 359 ? -47.574 13.515 11.701 1.00 39.91 359 ILE A O 1
ATOM 2824 N N . LEU A 1 360 ? -49.385 13.794 12.962 1.00 38.00 360 LEU A N 1
ATOM 2825 C CA . LEU A 1 360 ? -49.302 15.259 13.059 1.00 38.00 360 LEU A CA 1
ATOM 2826 C C . LEU A 1 360 ? -48.073 15.709 13.846 1.00 38.00 360 LEU A C 1
ATOM 2828 O O . LEU A 1 360 ? -47.473 16.722 13.500 1.00 38.00 360 LEU A O 1
ATOM 2832 N N . ASN A 1 361 ? -47.682 14.968 14.882 1.00 37.47 361 ASN A N 1
ATOM 2833 C CA . ASN A 1 361 ? -46.475 15.265 15.642 1.00 37.47 361 ASN A CA 1
ATOM 2834 C C . ASN A 1 361 ? -45.224 14.914 14.836 1.00 37.47 361 ASN A C 1
ATOM 2836 O O . ASN A 1 361 ? -44.315 15.730 14.794 1.00 37.47 361 ASN A O 1
ATOM 2840 N N . ILE A 1 362 ? -45.209 13.803 14.096 1.00 36.94 362 ILE A N 1
ATOM 2841 C CA . ILE A 1 362 ? -44.099 13.442 13.200 1.00 36.94 362 ILE A CA 1
ATOM 2842 C C . ILE A 1 362 ? -44.065 14.344 11.946 1.00 36.94 362 ILE A C 1
ATOM 2844 O O . ILE A 1 362 ? -42.996 14.733 11.494 1.00 36.94 362 ILE A O 1
ATOM 2848 N N . GLN A 1 363 ? -45.214 14.778 11.418 1.00 33.41 363 GLN A N 1
ATOM 2849 C CA . GLN A 1 363 ? -45.334 15.751 10.321 1.00 33.41 363 GLN A CA 1
ATOM 2850 C C . GLN A 1 363 ? -44.997 17.181 10.758 1.00 33.41 363 GLN A C 1
ATOM 2852 O O . GLN A 1 363 ? -44.539 17.962 9.928 1.00 33.41 363 GLN A O 1
ATOM 2857 N N . LYS A 1 364 ? -45.155 17.534 12.042 1.00 33.28 364 LYS A N 1
ATOM 2858 C CA . LYS A 1 364 ? -44.590 18.771 12.611 1.00 33.28 364 LYS A CA 1
ATOM 2859 C C . LYS A 1 364 ? -43.062 18.742 12.636 1.00 33.28 364 LYS A C 1
ATOM 2861 O O . LYS A 1 364 ? -42.455 19.794 12.476 1.00 33.28 364 LYS A O 1
ATOM 2866 N N . VAL A 1 365 ? -42.456 17.558 12.760 1.00 34.72 365 VAL A N 1
ATOM 2867 C CA . VAL A 1 365 ? -41.018 17.349 12.494 1.00 34.72 365 VAL A CA 1
ATOM 2868 C C . VAL A 1 365 ? -40.727 17.314 10.977 1.00 34.72 365 VAL A C 1
ATOM 2870 O O . VAL A 1 365 ? -39.599 17.523 10.549 1.00 34.72 365 VAL A O 1
ATOM 2873 N N . GLY A 1 366 ? -41.754 17.128 10.140 1.00 30.22 366 GLY A N 1
ATOM 2874 C CA . GLY A 1 366 ? -41.718 16.942 8.682 1.00 30.22 366 GLY A CA 1
ATOM 2875 C C . GLY A 1 366 ? -41.364 18.163 7.822 1.00 30.22 366 GLY A C 1
ATOM 2876 O O . GLY A 1 366 ? -41.757 18.218 6.655 1.00 30.22 366 GLY A O 1
ATOM 2877 N N . ARG A 1 367 ? -40.614 19.126 8.361 1.00 33.59 367 ARG A N 1
ATOM 2878 C CA . ARG A 1 367 ? -39.824 20.076 7.568 1.00 33.59 367 ARG A CA 1
ATOM 2879 C C . ARG A 1 367 ? -38.466 20.262 8.229 1.00 33.59 367 ARG A C 1
ATOM 2881 O O . ARG A 1 367 ? -38.341 21.010 9.194 1.00 33.59 367 ARG A O 1
ATOM 2888 N N . LEU A 1 368 ? -37.457 19.632 7.645 1.00 37.31 368 LEU A N 1
ATOM 2889 C CA . LEU A 1 368 ? -36.071 20.065 7.771 1.00 37.31 368 LEU A CA 1
ATOM 2890 C C . LEU A 1 368 ? -35.903 21.251 6.808 1.00 37.31 368 LEU A C 1
ATOM 2892 O O . LEU A 1 368 ? -35.952 21.074 5.599 1.00 37.31 368 LEU A O 1
ATOM 2896 N N . ASP A 1 369 ? -35.896 22.474 7.348 1.00 34.00 369 ASP A N 1
ATOM 2897 C CA . ASP A 1 369 ? -35.700 23.751 6.629 1.00 34.00 369 ASP A CA 1
ATOM 2898 C C . ASP A 1 369 ? -36.481 23.948 5.307 1.00 34.00 369 ASP A C 1
ATOM 2900 O O . ASP A 1 369 ? -36.034 24.589 4.363 1.00 34.00 369 ASP A O 1
ATOM 2904 N N . GLY A 1 370 ? -37.729 23.474 5.260 1.00 35.34 370 GLY A N 1
ATOM 2905 C CA . GLY A 1 370 ? -38.610 23.672 4.103 1.00 35.34 370 GLY A CA 1
ATOM 2906 C C . GLY A 1 370 ? -38.521 22.580 3.036 1.00 35.34 370 GLY A C 1
ATOM 2907 O O . GLY A 1 370 ? -39.364 22.579 2.136 1.00 35.34 370 GLY A O 1
ATOM 2908 N N . THR A 1 371 ? -37.612 21.612 3.180 1.00 36.06 371 THR A N 1
ATOM 2909 C CA . THR A 1 371 ? -37.535 20.428 2.319 1.00 36.06 371 THR A CA 1
ATOM 2910 C C . THR A 1 371 ? -38.572 19.384 2.777 1.00 36.06 371 THR A C 1
ATOM 2912 O O . THR A 1 371 ? -38.592 18.990 3.949 1.00 36.06 371 THR A O 1
ATOM 2915 N N . PRO A 1 372 ? -39.511 18.963 1.905 1.00 35.41 372 PRO A N 1
ATOM 2916 C CA . PRO A 1 372 ? -40.602 18.080 2.300 1.00 35.41 372 PRO A CA 1
ATOM 2917 C C . PRO A 1 372 ? -40.140 16.623 2.441 1.00 35.41 372 PRO A C 1
ATOM 2919 O O . PRO A 1 372 ? -39.731 15.983 1.475 1.00 35.41 372 PRO A O 1
ATOM 2922 N N . VAL A 1 373 ? -40.306 16.065 3.640 1.00 39.47 373 VAL A N 1
ATOM 2923 C CA . VAL A 1 373 ? -40.240 14.617 3.882 1.00 39.47 373 VAL A CA 1
ATOM 2924 C C . VAL A 1 373 ? -41.526 13.998 3.333 1.00 39.47 373 VAL A C 1
ATOM 2926 O O . VAL A 1 373 ? -42.614 14.248 3.855 1.00 39.47 373 VAL A O 1
ATOM 2929 N N . SER A 1 374 ? -41.441 13.210 2.258 1.00 35.91 374 SER A N 1
ATOM 2930 C CA . SER A 1 374 ? -42.627 12.548 1.706 1.00 35.91 374 SER A CA 1
ATOM 2931 C C . SER A 1 374 ? -42.913 11.255 2.465 1.00 35.91 374 SER A C 1
ATOM 2933 O O . SER A 1 374 ? -42.118 10.315 2.430 1.00 35.91 374 SER A O 1
ATOM 2935 N N . MET A 1 375 ? -44.072 11.196 3.112 1.00 39.06 375 MET A N 1
ATOM 2936 C CA . MET A 1 375 ? -44.555 10.034 3.850 1.00 39.06 375 MET A CA 1
ATOM 2937 C C . MET A 1 375 ? -45.842 9.558 3.184 1.00 39.06 375 MET A C 1
ATOM 2939 O O . MET A 1 375 ? -46.787 10.334 3.042 1.00 39.06 375 MET A O 1
ATOM 2943 N N . THR A 1 376 ? -45.882 8.299 2.748 1.00 34.09 376 THR A N 1
ATOM 2944 C CA . THR A 1 376 ? -47.077 7.740 2.098 1.00 34.09 376 THR A CA 1
ATOM 2945 C C . THR A 1 376 ? -47.626 6.620 2.963 1.00 34.09 376 THR A C 1
ATOM 2947 O O . THR A 1 376 ? -46.894 5.699 3.317 1.00 34.09 376 THR A O 1
ATOM 2950 N N . ILE A 1 377 ? -48.912 6.704 3.303 1.00 36.25 377 ILE A N 1
ATOM 2951 C CA . ILE A 1 377 ? -49.627 5.629 3.991 1.00 36.25 377 ILE A CA 1
ATOM 2952 C C . ILE A 1 377 ? -50.414 4.872 2.936 1.00 36.25 377 ILE A C 1
ATOM 2954 O O . ILE A 1 377 ? -51.289 5.443 2.283 1.00 36.25 377 ILE A O 1
ATOM 2958 N N . GLN A 1 378 ? -50.113 3.588 2.768 1.00 35.59 378 GLN A N 1
ATOM 2959 C CA . GLN A 1 378 ? -50.919 2.717 1.922 1.00 35.59 378 GLN A CA 1
ATOM 2960 C C . GLN A 1 378 ? -51.741 1.763 2.796 1.00 35.59 378 GLN A C 1
ATOM 2962 O O . GLN A 1 378 ? -51.187 1.107 3.685 1.00 35.59 378 GLN A O 1
ATOM 2967 N N . PRO A 1 379 ? -53.062 1.659 2.565 1.00 34.47 379 PRO A N 1
ATOM 2968 C CA . PRO A 1 379 ? -53.869 0.621 3.183 1.00 34.47 379 PRO A CA 1
ATOM 2969 C C . PRO A 1 379 ? -53.383 -0.749 2.706 1.00 34.47 379 PRO A C 1
ATOM 2971 O O . PRO A 1 379 ? -53.334 -1.012 1.502 1.00 34.47 379 PRO A O 1
ATOM 2974 N N . SER A 1 380 ? -53.075 -1.648 3.637 1.00 36.84 380 SER A N 1
ATOM 2975 C CA . SER A 1 380 ? -52.827 -3.049 3.303 1.00 36.84 380 SER A CA 1
ATOM 2976 C C . SER A 1 380 ? -54.123 -3.681 2.776 1.00 36.84 380 SER A C 1
ATOM 2978 O O . SER A 1 380 ? -55.088 -3.860 3.522 1.00 36.84 380 SER A O 1
ATOM 2980 N N . LYS A 1 381 ? -54.188 -4.011 1.478 1.00 31.55 381 LYS A N 1
ATOM 2981 C CA . LYS A 1 381 ? -55.273 -4.845 0.934 1.00 31.55 381 LYS A CA 1
ATOM 2982 C C . LYS A 1 381 ? -54.922 -6.321 1.138 1.00 31.55 381 LYS A C 1
ATOM 2984 O O . LYS A 1 381 ? -54.023 -6.833 0.477 1.00 31.55 381 LYS A O 1
ATOM 2989 N N . ARG A 1 382 ? -55.675 -7.029 1.992 1.00 49.84 382 ARG A N 1
ATOM 2990 C CA . ARG A 1 382 ? -55.647 -8.502 2.100 1.00 49.84 382 ARG A CA 1
ATOM 2991 C C . ARG A 1 382 ? -56.960 -9.159 1.670 1.00 49.84 382 ARG A C 1
ATOM 2993 O O . ARG A 1 382 ? -58.056 -8.671 1.936 1.00 49.84 382 ARG A O 1
ATOM 3000 N N . LYS A 1 383 ? -56.793 -10.323 1.040 1.00 32.84 383 LYS A N 1
ATOM 3001 C CA . LYS A 1 383 ? -57.781 -11.385 0.801 1.00 32.84 383 LYS A CA 1
ATOM 3002 C C . LYS A 1 383 ? -58.083 -12.053 2.162 1.00 32.84 383 LYS A C 1
ATOM 3004 O O . LYS A 1 383 ? -57.137 -12.418 2.849 1.00 32.84 383 LYS A O 1
ATOM 3009 N N . TYR A 1 384 ? -59.363 -12.226 2.514 1.00 33.25 384 TYR A N 1
ATOM 3010 C CA . TYR A 1 384 ? -59.880 -12.970 3.690 1.00 33.25 384 TYR A CA 1
ATOM 3011 C C . TYR A 1 384 ? -59.878 -12.277 5.084 1.00 33.25 384 TYR A C 1
ATOM 3013 O O . TYR A 1 384 ? -59.271 -12.745 6.035 1.00 33.25 384 TYR A O 1
ATOM 3021 N N . GLY A 1 385 ? -60.640 -11.181 5.207 1.00 41.28 385 GLY A N 1
ATOM 3022 C CA . GLY A 1 385 ? -61.553 -10.852 6.328 1.00 41.28 385 GLY A CA 1
ATOM 3023 C C . GLY A 1 385 ? -61.155 -10.988 7.818 1.00 41.28 385 GLY A C 1
ATOM 3024 O O . GLY A 1 385 ? -61.671 -11.883 8.477 1.00 41.28 385 GLY A O 1
ATOM 3025 N N . ARG A 1 386 ? -60.411 -10.017 8.386 1.00 31.03 386 ARG A N 1
ATOM 3026 C CA . ARG A 1 386 ? -60.737 -9.146 9.565 1.00 31.03 386 ARG A CA 1
ATOM 3027 C C . ARG A 1 386 ? -59.502 -8.302 9.997 1.00 31.03 386 ARG A C 1
ATOM 3029 O O . ARG A 1 386 ? -58.390 -8.805 9.945 1.00 31.03 386 ARG A O 1
ATOM 3036 N N . SER A 1 387 ? -59.791 -7.041 10.378 1.00 34.25 387 SER A N 1
ATOM 3037 C CA . SER A 1 387 ? -58.987 -5.852 10.799 1.00 34.25 387 SER A CA 1
ATOM 3038 C C . SER A 1 387 ? -57.834 -5.314 9.916 1.00 34.25 387 SER A C 1
ATOM 3040 O O . SER A 1 387 ? -56.955 -6.029 9.452 1.00 34.25 387 SER A O 1
ATOM 3042 N N . GLN A 1 388 ? -57.890 -3.990 9.685 1.00 37.69 388 GLN A N 1
ATOM 3043 C CA . GLN A 1 388 ? -57.058 -3.161 8.799 1.00 37.69 388 GLN A CA 1
ATOM 3044 C C . GLN A 1 388 ? -55.731 -2.756 9.464 1.00 37.69 388 GLN A C 1
ATOM 3046 O O . GLN A 1 388 ? -55.740 -2.195 10.555 1.00 37.69 388 GLN A O 1
ATOM 3051 N N . GLY A 1 389 ? -54.605 -2.986 8.784 1.00 36.34 389 GLY A N 1
ATOM 3052 C CA . GLY A 1 389 ? -53.297 -2.422 9.137 1.00 36.34 389 GLY A CA 1
ATOM 3053 C C . GLY A 1 389 ? -52.854 -1.355 8.129 1.00 36.34 389 GLY A C 1
ATOM 3054 O O . GLY A 1 389 ? -53.206 -1.430 6.946 1.00 36.34 389 GLY A O 1
ATOM 3055 N N . CYS A 1 390 ? -52.069 -0.381 8.590 1.00 33.75 390 CYS A N 1
ATOM 3056 C CA . CYS A 1 390 ? -51.472 0.673 7.766 1.00 33.75 390 CYS A CA 1
ATOM 3057 C C . CYS A 1 390 ? -49.974 0.403 7.574 1.00 33.75 390 CYS A C 1
ATOM 3059 O O . CYS A 1 390 ? -49.301 -0.005 8.516 1.00 33.75 390 CYS A O 1
ATOM 3061 N N . VAL A 1 391 ? -49.450 0.651 6.372 1.00 34.84 391 VAL A N 1
ATOM 3062 C CA . VAL A 1 391 ? -48.003 0.622 6.102 1.00 34.84 391 VAL A CA 1
ATOM 3063 C C . VAL A 1 391 ? -47.472 2.053 6.133 1.00 34.84 391 VAL A C 1
ATOM 3065 O O . VAL A 1 391 ? -48.053 2.925 5.482 1.00 34.84 391 VAL A O 1
ATOM 3068 N N . LEU A 1 392 ? -46.396 2.293 6.891 1.00 36.72 392 LEU A N 1
ATOM 3069 C CA . LEU A 1 392 ? -45.728 3.591 6.999 1.00 36.72 392 LEU A CA 1
ATOM 3070 C C . LEU A 1 392 ? -44.354 3.525 6.323 1.00 36.72 392 LEU A C 1
ATOM 3072 O O . LEU A 1 392 ? -43.489 2.758 6.739 1.00 36.72 392 LEU A O 1
ATOM 3076 N N . THR A 1 393 ? -44.142 4.357 5.306 1.00 35.16 393 THR A N 1
ATOM 3077 C CA . THR A 1 393 ? -42.852 4.476 4.613 1.00 35.16 393 THR A CA 1
ATOM 3078 C C . THR A 1 393 ? -42.259 5.856 4.873 1.00 35.16 393 THR A C 1
ATOM 3080 O O . THR A 1 393 ? -42.916 6.866 4.604 1.00 35.16 393 THR A O 1
ATOM 3083 N N . ILE A 1 394 ? -41.028 5.902 5.391 1.00 38.22 394 ILE A N 1
ATOM 3084 C CA . ILE A 1 394 ? -40.304 7.142 5.701 1.00 38.22 394 ILE A CA 1
ATOM 3085 C C . ILE A 1 394 ? -39.101 7.249 4.767 1.00 38.22 394 ILE A C 1
ATOM 3087 O O . ILE A 1 394 ? -38.302 6.322 4.673 1.00 38.22 394 ILE A O 1
ATOM 3091 N N . LYS A 1 395 ? -38.977 8.384 4.074 1.00 37.72 395 LYS A N 1
ATOM 3092 C CA . LYS A 1 395 ? -37.869 8.664 3.158 1.00 37.72 395 LYS A CA 1
ATOM 3093 C C . LYS A 1 395 ? -37.156 9.934 3.613 1.00 37.72 395 LYS A C 1
ATOM 3095 O O . LYS A 1 395 ? -37.773 10.996 3.609 1.00 37.72 395 LYS A O 1
ATOM 3100 N N . ILE A 1 396 ? -35.893 9.822 4.019 1.00 38.91 396 ILE A N 1
ATOM 3101 C CA . ILE A 1 396 ? -35.082 10.960 4.477 1.00 38.91 396 ILE A CA 1
ATOM 3102 C C . ILE A 1 396 ? -34.062 11.291 3.382 1.00 38.91 396 ILE A C 1
ATOM 3104 O O . ILE A 1 396 ? -33.305 10.397 3.002 1.00 38.91 396 ILE A O 1
ATOM 3108 N N . PRO A 1 397 ? -34.038 12.522 2.844 1.00 38.00 397 PRO A N 1
ATOM 3109 C CA . PRO A 1 397 ? -33.016 12.927 1.897 1.00 38.00 397 PRO A CA 1
ATOM 3110 C C . PRO A 1 397 ? -31.843 13.594 2.635 1.00 38.00 397 PRO A C 1
ATOM 3112 O O . PRO A 1 397 ? -32.053 14.467 3.463 1.00 38.00 397 PRO A O 1
ATOM 3115 N N . ASP A 1 398 ? -30.625 13.181 2.290 1.00 44.06 398 ASP A N 1
ATOM 3116 C CA . ASP A 1 398 ? -29.353 13.889 2.519 1.00 44.06 398 ASP A CA 1
ATOM 3117 C C . ASP A 1 398 ? -28.855 14.075 3.980 1.00 44.06 398 ASP A C 1
ATOM 3119 O O . ASP A 1 398 ? -29.456 14.731 4.831 1.00 44.06 398 ASP A O 1
ATOM 3123 N N . GLN A 1 399 ? -27.658 13.536 4.254 1.00 43.03 399 GLN A N 1
ATOM 3124 C CA . GLN A 1 399 ? -26.941 13.665 5.532 1.00 43.03 399 GLN A CA 1
ATOM 3125 C C . GLN A 1 399 ? -26.575 15.116 5.884 1.00 43.03 399 GLN A C 1
ATOM 3127 O O . GLN A 1 399 ? -26.432 15.440 7.066 1.00 43.03 399 GLN A O 1
ATOM 3132 N N . ASN A 1 400 ? -26.432 15.996 4.891 1.00 41.75 400 ASN A N 1
ATOM 3133 C CA . ASN A 1 400 ? -26.008 17.376 5.122 1.00 41.75 400 ASN A CA 1
ATOM 3134 C C . ASN A 1 400 ? -27.129 18.252 5.709 1.00 41.75 400 ASN A C 1
ATOM 3136 O O . ASN A 1 400 ? -26.858 19.098 6.563 1.00 41.75 400 ASN A O 1
ATOM 3140 N N . GLU A 1 401 ? -28.390 18.015 5.332 1.00 43.22 401 GLU A N 1
ATOM 3141 C CA . GLU A 1 401 ? -29.547 18.737 5.889 1.00 43.22 401 GLU A CA 1
ATOM 3142 C C . GLU A 1 401 ? -29.832 18.322 7.341 1.00 43.22 401 GLU A C 1
ATOM 3144 O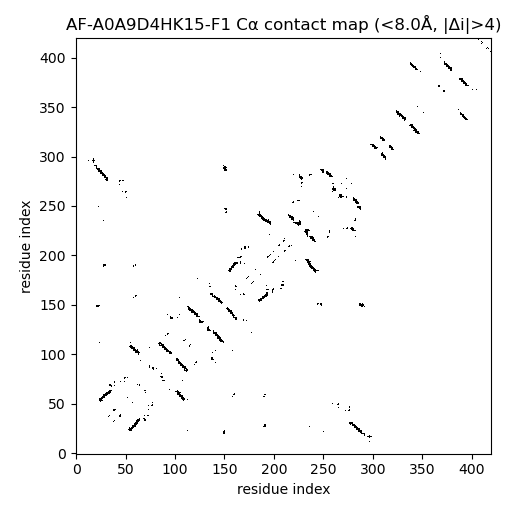 O . GLU A 1 401 ? -30.176 19.156 8.184 1.00 43.22 401 GLU A O 1
ATOM 3149 N N . LEU A 1 402 ? -29.608 17.043 7.669 1.00 43.28 402 LEU A N 1
ATOM 3150 C CA . LEU A 1 402 ? -29.729 16.532 9.034 1.00 43.28 402 LEU A CA 1
ATOM 3151 C C . LEU A 1 402 ? -28.714 17.198 9.976 1.00 43.28 402 LEU A C 1
ATOM 3153 O O . LEU A 1 402 ? -29.056 17.556 11.103 1.00 43.28 402 LEU A O 1
ATOM 3157 N N . LYS A 1 403 ? -27.481 17.417 9.506 1.00 43.50 403 LYS A N 1
ATOM 3158 C CA . LYS A 1 403 ? -26.419 18.068 10.283 1.00 43.50 403 LYS A CA 1
ATOM 3159 C C . LYS A 1 403 ? -26.759 19.524 10.630 1.00 43.50 403 LYS A C 1
ATOM 3161 O O . LYS A 1 403 ? -26.657 19.912 11.794 1.00 43.50 403 LYS A O 1
ATOM 3166 N N . ALA A 1 404 ? -27.237 20.300 9.656 1.00 44.22 404 ALA A N 1
ATOM 3167 C CA . ALA A 1 404 ? -27.591 21.710 9.848 1.00 44.22 404 ALA A CA 1
ATOM 3168 C C . ALA A 1 404 ? -28.741 21.912 10.859 1.00 44.22 404 ALA A C 1
ATOM 3170 O O . ALA A 1 404 ? -28.747 22.864 11.642 1.00 44.22 404 ALA A O 1
ATOM 3171 N N . PHE A 1 405 ? -29.705 20.991 10.890 1.00 41.75 405 PHE A N 1
ATOM 3172 C CA . PHE A 1 405 ? -30.806 21.019 11.854 1.00 41.75 405 PHE A CA 1
ATOM 3173 C C . PHE A 1 405 ? -30.352 20.774 13.292 1.00 41.75 405 PHE A C 1
ATOM 3175 O O . PHE A 1 405 ? -30.791 21.473 14.207 1.00 41.75 405 PHE A O 1
ATOM 3182 N N . VAL A 1 406 ? -29.441 19.820 13.495 1.00 40.75 406 VAL A N 1
ATOM 3183 C CA . VAL A 1 406 ? -28.905 19.526 14.829 1.00 40.75 406 VAL A CA 1
ATOM 3184 C C . VAL A 1 406 ? -28.095 20.716 15.355 1.00 40.75 406 VAL A C 1
ATOM 3186 O O . VAL A 1 406 ? -28.251 21.095 16.515 1.00 40.75 406 VAL A O 1
ATOM 3189 N N . GLU A 1 407 ? -27.310 21.379 14.504 1.00 45.19 407 GLU A N 1
ATOM 3190 C CA . GLU A 1 407 ? -26.570 22.597 14.870 1.00 45.19 407 GLU A CA 1
ATOM 3191 C C . GLU A 1 407 ? -27.507 23.754 15.289 1.00 45.19 407 GLU A C 1
ATOM 3193 O O . GLU A 1 407 ? -27.243 24.450 16.274 1.00 45.19 407 GLU A O 1
ATOM 3198 N N . LYS A 1 408 ? -28.647 23.916 14.606 1.00 42.97 408 LYS A N 1
ATOM 3199 C CA . LYS A 1 408 ? -29.659 24.958 14.869 1.00 42.97 408 LYS A CA 1
ATOM 3200 C C . LYS A 1 408 ? -30.464 24.749 16.156 1.00 42.97 408 LYS A C 1
ATOM 3202 O O . LYS A 1 408 ? -30.880 25.722 16.787 1.00 42.97 408 LYS A O 1
ATOM 3207 N N . GLU A 1 409 ? -30.721 23.507 16.556 1.00 41.06 409 GLU A N 1
ATOM 3208 C CA . GLU A 1 409 ? -31.377 23.227 17.841 1.00 41.06 409 GLU A CA 1
ATOM 3209 C C . GLU A 1 409 ? -30.399 23.350 19.017 1.00 41.06 409 GLU A C 1
ATOM 3211 O O . GLU A 1 409 ? -30.768 23.863 20.076 1.00 41.06 409 GLU A O 1
ATOM 3216 N N . LEU A 1 410 ? -29.125 22.996 18.819 1.00 40.09 410 LEU A N 1
ATOM 3217 C CA . LEU A 1 410 ? -28.085 23.178 19.834 1.00 40.09 410 LEU A CA 1
ATOM 3218 C C . LEU A 1 410 ? -27.838 24.657 20.155 1.00 40.09 410 LEU A C 1
ATOM 3220 O O . LEU A 1 410 ? -27.682 24.998 21.328 1.00 40.09 410 LEU A O 1
ATOM 3224 N N . SER A 1 411 ? -27.905 25.553 19.164 1.00 40.69 411 SER A N 1
ATOM 3225 C CA . SER A 1 411 ? -27.726 26.998 19.382 1.00 40.69 411 SER A CA 1
ATOM 3226 C C . SER A 1 411 ? -28.834 27.657 20.215 1.00 40.69 411 SER A C 1
ATOM 3228 O O . SER A 1 411 ? -28.666 28.784 20.674 1.00 40.69 411 SER A O 1
ATOM 3230 N N . LYS A 1 412 ? -29.983 26.993 20.404 1.00 38.69 412 LYS A N 1
ATOM 3231 C CA . LYS A 1 412 ? -31.072 27.481 21.274 1.00 38.69 412 LYS A CA 1
ATOM 3232 C C . LYS A 1 412 ? -30.864 27.113 22.738 1.00 38.69 412 LYS A C 1
ATOM 3234 O O . LYS A 1 412 ? -31.533 27.655 23.617 1.00 38.69 412 LYS A O 1
ATOM 3239 N N . THR A 1 413 ? -29.950 26.190 23.013 1.00 36.66 413 THR A N 1
ATOM 3240 C CA . THR A 1 413 ? -29.546 25.865 24.374 1.00 36.66 413 THR A CA 1
ATOM 3241 C C . THR A 1 413 ? -28.392 26.791 24.758 1.00 36.66 413 THR A C 1
ATOM 3243 O O . THR A 1 413 ? -27.419 26.902 24.025 1.00 36.66 413 THR A O 1
ATOM 3246 N N . ASN A 1 414 ? -28.479 27.492 25.895 1.00 34.41 414 ASN A N 1
ATOM 3247 C CA . ASN A 1 414 ? -27.438 28.422 26.384 1.00 34.41 414 ASN A CA 1
ATOM 3248 C C . ASN A 1 414 ? -26.163 27.692 26.882 1.00 34.41 414 ASN A C 1
ATOM 3250 O O . ASN A 1 414 ? -25.563 28.058 27.893 1.00 34.41 414 ASN A O 1
ATOM 3254 N N . LYS A 1 415 ? -25.770 26.609 26.211 1.00 38.25 415 LYS A N 1
ATOM 3255 C CA . LYS A 1 415 ? -24.607 25.777 26.510 1.00 38.25 415 LYS A CA 1
ATOM 3256 C C . LYS A 1 415 ? -23.853 25.511 25.209 1.00 38.25 415 LYS A C 1
ATOM 3258 O O . LYS A 1 415 ? -24.454 25.160 24.202 1.00 38.25 415 LYS A O 1
ATOM 3263 N N . ASN A 1 416 ? -22.532 25.664 25.246 1.00 34.09 416 ASN A N 1
ATOM 3264 C CA . ASN A 1 416 ? -21.679 25.416 24.088 1.00 34.09 416 ASN A CA 1
ATOM 3265 C C . ASN A 1 416 ? -21.504 23.907 23.878 1.00 34.09 416 ASN A C 1
ATOM 3267 O O . ASN A 1 416 ? -20.907 23.232 24.716 1.00 34.09 416 ASN A O 1
ATOM 3271 N N . TYR A 1 417 ? -21.988 23.405 22.745 1.00 36.09 417 TYR A N 1
ATOM 3272 C CA . TYR A 1 417 ? -21.743 22.050 22.258 1.00 36.09 417 TYR A CA 1
ATOM 3273 C C . TYR A 1 417 ? -21.097 22.131 20.869 1.00 36.09 417 TYR A C 1
ATOM 3275 O O . TYR A 1 417 ? -21.459 23.000 20.079 1.00 36.09 417 TYR A O 1
ATOM 3283 N N . SER A 1 418 ? -20.163 21.230 20.561 1.00 30.20 418 SER A N 1
ATOM 3284 C CA . SER A 1 418 ? -19.640 21.027 19.203 1.00 30.20 418 SER A CA 1
ATOM 3285 C C . SER A 1 418 ? -20.151 19.701 18.648 1.00 30.20 418 SER A C 1
ATOM 3287 O O . SER A 1 418 ? -20.045 18.676 19.324 1.00 30.20 418 SER A O 1
ATOM 3289 N N . LEU A 1 419 ? -20.696 19.725 17.429 1.00 33.06 419 LEU A N 1
ATOM 3290 C CA . LEU A 1 419 ? -21.047 18.515 16.688 1.00 33.06 419 LEU A CA 1
ATOM 3291 C C . LEU A 1 419 ? -19.763 17.840 16.188 1.00 33.06 419 LEU A C 1
ATOM 3293 O O . LEU A 1 419 ? -18.933 18.517 15.580 1.00 33.06 419 LEU A O 1
ATOM 3297 N N . VAL A 1 420 ? -19.607 16.538 16.445 1.00 33.38 420 VAL A N 1
ATOM 3298 C CA . VAL A 1 420 ? -18.556 15.697 15.839 1.00 33.38 420 VAL A CA 1
ATOM 3299 C C . VAL A 1 420 ? -19.158 14.929 14.680 1.00 33.38 420 VAL A C 1
ATOM 3301 O O . VAL A 1 420 ? -20.191 14.263 14.921 1.00 33.38 420 VAL A O 1
#

Solvent-accessible surface area (backbone atoms only — not comparable to full-atom values): 23941 Å² total; per-residue (Å²): 145,84,76,76,68,66,63,62,63,60,58,64,57,72,79,52,75,62,83,75,56,52,61,44,31,39,38,26,30,47,37,55,68,36,13,59,76,52,57,69,33,63,74,39,44,55,50,50,34,57,58,55,68,71,45,40,32,32,41,38,34,41,33,46,43,96,79,48,55,35,62,52,48,50,54,50,60,51,29,59,95,44,58,74,53,63,25,67,48,79,50,72,54,72,79,32,39,88,55,94,75,39,31,26,45,32,40,42,29,22,51,57,67,37,44,41,82,76,49,72,50,68,55,84,74,67,55,82,83,46,84,85,43,38,75,52,60,39,52,39,42,32,40,30,37,34,33,75,31,29,57,44,41,58,40,32,39,37,36,38,57,44,52,52,95,46,24,58,57,47,52,38,43,42,56,72,69,51,51,65,81,45,70,96,38,35,37,32,39,35,23,41,37,34,58,23,55,91,55,40,40,86,82,51,50,84,69,28,52,57,75,74,37,87,69,40,48,68,66,54,51,85,86,39,60,29,38,60,54,96,62,77,29,19,26,49,38,42,36,36,32,45,76,52,55,74,74,14,42,40,83,91,40,64,46,64,49,57,62,46,70,28,76,66,91,77,33,66,47,55,70,69,62,38,47,68,45,14,51,42,38,35,38,37,32,31,33,24,41,28,86,64,77,77,74,81,55,78,71,68,55,78,47,83,54,95,93,34,50,42,38,48,44,104,86,50,79,51,74,62,66,100,80,54,70,46,76,79,50,74,54,79,53,71,99,80,77,40,55,38,50,40,52,41,71,75,57,91,86,55,61,62,67,54,49,46,48,54,48,50,55,53,51,69,61,38,48,64,91,78,50,76,55,64,68,57,78,47,76,62,86,74,90,84,88,80,87,87,50,58,40,52,41,56,52,84,80,62,74,68,60,56,52,55,52,55,55,59,58,48,70,72,42,103,56,97,78,81,91,128

Nearest PDB structures (foldseek):
  4awn-assembly1_A  TM=9.469E-01  e=1.550E-31  Homo sapiens
  2dnj-assembly1_A-2  TM=9.533E-01  e=5.581E-30  Bos taurus
  3dni-assembly1_A-2  TM=9.484E-01  e=1.033E-29  Bos taurus
  1dnk-assembly1_A  TM=9.491E-01  e=3.542E-29  Bos taurus
  7kiu-assembly4_D  TM=9.186E-01  e=3.145E-28  Homo sapiens

Radius of gyration: 27.51 Å; Cα contacts (8 Å, |Δi|>4): 768; chains: 1; bounding box: 90×51×78 Å

Sequence (420 aa):
MATLWIWGSVLMCMLFGPVVCRDLRIGAFNIQIFGSTKAARTDVMTILVKIIRRYDLLLIQEIRDKSEGAITQLLNDVNLGQPSELQFSMLISDRLGRSNIKEQYAYFYRPGQGLKPLNWYVFDDGEETDAKTDLFEREPYIATFRSSNTLLKKFTLVGIHIDPDVAIHELNLLHSRVLPKFTGSDVMVLGDLNAGCGYIGVTKWAEVRMKSDPKYAWLIGDDADTTVANSNCAYDRFIVSGKGWNDGIVPESVEVYRYDADNGYIGRIKKELAADVSDHYPIELLLQAGSCESGTCTRSIQYVLDDVTVELTAASVV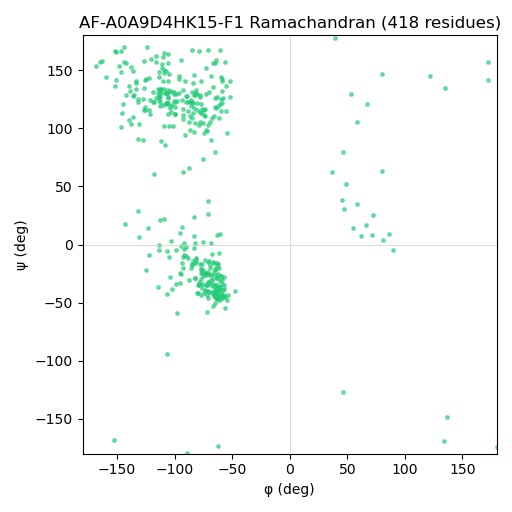LSKEELYEIEGIDAYDSSGIIVAHVRVRDGNKSDAVLRNVILNIQKVGRLDGTPVSMTIQPSKRKYGRSQGCVLTIKIPDQNELKAFVEKELSKTNKNYSLV

InterPro domains:
  IPR005135 Endonuclease/exonuclease/phosphatase [PF03372] (28-247)
  IPR016202 Deoxyribonuclease I [PR00130] (34-63)
  IPR016202 Deoxyribonuclease I [PR00130] (64-93)
  IPR016202 Deoxyribonuclease I [PR00130] (179-208)
  IPR016202 Deoxyribonuclease I [PR00130] (209-238)
  IPR016202 Deoxyribonuclease I [PR00130] (238-260)
  IPR016202 Deoxyribonuclease I [SM00476] (6-288)
  IPR036691 Endonuclease/exonuclease/phosphatase superfamily [G3DSA:3.60.10.10] (24-287)
  IPR036691 Endonuclease/exonuclease/phosphatase superfamily [SSF56219] (24-287)

pLDDT: mean 73.21, std 28.69, range [25.3, 98.94]

Secondary structure (DSSP, 8-state):
--SSSHHHHHHTTSSS------PEEEEEEEEEEESHHHHT-HHHHHHHHHHHHT-SEEEEEEE--TT-HHHHHHHHHHHTT--GGG--EEEE---B-SSS--BEEEEEE-GGGTEEEEEEEE---S-TTSTTT---SS--EEEEEEESSBS--EEEEEE----GGGHHHHHHHIIIIIGGGGTTS-EEEEEE---STTTS-GGGGGG-HHHH-TT-EE-S-TT---BSSS-----EEEEEESTHHHHHBPTT--EE--TTS-TTTT----HHHHHHH-SBPPEEEEEPBP----------EEEEETTEEEEEETTEEEE--TTSEEEEEEEEETTTTEEEEEEEES-TTSTTHHHHHHHHHHHHH-EETTEE--EEEEE---SS-S---EEEEE----HHHHHHHHHHHHTTSSS-----

Mean predicted aligned error: 16.12 Å

Organism: Dreissena polymorpha (NCBI:txid45954)